Protein AF-F2NIK7-F1 (afdb_monomer)

Secondary structure (DSSP, 8-state):
-HHHHHHHHIIIIIHH-TT--TT---SS--HHHHHHHHHHHH-TTHHHHHHHSPP-TT--PPPPTHHHHHTGGG-TTTTTT-TTTTT-TTPPPPHHHHHHHHHHHTTSS-GGGHHHHHHHHGGGSEEEE-TTEEEEBSSS-EEEETTTTEEEE--HHHHHHHTTTBTT-TTGGGGS-HHHHHHHHHTT-EEEESS---------BPPSS---EEEEEEES--S---TT-TT-S----B--HHHHHHHHHHHHHTT--EEEEEES-GGGSTTHHHHHHHGGGSSSEEEEEE-STT--HHHHHH---SEEEEE--SSHHHHHHHH-TTHHHHHHHHHHHHHHTT-EEEEEEE--TTTTTTHHHHHHHHHHTT-S-EEEE---S-GGGGG-GGG---HHHHGGGGGG-BS-------SSB-SSTTEEEE-TTSEEESSGGGTTS--EEGGG-HHHHHTT--PPBGGGSTTTT-TTHHHHTT--TTTTTTSSS--HHHHHHTT--GGGG--GGG-

Organism: Desulfobacca acetoxidans (strain ATCC 700848 / DSM 11109 / ASRB2) (NCBI:txid880072)

Foldseek 3Di:
DVVLLVLLCCLFQVQQFPPDDPPDDDLFDWQLSLLLLLLCVVPVVLSVVSNPQHDDPPDLPPQPPLLCVLRLLQALCLPPNACVNVVPPPGGDGRSSVSVSSCCVVVVDPSVCSNVSCVVRVLQWQKAFRLQWAWFAAVATWIARLLVRDTGGDHPVVSVLNQSRQQADGRSCVVDDVVVSSVCRSVSGMGTGNHRSGDDHAYDYAPPNQQAEEEEAFALAAPWDFLQDQSADRDGQGADLVLVVVQLVLSVNNRYEEYEHHHRANVPHPCSLVSQVCVSVGSYAYEYEHCQQPLDLVNLVSGNHQAYEHEAAAAQFRRCVGTNHPSRVNNVVSQVSNVVSVHQYEYEHEQWPRHLVGLLVVLVVCVVVVHQWYAYDHRDCHHSCVVVVNGHDDLLSRLVRRVSIDNDPPPPDPAQWAPLSNYWYQHSNQFIGSYPNCPVPTLGGCVCPPSSSVVSDDIGGLCQALCSVPPCCVVCSQPDCVCLVVDSFHNVNVCSNVVHDRVVSDDPPPD

Solvent-accessible surface area (backbone atoms only — not comparable to full-atom values): 27869 Å² total; per-residue (Å²): 109,71,69,59,54,54,52,47,45,45,47,25,35,73,63,45,20,88,83,59,51,97,86,63,82,63,88,71,63,61,46,47,44,21,49,53,55,33,38,34,75,80,39,69,66,48,57,62,53,51,59,69,56,82,78,68,88,89,53,90,69,82,67,57,71,66,51,49,67,67,49,45,48,41,20,43,40,38,86,80,69,31,54,44,70,68,65,43,87,92,45,67,68,55,11,32,53,48,46,51,40,51,32,41,75,71,62,80,37,60,79,86,47,52,67,62,49,47,68,66,28,51,41,59,22,15,36,18,57,17,89,63,39,44,61,33,24,50,98,58,44,30,43,34,36,48,83,83,71,44,78,43,81,43,56,72,71,57,47,59,55,53,72,50,26,27,5,67,42,74,40,49,60,74,74,44,58,65,69,61,48,53,48,36,19,54,72,19,43,29,31,51,28,55,52,77,44,77,49,92,82,70,74,51,79,26,61,87,75,35,54,37,36,37,40,41,20,44,15,30,35,46,98,64,78,41,47,58,33,62,85,38,73,80,45,80,46,50,48,52,67,68,59,51,54,50,50,53,52,54,39,50,68,40,47,30,47,40,36,38,39,23,54,50,26,38,86,65,35,95,56,37,72,62,54,41,69,50,45,75,81,46,95,53,28,36,32,39,43,33,68,37,82,78,56,42,72,72,48,58,76,64,58,56,60,60,28,39,33,35,56,49,36,48,50,60,70,21,17,17,74,40,58,38,84,74,44,39,63,49,28,54,57,34,52,53,51,40,48,75,72,69,42,46,39,29,38,38,27,55,60,29,58,69,18,67,88,36,50,74,56,47,41,55,50,42,57,73,66,66,46,62,29,35,48,57,46,75,72,67,83,31,43,33,19,59,79,38,58,84,40,59,58,57,43,71,66,50,29,76,52,45,79,61,39,46,65,71,86,68,78,80,62,78,74,72,38,30,56,66,62,34,38,33,17,35,42,23,82,44,36,27,19,59,34,85,84,32,72,92,57,58,50,40,43,52,93,69,34,64,67,60,25,54,75,62,62,85,78,52,45,39,82,72,30,51,41,44,86,44,95,52,31,81,82,53,22,52,28,52,43,71,74,22,71,70,51,50,45,52,13,57,42,53,25,36,56,72,74,42,73,53,71,84,39,60,68,88,86,78,122

Mean predicted aligned error: 6.38 Å

Sequence (511 aa):
MVVYHTMLRQAVCQKFCEYYKPHKDEAEKCLAYAWLSAWQQLEPALLPALTAISVNPDLPQPVPQILPEVVCSRCAFRRHGCDFAKALAEAAPCGGLRALAALLESGWLAAADLAKIWEQVLPQLYLRLAEHVSLRYPETPHLYDRLSDELYEVNDAGFDWLTRGDGTTPGLAVLADREFLDFLLAESMLAGCAAPSPRTLRWRRSPIPSLRYLELMITERCNLRCRHCYLGEVGEAELPLDAVLQTLQEFQEMQGLRVLLSGGEPLMHRHWQELNNHLPEFELRFVLLSNGLLLTDKVIEALRVHEVQLSLDGLEPGHDLLRGPGTWKKTVDRMQALQSAGFEVSVATMIHRGNVAELAEMSRWLQQAEVREWNLDIPCLSGRLAENQDLWVEPTEAAKFLDLGFGGSDHGATGDFACGRHLAAVLPNATVAKCGLYRDQPLGKLSEGLETCWLRLLHLHLSVLDCAPCPYVHDCRGGCRFRAGGGLGPDPVMCARYGIDPTQYFSPLYS

Nearest PDB structures (foldseek):
  6efn-assembly1_A-2  TM=7.050E-01  e=1.501E-16  Bacillus subtilis subsp. subtilis str. 168
  7voc-assembly1_C  TM=7.815E-01  e=1.238E-11  Streptomyces griseochromogenes
  7n7h-assembly1_A  TM=8.340E-01  e=1.121E-09  Nematostella vectensis
  5v1s-assembly2_B  TM=6.785E-01  e=3.734E-10  Streptococcus suis
  6djt-assembly1_A  TM=6.587E-01  e=1.858E-07  Methanocaldococcus jannaschii

InterPro domains:
  IPR007197 Radical SAM [PF04055] (218-365)
  IPR007197 Radical SAM [PS51918] (206-411)
  IPR007197 Radical SAM [SFLDS00029] (210-481)
  IPR013785 Aldolase-type TIM barrel [G3DSA:3.20.20.70] (209-447)
  IPR050377 Radical SAM PqqA peptide cyclase/Mycofactocin maturase MftC-like [PTHR11228] (205-485)
  IPR058240 Radical SAM superfamily [SSF102114] (212-480)

Structure (mmCIF, N/CA/C/O backbone):
data_AF-F2NIK7-F1
#
_entry.id   AF-F2NIK7-F1
#
loop_
_atom_site.group_PDB
_atom_site.id
_atom_site.type_symbol
_atom_site.label_atom_id
_atom_site.label_alt_id
_atom_site.label_comp_id
_atom_site.label_asym_id
_atom_site.label_entity_id
_atom_site.label_seq_id
_atom_site.pdbx_PDB_ins_code
_atom_site.Cartn_x
_atom_site.Cartn_y
_atom_site.Cartn_z
_atom_site.occupancy
_atom_site.B_iso_or_equiv
_atom_site.auth_seq_id
_atom_site.auth_comp_id
_atom_site.auth_asym_id
_atom_site.auth_atom_id
_atom_site.pdbx_PDB_model_num
ATOM 1 N N . MET A 1 1 ? 25.956 9.854 -30.380 1.00 54.03 1 MET A N 1
ATOM 2 C CA . MET A 1 1 ? 24.967 9.129 -29.548 1.00 54.03 1 MET A CA 1
ATOM 3 C C . MET A 1 1 ? 23.521 9.460 -29.913 1.00 54.03 1 MET A C 1
ATOM 5 O O . MET A 1 1 ? 22.789 8.530 -30.208 1.00 54.03 1 MET A O 1
ATOM 9 N N . VAL A 1 2 ? 23.109 10.736 -29.978 1.00 56.03 2 VAL A N 1
ATOM 10 C CA . VAL A 1 2 ? 21.700 11.125 -30.246 1.00 56.03 2 VAL A CA 1
ATOM 11 C C . VAL A 1 2 ? 21.144 10.563 -31.566 1.00 56.03 2 VAL A C 1
ATOM 13 O O . VAL A 1 2 ? 20.054 10.006 -31.579 1.00 56.03 2 VAL A O 1
ATOM 16 N N . VAL A 1 3 ? 21.908 10.628 -32.663 1.00 59.53 3 VAL A N 1
ATOM 17 C CA . VAL A 1 3 ? 21.480 10.100 -33.978 1.00 59.53 3 VAL A CA 1
ATOM 18 C C . VAL A 1 3 ? 21.266 8.578 -33.949 1.00 59.53 3 VAL A C 1
ATOM 20 O O . VAL A 1 3 ? 20.239 8.097 -34.418 1.00 59.53 3 VAL A O 1
ATOM 23 N N . TYR A 1 4 ? 22.186 7.830 -33.333 1.00 61.25 4 TYR A N 1
ATOM 24 C CA . TYR A 1 4 ? 22.102 6.367 -33.214 1.00 61.25 4 TYR A CA 1
ATOM 25 C C . TYR A 1 4 ? 20.946 5.916 -32.316 1.00 61.25 4 TYR A C 1
ATOM 27 O O . TYR A 1 4 ? 20.229 4.983 -32.665 1.00 61.25 4 TYR A O 1
ATOM 35 N N . HIS A 1 5 ? 20.703 6.623 -31.208 1.00 67.44 5 HIS A N 1
ATOM 36 C CA . HIS A 1 5 ? 19.562 6.348 -30.335 1.00 67.44 5 HIS A CA 1
ATOM 37 C C . HIS A 1 5 ? 18.227 6.569 -31.068 1.00 67.44 5 HIS A C 1
ATOM 39 O O . HIS A 1 5 ? 17.301 5.769 -30.940 1.00 67.44 5 HIS A O 1
ATOM 45 N N . THR A 1 6 ? 18.125 7.618 -31.890 1.00 74.12 6 THR A N 1
ATOM 46 C CA . THR A 1 6 ? 16.935 7.867 -32.719 1.00 74.12 6 THR A CA 1
ATOM 47 C C . THR A 1 6 ? 16.723 6.763 -33.753 1.00 74.12 6 THR A C 1
ATOM 49 O O . THR A 1 6 ? 15.609 6.258 -33.875 1.00 74.12 6 THR A O 1
ATOM 52 N N . MET A 1 7 ? 17.780 6.338 -34.451 1.00 82.50 7 MET A N 1
ATOM 53 C CA . MET A 1 7 ? 17.698 5.268 -35.452 1.00 82.50 7 MET A CA 1
ATOM 54 C C . MET A 1 7 ? 17.320 3.917 -34.836 1.00 82.50 7 MET A C 1
ATOM 56 O O . MET A 1 7 ? 16.467 3.216 -35.375 1.00 82.50 7 MET A O 1
ATOM 60 N N . LEU A 1 8 ? 17.885 3.562 -33.680 1.00 84.25 8 LEU A N 1
ATOM 61 C CA . LEU A 1 8 ? 17.538 2.311 -33.009 1.00 84.25 8 LEU A CA 1
ATOM 62 C C . LEU A 1 8 ? 16.104 2.328 -32.468 1.00 84.25 8 LEU A C 1
ATOM 64 O O . LEU A 1 8 ? 15.383 1.341 -32.597 1.00 84.25 8 LEU A O 1
ATOM 68 N N . ARG A 1 9 ? 15.642 3.458 -31.919 1.00 84.44 9 ARG A N 1
ATOM 69 C CA . ARG A 1 9 ? 14.242 3.617 -31.493 1.00 84.44 9 ARG A CA 1
ATOM 70 C C . ARG A 1 9 ? 13.268 3.431 -32.659 1.00 84.44 9 ARG A C 1
ATOM 72 O O . ARG A 1 9 ? 12.204 2.851 -32.460 1.00 84.44 9 ARG A O 1
ATOM 79 N N . GLN A 1 10 ? 13.620 3.889 -33.859 1.00 85.56 10 GLN A N 1
ATOM 80 C CA . GLN A 1 10 ? 12.834 3.623 -35.068 1.00 85.56 10 GLN A CA 1
ATOM 81 C C . GLN A 1 10 ? 12.879 2.133 -35.437 1.00 85.56 10 GLN A C 1
ATOM 83 O O . GLN A 1 10 ? 11.834 1.512 -35.621 1.00 85.56 10 GLN A O 1
ATOM 88 N N . ALA A 1 11 ? 14.075 1.540 -35.466 1.00 86.38 11 ALA A N 1
ATOM 89 C CA . ALA A 1 11 ? 14.274 0.142 -35.837 1.00 86.38 11 ALA A CA 1
ATOM 90 C C . ALA A 1 11 ? 13.646 -0.861 -34.853 1.00 86.38 11 ALA A C 1
ATOM 92 O O . ALA A 1 11 ? 13.328 -1.967 -35.268 1.00 86.38 11 ALA A O 1
ATOM 93 N N . VAL A 1 12 ? 13.453 -0.493 -33.581 1.00 87.62 12 VAL A N 1
ATOM 94 C CA . VAL A 1 12 ? 12.865 -1.359 -32.545 1.00 87.62 12 VAL A CA 1
ATOM 95 C C . VAL A 1 12 ? 11.447 -0.920 -32.193 1.00 87.62 12 VAL A C 1
ATOM 97 O O . VAL A 1 12 ? 10.490 -1.650 -32.429 1.00 87.62 12 VAL A O 1
ATOM 100 N N . CYS A 1 13 ? 11.277 0.275 -31.626 1.00 86.06 13 CYS A N 1
ATOM 101 C CA . CYS A 1 13 ? 10.003 0.666 -31.029 1.00 86.06 13 CYS A CA 1
ATOM 102 C C . CYS A 1 13 ? 8.937 0.997 -32.077 1.00 86.06 13 CYS A C 1
ATOM 104 O O . CYS A 1 13 ? 7.833 0.486 -31.974 1.00 86.06 13 CYS A O 1
ATOM 106 N N . GLN A 1 14 ? 9.254 1.802 -33.097 1.00 85.88 14 GLN A N 1
ATOM 107 C CA . GLN A 1 14 ? 8.275 2.122 -34.153 1.00 85.88 14 GLN A CA 1
ATOM 108 C C . GLN A 1 14 ? 7.923 0.909 -35.012 1.00 85.88 14 GLN A C 1
ATOM 110 O O . GLN A 1 14 ? 6.806 0.799 -35.503 1.00 85.88 14 GLN A O 1
ATOM 115 N N . LYS A 1 15 ? 8.901 0.025 -35.207 1.00 85.00 15 LYS A N 1
ATOM 116 C CA . LYS A 1 15 ? 8.810 -1.097 -36.132 1.00 85.00 15 LYS A CA 1
ATOM 117 C C . LYS A 1 15 ? 8.185 -2.349 -35.507 1.00 85.00 15 LYS A C 1
ATOM 119 O O . LYS A 1 15 ? 7.424 -3.027 -36.182 1.00 85.00 15 LYS A O 1
ATOM 124 N N . PHE A 1 16 ? 8.489 -2.652 -34.242 1.00 85.50 16 PHE A N 1
ATOM 125 C CA . PHE A 1 16 ? 8.081 -3.904 -33.589 1.00 85.50 16 PHE A CA 1
ATOM 126 C C . PHE A 1 16 ? 7.147 -3.726 -32.380 1.00 85.50 16 PHE A C 1
ATOM 128 O O . PHE A 1 16 ? 6.607 -4.719 -31.902 1.00 85.50 16 PHE A O 1
ATOM 135 N N . CYS A 1 17 ? 6.971 -2.524 -31.819 1.00 85.81 17 CYS A N 1
ATOM 136 C CA . CYS A 1 17 ? 6.218 -2.352 -30.571 1.00 85.81 17 CYS A CA 1
ATOM 137 C C . CYS A 1 17 ? 4.791 -1.845 -30.817 1.00 85.81 17 CYS A C 1
ATOM 139 O O . CYS A 1 17 ? 4.601 -0.684 -31.171 1.00 85.81 17 CYS A O 1
ATOM 141 N N . GLU A 1 18 ? 3.786 -2.667 -30.513 1.00 84.19 18 GLU A N 1
ATOM 142 C CA . GLU A 1 18 ? 2.365 -2.266 -30.548 1.00 84.19 18 GLU A CA 1
ATOM 143 C C . GLU A 1 18 ? 2.020 -1.211 -29.490 1.00 84.19 18 GLU A C 1
ATOM 145 O O . GLU A 1 18 ? 1.114 -0.402 -29.664 1.00 84.19 18 GLU A O 1
ATOM 150 N N . TYR A 1 19 ? 2.808 -1.157 -28.417 1.00 82.50 19 TYR A N 1
ATOM 151 C CA . TYR A 1 19 ? 2.645 -0.194 -27.329 1.00 82.50 19 TYR A CA 1
ATOM 152 C C . TYR A 1 19 ? 3.366 1.136 -27.583 1.00 82.50 19 TYR A C 1
ATOM 154 O O . TYR A 1 19 ? 3.388 2.007 -26.709 1.00 82.50 19 TYR A O 1
ATOM 162 N N . TYR A 1 20 ? 4.007 1.310 -28.745 1.00 82.88 20 TYR A N 1
ATOM 163 C CA . TYR A 1 20 ? 4.795 2.505 -29.015 1.00 82.88 20 TYR A CA 1
ATOM 164 C C . TYR A 1 20 ? 3.931 3.764 -29.080 1.00 82.88 20 TYR A C 1
ATOM 166 O O . TYR A 1 20 ? 3.018 3.891 -29.892 1.00 82.88 20 TYR A O 1
ATOM 174 N N . LYS A 1 21 ? 4.298 4.751 -28.260 1.00 80.62 21 LYS A N 1
ATOM 175 C CA . LYS A 1 21 ? 3.698 6.086 -28.259 1.00 80.62 21 LYS A CA 1
ATOM 176 C C . LYS A 1 21 ? 4.785 7.113 -28.605 1.00 80.62 21 LYS A C 1
ATOM 178 O O . LYS A 1 21 ? 5.705 7.295 -27.805 1.00 80.62 21 LYS A O 1
ATOM 183 N N . PRO A 1 22 ? 4.718 7.805 -29.762 1.00 71.75 22 PRO A N 1
ATOM 184 C CA . PRO A 1 22 ? 5.814 8.653 -30.248 1.00 71.75 22 PRO A CA 1
ATOM 185 C C . PRO A 1 22 ? 6.199 9.789 -29.293 1.00 71.75 22 PRO A C 1
ATOM 187 O O . PRO A 1 22 ? 7.379 10.137 -29.202 1.00 71.75 22 PRO A O 1
ATOM 190 N N . HIS A 1 23 ? 5.230 10.296 -28.528 1.00 71.19 23 HIS A N 1
ATOM 191 C CA . HIS A 1 23 ? 5.389 11.425 -27.606 1.00 71.19 23 HIS A CA 1
ATOM 192 C C . HIS A 1 23 ? 5.550 11.025 -26.134 1.00 71.19 23 HIS A C 1
ATOM 194 O O . HIS A 1 23 ? 5.676 11.902 -25.287 1.00 71.19 23 HIS A O 1
ATOM 200 N N . LYS A 1 24 ? 5.543 9.724 -25.813 1.00 66.12 24 LYS A N 1
ATOM 201 C CA . LYS A 1 24 ? 5.750 9.257 -24.439 1.00 66.12 24 LYS A CA 1
ATOM 202 C C . LYS A 1 24 ? 7.249 9.036 -24.222 1.00 66.12 24 LYS A C 1
ATOM 204 O O . LYS A 1 24 ? 7.849 8.186 -24.886 1.00 66.12 24 LYS A O 1
ATOM 209 N N . ASP A 1 25 ? 7.853 9.834 -23.348 1.00 60.91 25 ASP A N 1
ATOM 210 C CA . ASP A 1 25 ? 9.207 9.604 -22.838 1.00 60.91 25 ASP A CA 1
ATOM 211 C C . ASP A 1 25 ? 9.071 9.033 -21.429 1.00 60.91 25 ASP A C 1
ATOM 213 O O . ASP A 1 25 ? 8.927 9.753 -20.446 1.00 60.91 25 ASP A O 1
ATOM 217 N N . GLU A 1 26 ? 8.960 7.709 -21.358 1.00 64.94 26 GLU A N 1
ATOM 218 C CA . GLU A 1 26 ? 8.866 7.004 -20.084 1.00 64.94 26 GLU A CA 1
ATOM 219 C C . GLU A 1 26 ? 10.230 7.052 -19.389 1.00 64.94 26 GLU A C 1
ATOM 221 O O . GLU A 1 26 ? 11.264 6.794 -20.017 1.00 64.94 26 GLU A O 1
ATOM 226 N N . ALA A 1 27 ? 10.224 7.379 -18.094 1.00 54.59 27 ALA A N 1
ATOM 227 C CA . ALA A 1 27 ? 11.429 7.414 -17.269 1.00 54.59 27 ALA A CA 1
ATOM 228 C C . ALA A 1 27 ? 12.108 6.028 -17.198 1.00 54.59 27 ALA A C 1
ATOM 230 O O . ALA A 1 27 ? 13.337 5.930 -17.147 1.00 54.59 27 ALA A O 1
ATOM 231 N N . GLU A 1 28 ? 11.298 4.966 -17.289 1.00 67.62 28 GLU A N 1
ATOM 232 C CA . GLU A 1 28 ? 11.705 3.566 -17.414 1.00 67.62 28 GLU A CA 1
ATOM 233 C C . GLU A 1 28 ? 11.322 3.055 -18.795 1.00 67.62 28 GLU A C 1
ATOM 235 O O . GLU A 1 28 ? 10.166 3.124 -19.202 1.00 67.62 28 GLU A O 1
ATOM 240 N N . LYS A 1 29 ? 12.305 2.547 -19.536 1.00 73.56 29 LYS A N 1
ATOM 241 C CA . LYS A 1 29 ? 12.098 1.981 -20.875 1.00 73.56 29 LYS A CA 1
ATOM 242 C C . LYS A 1 29 ? 12.099 0.464 -20.776 1.00 73.56 29 LYS A C 1
ATOM 244 O O . LYS A 1 29 ? 12.650 -0.100 -19.834 1.00 73.56 29 LYS A O 1
ATOM 249 N N . CYS A 1 30 ? 11.501 -0.218 -21.754 1.00 85.06 30 CYS A N 1
ATOM 250 C CA . CYS A 1 30 ? 11.490 -1.678 -21.728 1.00 85.06 30 CYS A CA 1
ATOM 251 C C . CYS A 1 30 ? 12.927 -2.233 -21.681 1.00 85.06 3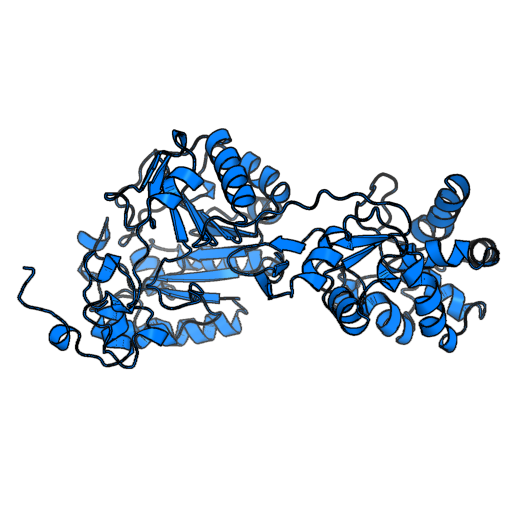0 CYS A C 1
ATOM 253 O O . CYS A 1 30 ? 13.808 -1.773 -22.416 1.00 85.06 30 CYS A O 1
ATOM 255 N N . LEU A 1 31 ? 13.164 -3.234 -20.824 1.00 89.81 31 LEU A N 1
ATOM 256 C CA . LEU A 1 31 ? 14.509 -3.775 -20.609 1.00 89.81 31 LEU A CA 1
ATOM 257 C C . LEU A 1 31 ? 15.109 -4.327 -21.905 1.00 89.81 31 LEU A C 1
ATOM 259 O O . LEU A 1 31 ? 16.280 -4.106 -22.183 1.00 89.81 31 LEU A O 1
ATOM 263 N N . ALA A 1 32 ? 14.300 -4.987 -22.735 1.00 90.38 32 ALA A N 1
ATOM 264 C CA . ALA A 1 32 ? 14.753 -5.517 -24.016 1.00 90.38 32 ALA A CA 1
ATOM 265 C C . ALA A 1 32 ? 15.276 -4.414 -24.960 1.00 90.38 32 ALA A C 1
ATOM 267 O O . ALA A 1 32 ? 16.271 -4.614 -25.653 1.00 90.38 32 ALA A O 1
ATOM 268 N N . TYR A 1 33 ? 14.654 -3.229 -24.964 1.00 90.75 33 TYR A N 1
ATOM 269 C CA . TYR A 1 33 ? 15.169 -2.076 -25.706 1.00 90.75 33 TYR A CA 1
ATOM 270 C C . TYR A 1 33 ? 16.463 -1.552 -25.088 1.00 90.75 33 TYR A C 1
ATOM 272 O O . TYR A 1 33 ? 17.412 -1.274 -25.819 1.00 90.75 33 TYR A O 1
ATOM 280 N N . ALA A 1 34 ? 16.520 -1.430 -23.757 1.00 90.06 34 ALA A N 1
ATOM 281 C CA . ALA A 1 34 ? 17.732 -0.979 -23.081 1.00 90.06 34 ALA A CA 1
ATOM 282 C C . ALA A 1 34 ? 18.914 -1.917 -23.377 1.00 90.06 34 ALA A C 1
ATOM 284 O O . ALA A 1 34 ? 20.012 -1.464 -23.700 1.00 90.06 34 ALA A O 1
ATOM 285 N N . TRP A 1 35 ? 18.642 -3.221 -23.378 1.00 92.19 35 TRP A N 1
ATOM 286 C CA . TRP A 1 35 ? 19.581 -4.270 -23.731 1.00 92.19 35 TRP A CA 1
ATOM 287 C C . TRP A 1 35 ? 20.080 -4.135 -25.174 1.00 92.19 35 TRP A C 1
ATOM 289 O O . TRP A 1 35 ? 21.284 -4.011 -25.386 1.00 92.19 35 TRP A O 1
ATOM 299 N N . LEU A 1 36 ? 19.177 -4.055 -26.160 1.00 92.44 36 LEU A N 1
ATOM 300 C CA . LEU A 1 36 ? 19.537 -3.839 -27.570 1.00 92.44 36 LEU A CA 1
ATOM 301 C C . LEU A 1 36 ? 20.325 -2.538 -27.777 1.00 92.44 36 LEU A C 1
ATOM 303 O O . LEU A 1 36 ? 21.254 -2.495 -28.579 1.00 92.44 36 LEU A O 1
ATOM 307 N N . SER A 1 37 ? 19.975 -1.475 -27.053 1.00 91.00 37 SER A N 1
ATOM 308 C CA . SER A 1 37 ? 20.634 -0.176 -27.180 1.00 91.00 37 SER A CA 1
ATOM 309 C C . SER A 1 37 ? 22.035 -0.146 -26.603 1.00 91.00 37 SER A C 1
ATOM 311 O O . SER A 1 37 ? 22.889 0.534 -27.166 1.00 91.00 37 SER A O 1
ATOM 313 N N . ALA A 1 38 ? 22.282 -0.847 -25.505 1.00 90.69 38 ALA A N 1
ATOM 314 C CA . ALA A 1 38 ? 23.625 -0.974 -24.967 1.00 90.69 38 ALA A CA 1
ATOM 315 C C . ALA A 1 38 ? 24.447 -1.996 -25.772 1.00 90.69 38 ALA A C 1
ATOM 317 O O . ALA A 1 38 ? 25.614 -1.745 -26.065 1.00 90.69 38 ALA A O 1
ATOM 318 N N . TRP A 1 39 ? 23.829 -3.078 -26.258 1.00 92.88 39 TRP A N 1
ATOM 319 C CA . TRP A 1 39 ? 24.497 -4.033 -27.144 1.00 92.88 39 TRP A CA 1
ATOM 320 C C . TRP A 1 39 ? 24.915 -3.407 -28.478 1.00 92.88 39 TRP A C 1
ATOM 322 O O . TRP A 1 39 ? 26.028 -3.647 -28.931 1.00 92.88 39 TRP A O 1
ATOM 332 N N . GLN A 1 40 ? 24.097 -2.529 -29.066 1.00 92.25 40 GLN A N 1
ATOM 333 C CA . GLN A 1 40 ? 24.436 -1.802 -30.297 1.00 92.25 40 GLN A CA 1
ATOM 334 C C . GLN A 1 40 ? 25.749 -1.012 -30.182 1.00 92.25 40 GLN A C 1
ATOM 336 O O . GLN A 1 40 ? 26.438 -0.823 -31.184 1.00 92.25 40 GLN A O 1
ATOM 341 N N . GLN A 1 41 ? 26.100 -0.539 -28.981 1.00 89.00 41 GLN A N 1
ATOM 342 C CA . GLN A 1 41 ? 27.358 0.176 -28.748 1.00 89.00 41 GLN A CA 1
ATOM 343 C C . GLN A 1 41 ? 28.570 -0.761 -28.795 1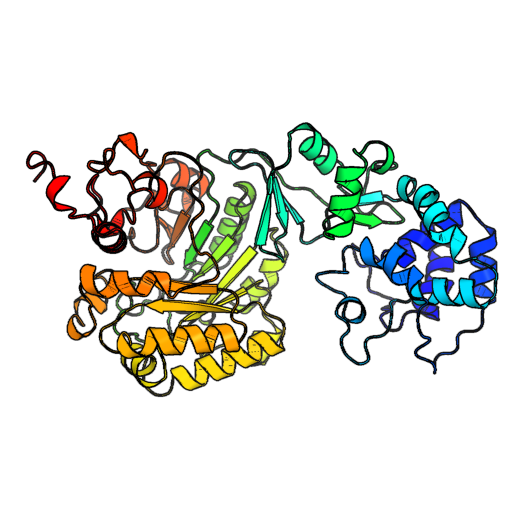.00 89.00 41 GLN A C 1
ATOM 345 O O . GLN A 1 41 ? 29.651 -0.334 -29.193 1.00 89.00 41 GLN A O 1
ATOM 350 N N . LEU A 1 42 ? 28.379 -2.027 -28.416 1.00 90.44 42 LEU A N 1
ATOM 351 C CA . LEU A 1 42 ? 29.396 -3.077 -28.467 1.00 90.44 42 LEU A CA 1
ATOM 352 C C . LEU A 1 42 ? 29.468 -3.736 -29.855 1.00 90.44 42 LEU A C 1
ATOM 354 O O . LEU A 1 42 ? 30.551 -4.107 -30.293 1.00 90.44 42 LEU A O 1
ATOM 358 N N . GLU A 1 43 ? 28.331 -3.841 -30.552 1.00 94.06 43 GLU A N 1
ATOM 359 C CA . GLU A 1 43 ? 28.179 -4.487 -31.861 1.00 94.06 43 GLU A CA 1
ATOM 360 C C . GLU A 1 43 ? 27.463 -3.553 -32.866 1.00 94.06 43 GLU A C 1
ATOM 362 O O . GLU A 1 43 ? 26.236 -3.600 -33.019 1.00 94.06 43 GLU A O 1
ATOM 367 N N . PRO A 1 44 ? 28.201 -2.677 -33.579 1.00 92.12 44 PRO A N 1
ATOM 368 C CA . PRO A 1 44 ? 27.612 -1.709 -34.507 1.00 92.12 44 PRO A CA 1
ATOM 369 C C . PRO A 1 44 ? 26.825 -2.329 -35.673 1.00 92.12 44 PRO A C 1
ATOM 371 O O . PRO A 1 44 ? 25.956 -1.657 -36.237 1.00 92.12 44 PRO A O 1
ATOM 374 N N . ALA A 1 45 ? 27.088 -3.593 -36.033 1.00 94.06 45 ALA A N 1
ATOM 375 C CA . ALA A 1 45 ? 26.370 -4.296 -37.100 1.00 94.06 45 ALA A CA 1
ATOM 376 C C . ALA A 1 45 ? 24.909 -4.634 -36.739 1.00 94.06 45 ALA A C 1
ATOM 378 O O . ALA A 1 45 ? 24.108 -4.923 -37.633 1.00 94.06 45 ALA A O 1
ATOM 379 N N . LEU A 1 46 ? 24.536 -4.532 -35.457 1.00 93.19 46 LEU A N 1
ATOM 380 C CA . LEU A 1 46 ? 23.187 -4.809 -34.962 1.00 93.19 46 LEU A CA 1
ATOM 381 C C . LEU A 1 46 ? 22.116 -3.911 -35.603 1.00 93.19 46 LEU A C 1
ATOM 383 O O . LEU A 1 46 ? 21.043 -4.381 -35.982 1.00 93.19 46 LEU A O 1
ATOM 387 N N . LEU A 1 47 ? 22.390 -2.611 -35.748 1.00 91.44 47 LEU A N 1
ATOM 388 C CA . LEU A 1 47 ? 21.409 -1.653 -36.270 1.00 91.44 47 LEU A CA 1
ATOM 389 C C . LEU A 1 47 ? 21.075 -1.897 -37.759 1.00 91.44 47 LEU A C 1
ATOM 391 O O . LEU A 1 47 ? 19.884 -1.945 -38.092 1.00 91.44 47 LEU A O 1
ATOM 395 N N . PRO A 1 48 ? 22.060 -2.095 -38.662 1.00 92.62 48 PRO A N 1
ATOM 396 C CA . PRO A 1 48 ? 21.789 -2.543 -40.026 1.00 92.62 48 PRO A CA 1
ATOM 397 C C . PRO A 1 48 ? 20.978 -3.843 -40.090 1.00 92.62 48 PRO A C 1
ATOM 399 O O . PRO A 1 48 ? 20.012 -3.909 -40.851 1.00 92.62 48 PRO A O 1
ATOM 402 N N . ALA A 1 49 ? 21.313 -4.840 -39.262 1.00 92.31 49 ALA A N 1
ATOM 403 C CA . ALA A 1 49 ? 20.605 -6.120 -39.227 1.00 92.31 49 ALA A CA 1
ATOM 404 C C . ALA A 1 49 ? 19.124 -5.947 -38.847 1.00 92.31 49 ALA A C 1
ATOM 406 O O . ALA A 1 49 ? 18.237 -6.368 -39.589 1.00 92.31 49 ALA A O 1
ATOM 407 N N . LEU A 1 50 ? 18.840 -5.226 -37.757 1.00 90.06 50 LEU A N 1
ATOM 408 C CA . LEU A 1 50 ? 17.473 -4.907 -37.324 1.00 90.06 50 LEU A CA 1
ATOM 409 C C . LEU A 1 50 ? 16.680 -4.126 -38.379 1.00 90.06 50 LEU A C 1
ATOM 411 O O . LEU A 1 50 ? 15.474 -4.328 -38.552 1.00 90.06 50 LEU A O 1
ATOM 415 N N . THR A 1 51 ? 17.346 -3.224 -39.099 1.00 90.31 51 THR A N 1
ATOM 416 C CA . THR A 1 51 ? 16.708 -2.418 -40.145 1.00 90.31 51 THR A CA 1
ATOM 417 C C . THR A 1 51 ? 16.307 -3.280 -41.344 1.00 90.31 51 THR A C 1
ATOM 419 O O . THR A 1 51 ? 15.210 -3.090 -41.870 1.00 90.31 51 THR A O 1
ATOM 422 N N . ALA A 1 52 ? 17.134 -4.261 -41.721 1.00 89.75 52 ALA A N 1
ATOM 423 C CA . ALA A 1 52 ? 16.921 -5.134 -42.877 1.00 89.75 52 ALA A CA 1
ATOM 424 C C . ALA A 1 52 ? 15.805 -6.182 -42.690 1.00 89.75 52 ALA A C 1
ATOM 426 O O . ALA A 1 52 ? 15.197 -6.609 -43.669 1.00 89.75 52 ALA A O 1
ATOM 427 N N . ILE A 1 53 ? 15.504 -6.582 -41.451 1.00 87.00 53 ILE A N 1
ATOM 428 C CA . ILE A 1 53 ? 14.462 -7.577 -41.143 1.00 87.00 53 ILE A CA 1
ATOM 429 C C . ILE A 1 53 ? 13.071 -7.057 -41.543 1.00 87.00 53 ILE A C 1
ATOM 431 O O . ILE A 1 53 ? 12.654 -5.995 -41.091 1.00 87.00 53 ILE A O 1
ATOM 435 N N . SER A 1 54 ? 12.303 -7.790 -42.349 1.00 77.62 54 SER A N 1
ATOM 436 C CA . SER A 1 54 ? 10.894 -7.445 -42.604 1.00 77.62 54 SER A CA 1
ATOM 437 C C . SER A 1 54 ? 10.018 -7.839 -41.411 1.00 77.62 54 SER A C 1
ATOM 439 O O . SER A 1 54 ? 10.124 -8.955 -40.913 1.00 77.62 54 SER A O 1
ATOM 441 N N . VAL A 1 55 ? 9.153 -6.934 -40.942 1.00 69.56 55 VAL A N 1
ATOM 442 C CA . VAL A 1 55 ? 8.184 -7.258 -39.880 1.00 69.56 55 VAL A CA 1
ATOM 443 C C . VAL A 1 55 ? 6.989 -7.949 -40.506 1.00 69.56 55 VAL A C 1
ATOM 445 O O . VAL A 1 55 ? 6.443 -7.436 -41.479 1.00 69.56 55 VAL A O 1
ATOM 448 N N . ASN A 1 56 ? 6.567 -9.074 -39.933 1.00 66.06 56 ASN A N 1
ATOM 449 C CA . ASN A 1 56 ? 5.227 -9.589 -40.166 1.00 66.06 56 ASN A CA 1
ATOM 450 C C . ASN A 1 56 ? 4.286 -8.990 -39.099 1.00 66.06 56 ASN A C 1
ATOM 452 O O . ASN A 1 56 ? 4.378 -9.393 -37.936 1.00 66.06 56 ASN A O 1
ATOM 456 N N . PRO A 1 57 ? 3.453 -7.992 -39.446 1.00 57.16 57 PRO A N 1
ATOM 457 C CA . PRO A 1 57 ? 2.551 -7.346 -38.496 1.00 57.16 57 PRO A CA 1
ATOM 458 C C . PRO A 1 57 ? 1.357 -8.232 -38.112 1.00 57.16 57 PRO A C 1
ATOM 460 O O . PRO A 1 57 ? 0.766 -7.998 -37.066 1.00 57.16 57 PRO A O 1
ATOM 463 N N . ASP A 1 58 ? 1.043 -9.256 -38.912 1.00 52.78 58 ASP A N 1
ATOM 464 C CA . ASP A 1 58 ? -0.169 -10.076 -38.776 1.00 52.78 58 ASP A CA 1
ATOM 465 C C . ASP A 1 58 ? 0.046 -11.362 -37.958 1.00 52.78 58 ASP A C 1
ATOM 467 O O . ASP A 1 58 ? -0.890 -12.136 -37.757 1.00 52.78 58 ASP A O 1
ATOM 471 N N . LEU A 1 59 ? 1.270 -11.620 -37.482 1.00 49.16 59 LEU A N 1
ATOM 472 C CA . LEU A 1 59 ? 1.569 -12.786 -36.652 1.00 49.16 59 LEU A CA 1
ATOM 473 C C . LEU A 1 59 ? 1.884 -12.366 -35.212 1.00 49.16 59 LEU A C 1
ATOM 475 O O . LEU A 1 59 ? 2.912 -11.712 -34.986 1.00 49.16 59 LEU A O 1
ATOM 479 N N . PRO A 1 60 ? 1.105 -12.828 -34.216 1.00 53.41 60 PRO A N 1
ATOM 480 C CA . PRO A 1 60 ? 1.631 -13.015 -32.874 1.00 53.41 60 PRO A CA 1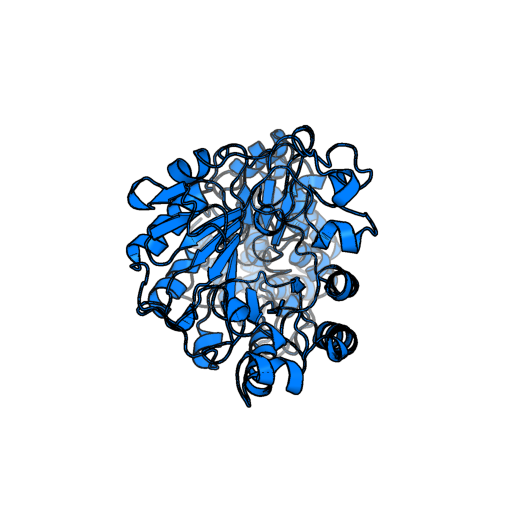
ATOM 481 C C . PRO A 1 60 ? 2.700 -14.113 -32.964 1.00 53.41 60 PRO A C 1
ATOM 483 O O . PRO A 1 60 ? 2.422 -15.298 -32.806 1.00 53.41 60 PRO A O 1
ATOM 486 N N . GLN A 1 61 ? 3.923 -13.730 -33.336 1.00 60.00 61 GLN A N 1
ATOM 487 C CA . GLN A 1 61 ? 5.045 -14.660 -33.410 1.00 60.00 61 GLN A CA 1
ATOM 488 C C . GLN A 1 61 ? 5.269 -15.235 -32.005 1.00 60.00 61 GLN A C 1
ATOM 490 O O . GLN A 1 61 ? 5.407 -14.453 -31.054 1.00 60.00 61 GLN A O 1
ATOM 495 N N . PRO A 1 62 ? 5.306 -16.567 -31.831 1.00 66.69 62 PRO A N 1
ATOM 496 C CA . PRO A 1 62 ? 5.681 -17.139 -30.552 1.00 66.69 62 PRO A CA 1
ATOM 497 C C . PRO A 1 62 ? 7.116 -16.710 -30.244 1.00 66.69 62 PRO A C 1
ATOM 499 O O . PRO A 1 62 ? 8.049 -17.042 -30.972 1.00 66.69 62 PRO A O 1
ATOM 502 N N . VAL A 1 63 ? 7.303 -15.955 -29.162 1.00 76.56 63 VAL A N 1
ATOM 503 C CA . VAL A 1 63 ? 8.647 -15.594 -28.705 1.00 76.56 63 VAL A CA 1
ATOM 504 C C . VAL A 1 63 ? 9.329 -16.875 -28.212 1.00 76.56 63 VAL A C 1
ATOM 506 O O . VAL A 1 63 ? 8.757 -17.554 -27.353 1.00 76.56 63 VAL A O 1
ATOM 509 N N . PRO A 1 64 ? 10.533 -17.225 -28.708 1.00 82.50 64 PRO A N 1
ATOM 510 C CA . PRO A 1 64 ? 11.286 -18.367 -28.198 1.00 82.50 64 PRO A CA 1
ATOM 511 C C . PRO A 1 64 ? 11.382 -18.340 -26.668 1.00 82.50 64 PRO A C 1
ATOM 513 O O . PRO A 1 64 ? 11.759 -17.313 -26.108 1.00 82.50 64 PRO A O 1
ATOM 516 N N . GLN A 1 65 ? 11.074 -19.458 -25.997 1.00 85.62 65 GLN A N 1
ATOM 517 C CA . GLN A 1 65 ? 10.959 -19.538 -24.524 1.00 85.62 65 GLN A CA 1
ATOM 518 C C . GLN A 1 65 ? 12.199 -19.019 -23.776 1.00 85.62 65 GLN A C 1
ATOM 520 O O . GLN A 1 65 ? 12.078 -18.383 -22.732 1.00 85.62 65 GLN A O 1
ATOM 525 N N . ILE A 1 66 ? 13.381 -19.187 -24.369 1.00 85.44 66 ILE A N 1
ATOM 526 C CA . ILE A 1 66 ? 14.647 -18.690 -23.822 1.00 85.44 66 ILE A CA 1
ATOM 527 C C . ILE A 1 66 ? 14.699 -17.157 -23.672 1.00 85.44 66 ILE A C 1
ATOM 529 O O . ILE A 1 66 ? 15.391 -16.640 -22.798 1.00 85.44 66 ILE A O 1
ATOM 533 N N . LEU A 1 67 ? 13.977 -16.392 -24.499 1.00 86.62 67 LEU A N 1
ATOM 534 C CA . LEU A 1 67 ? 14.007 -14.928 -24.430 1.00 86.62 67 LEU A CA 1
ATOM 535 C C . LEU A 1 67 ? 13.319 -14.399 -23.164 1.00 86.62 67 LEU A C 1
ATOM 537 O O . LEU A 1 67 ? 13.950 -13.612 -22.458 1.00 86.62 67 LEU A O 1
ATOM 541 N N . PRO A 1 68 ? 12.084 -14.810 -22.815 1.00 85.75 68 PRO A N 1
ATOM 542 C CA . PRO A 1 68 ? 11.509 -14.480 -21.516 1.00 85.75 68 PRO A CA 1
ATOM 543 C C . PRO A 1 68 ? 12.369 -14.931 -20.328 1.00 85.75 68 PRO A C 1
ATOM 545 O O . PRO A 1 68 ? 12.531 -14.165 -19.378 1.00 85.75 68 PRO A O 1
ATOM 548 N N . GLU A 1 69 ? 12.973 -16.119 -20.394 1.00 87.31 69 GLU A N 1
ATOM 549 C CA . GLU A 1 69 ? 13.847 -16.643 -19.332 1.00 87.31 69 GLU A CA 1
ATOM 550 C C . GLU A 1 69 ? 15.080 -15.761 -19.087 1.00 87.31 69 GLU A C 1
ATOM 552 O O . GLU A 1 69 ? 15.496 -15.573 -17.942 1.00 87.31 69 GLU A O 1
ATOM 557 N N . VAL A 1 70 ? 15.653 -15.172 -20.141 1.00 87.12 70 VAL A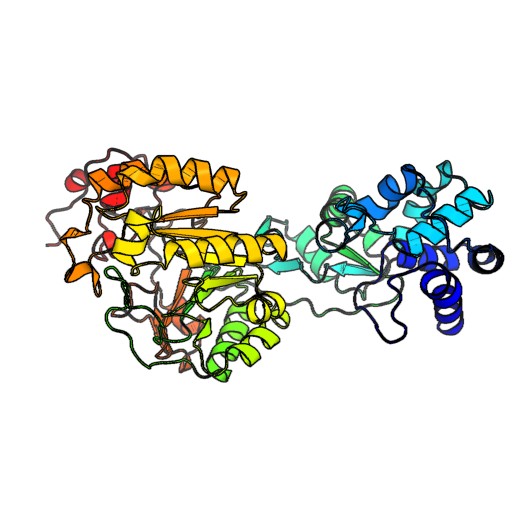 N 1
ATOM 558 C CA . VAL A 1 70 ? 16.843 -14.314 -20.034 1.00 87.12 70 VAL A CA 1
ATOM 559 C C . VAL A 1 70 ? 16.483 -12.839 -19.821 1.00 87.12 70 VAL A C 1
ATOM 561 O O . VAL A 1 70 ? 17.139 -12.142 -19.053 1.00 87.12 70 VAL A O 1
ATOM 564 N N . VAL A 1 71 ? 15.445 -12.328 -20.473 1.00 89.25 71 VAL A N 1
ATOM 565 C CA . VAL A 1 71 ? 15.158 -10.886 -20.488 1.00 89.25 71 VAL A CA 1
ATOM 566 C C . VAL A 1 71 ? 14.033 -10.528 -19.533 1.00 89.25 71 VAL A C 1
ATOM 568 O O . VAL A 1 71 ? 14.201 -9.663 -18.677 1.00 89.25 71 VAL A O 1
ATOM 571 N N . CYS A 1 72 ? 12.873 -11.175 -19.661 1.00 89.00 72 CYS A N 1
ATOM 572 C CA . CYS A 1 72 ? 11.709 -10.826 -18.845 1.00 89.00 72 CYS A CA 1
ATOM 573 C C . CYS A 1 72 ? 11.965 -11.083 -17.366 1.00 89.00 72 CYS A C 1
ATOM 575 O O . CYS A 1 72 ? 11.493 -10.304 -16.546 1.00 89.00 72 CYS A O 1
ATOM 577 N N . SER A 1 73 ? 12.743 -12.117 -17.036 1.00 88.88 73 SER A N 1
ATOM 578 C CA . SER A 1 73 ? 13.099 -12.468 -15.659 1.00 88.88 73 SER A CA 1
ATOM 579 C C . SER A 1 73 ? 13.784 -11.347 -14.874 1.00 88.88 73 SER A C 1
ATOM 581 O O . SER A 1 73 ? 13.726 -11.385 -13.654 1.00 88.88 73 SER A O 1
ATOM 583 N N . ARG A 1 74 ? 14.369 -10.353 -15.557 1.00 91.31 74 ARG A N 1
ATOM 584 C CA . ARG A 1 74 ? 15.139 -9.236 -14.979 1.00 91.31 74 ARG A CA 1
ATOM 585 C C . ARG A 1 74 ? 14.472 -7.871 -15.177 1.00 91.31 74 ARG A C 1
ATOM 587 O O . ARG A 1 74 ? 15.079 -6.831 -14.937 1.00 91.31 74 ARG A O 1
ATOM 594 N N . CYS A 1 75 ? 13.263 -7.851 -15.738 1.00 90.62 75 CYS A N 1
ATOM 595 C CA . CYS A 1 75 ? 12.603 -6.624 -16.162 1.00 90.62 75 CYS A CA 1
ATOM 596 C C . CYS A 1 75 ? 11.783 -6.005 -15.026 1.00 90.62 75 CYS A C 1
ATOM 598 O O . CYS A 1 75 ? 10.888 -6.660 -14.507 1.00 90.62 75 CYS A O 1
ATOM 600 N N . ALA A 1 76 ? 11.986 -4.712 -14.752 1.00 90.50 76 ALA A N 1
ATOM 601 C CA . ALA A 1 76 ? 11.238 -3.954 -13.739 1.00 90.50 76 ALA A CA 1
ATOM 602 C C . ALA A 1 76 ? 9.702 -3.961 -13.928 1.00 90.50 76 ALA A C 1
ATOM 604 O O . ALA A 1 76 ? 8.949 -3.749 -12.984 1.00 90.50 76 ALA A O 1
ATOM 605 N N . PHE A 1 77 ? 9.210 -4.240 -15.140 1.00 88.50 77 PHE A N 1
ATOM 606 C CA . PHE A 1 77 ? 7.773 -4.333 -15.421 1.00 88.50 77 PHE A CA 1
ATOM 607 C C . PHE A 1 77 ? 7.198 -5.741 -15.238 1.00 88.50 77 PHE A C 1
ATOM 609 O O . PHE A 1 77 ? 5.981 -5.906 -15.308 1.00 88.50 77 PHE A O 1
ATOM 616 N N . ARG A 1 78 ? 8.039 -6.768 -15.044 1.00 88.56 78 ARG A N 1
ATOM 617 C CA . ARG A 1 78 ? 7.630 -8.181 -15.064 1.00 88.56 78 ARG A CA 1
ATOM 618 C C . ARG A 1 78 ? 6.513 -8.459 -14.063 1.00 88.56 78 ARG A C 1
ATOM 620 O O . ARG A 1 78 ? 5.513 -9.058 -14.443 1.00 88.56 78 ARG A O 1
ATOM 627 N N . ARG A 1 79 ? 6.686 -8.024 -12.811 1.00 85.81 79 ARG A N 1
ATOM 628 C CA . ARG A 1 79 ? 5.712 -8.256 -11.735 1.00 85.81 79 ARG A CA 1
ATOM 629 C C . ARG A 1 79 ? 4.516 -7.311 -11.826 1.00 85.81 79 ARG A C 1
ATOM 631 O O . ARG A 1 79 ? 3.372 -7.753 -11.741 1.00 85.81 79 ARG A O 1
ATOM 638 N N . HIS A 1 80 ? 4.770 -6.021 -12.055 1.00 81.75 80 HIS A N 1
ATOM 639 C CA . HIS A 1 80 ? 3.774 -4.980 -11.785 1.00 81.75 80 HIS A CA 1
ATOM 640 C C . HIS A 1 80 ? 3.303 -4.151 -12.992 1.00 81.75 80 HIS A C 1
ATOM 642 O O . HIS A 1 80 ? 2.566 -3.188 -12.808 1.00 81.75 80 HIS A O 1
ATOM 648 N N . GLY A 1 81 ? 3.653 -4.511 -14.231 1.00 81.31 81 GLY A N 1
ATOM 649 C CA . GLY A 1 81 ? 3.271 -3.684 -15.388 1.00 81.31 81 GLY A CA 1
ATOM 650 C C . GLY A 1 81 ? 3.343 -4.350 -16.758 1.00 81.31 81 GLY A C 1
ATOM 651 O O . GLY A 1 81 ? 3.395 -3.648 -17.765 1.00 81.31 81 GLY A O 1
ATOM 652 N N . CYS A 1 82 ? 3.393 -5.682 -16.820 1.00 85.81 82 CYS A N 1
ATOM 653 C CA . CYS A 1 82 ? 3.543 -6.415 -18.072 1.00 85.81 82 CYS A CA 1
ATOM 654 C C . CYS A 1 82 ? 2.467 -7.493 -18.215 1.00 85.81 82 CYS A C 1
ATOM 656 O O . CYS A 1 82 ? 2.600 -8.593 -17.678 1.00 85.81 82 CYS A O 1
ATOM 658 N N . ASP A 1 83 ? 1.434 -7.195 -19.001 1.00 85.56 83 ASP A N 1
ATOM 659 C CA . ASP A 1 83 ? 0.331 -8.119 -19.299 1.00 85.56 83 ASP A CA 1
ATOM 660 C C . ASP A 1 83 ? 0.823 -9.410 -19.970 1.00 85.56 83 ASP A C 1
ATOM 662 O O . ASP A 1 83 ? 0.333 -10.499 -19.673 1.00 85.56 83 ASP A O 1
ATOM 666 N N . PHE A 1 84 ? 1.870 -9.305 -20.799 1.00 86.12 84 PHE A N 1
ATOM 667 C CA . PHE A 1 84 ? 2.534 -10.458 -21.409 1.00 86.12 84 PHE A CA 1
ATOM 668 C C . PHE A 1 84 ? 3.177 -11.375 -20.358 1.00 86.12 84 PHE A C 1
ATOM 670 O O . PHE A 1 84 ? 3.029 -12.592 -20.423 1.00 86.12 84 PHE A O 1
ATOM 677 N N . ALA A 1 85 ? 3.864 -10.810 -19.359 1.00 85.06 85 ALA A N 1
ATOM 678 C CA . ALA A 1 85 ? 4.482 -11.600 -18.291 1.00 85.06 85 ALA A CA 1
ATOM 679 C C . ALA A 1 85 ? 3.440 -12.226 -17.351 1.00 85.06 85 ALA A C 1
ATOM 681 O O . ALA A 1 85 ? 3.687 -13.296 -16.800 1.00 85.06 85 ALA A O 1
ATOM 682 N N . LYS A 1 86 ? 2.274 -11.585 -17.207 1.00 82.50 86 LYS A N 1
ATOM 683 C CA . LYS A 1 86 ? 1.109 -12.108 -16.479 1.00 82.50 86 LYS A CA 1
ATOM 684 C C . LYS A 1 86 ? 0.321 -13.166 -17.264 1.00 82.50 86 LYS A C 1
ATOM 686 O O . LYS A 1 86 ? -0.662 -13.680 -16.743 1.00 82.50 86 LYS A O 1
ATOM 691 N N . ALA A 1 87 ? 0.737 -13.488 -18.494 1.00 80.88 87 ALA A N 1
ATOM 692 C CA . ALA A 1 87 ? 0.050 -14.420 -19.387 1.00 80.88 87 ALA A CA 1
ATOM 693 C C . ALA A 1 87 ? -1.439 -14.078 -19.594 1.00 80.88 87 ALA A C 1
ATOM 695 O O . ALA A 1 87 ? -2.278 -14.971 -19.727 1.00 80.88 87 ALA A O 1
ATOM 696 N N . LEU A 1 88 ? -1.769 -12.780 -19.636 1.00 73.56 88 LEU A N 1
ATOM 697 C CA . LEU A 1 88 ? -3.114 -12.339 -19.992 1.00 73.56 88 LEU A CA 1
ATOM 698 C C . LEU A 1 88 ? -3.391 -12.684 -21.459 1.00 73.56 88 LEU A C 1
ATOM 700 O O . LEU A 1 88 ? -2.520 -12.539 -22.322 1.00 73.56 88 LEU A O 1
ATOM 704 N N . ALA A 1 89 ? -4.604 -13.167 -21.737 1.00 71.62 89 ALA A N 1
ATOM 705 C CA . ALA A 1 89 ? -5.006 -13.547 -23.086 1.00 71.62 89 ALA A CA 1
ATOM 706 C C . ALA A 1 89 ? -4.808 -12.368 -24.054 1.00 71.62 89 ALA A C 1
ATOM 708 O O . ALA A 1 89 ? -5.142 -11.235 -23.723 1.00 71.62 89 ALA A O 1
ATOM 709 N N . GLU A 1 90 ? -4.256 -12.649 -25.239 1.00 77.00 90 GLU A N 1
ATOM 710 C CA . GLU A 1 90 ? -4.041 -11.669 -26.321 1.00 77.00 90 GLU A CA 1
ATOM 711 C C . GLU A 1 90 ? -2.964 -10.596 -26.055 1.00 77.00 90 GLU A C 1
ATOM 713 O O . GLU A 1 90 ? -2.712 -9.758 -26.920 1.00 77.00 90 GLU A O 1
ATOM 718 N N . ALA A 1 91 ? -2.264 -10.630 -24.913 1.00 81.19 91 ALA A N 1
ATOM 719 C CA . ALA A 1 91 ? -1.185 -9.685 -24.642 1.00 81.19 91 ALA A CA 1
ATOM 720 C C . ALA A 1 91 ? 0.023 -9.921 -25.568 1.00 81.19 91 ALA A C 1
ATOM 722 O O . ALA A 1 91 ? 0.641 -10.990 -25.564 1.00 81.19 91 ALA A O 1
ATOM 723 N N . ALA A 1 92 ? 0.399 -8.902 -26.341 1.00 85.19 92 ALA A N 1
ATOM 724 C CA . ALA A 1 92 ? 1.558 -8.954 -27.219 1.00 85.19 92 ALA A CA 1
ATOM 725 C C . ALA A 1 92 ? 2.881 -8.768 -26.442 1.00 85.19 92 ALA A C 1
ATOM 727 O O . ALA A 1 92 ? 2.960 -8.004 -25.475 1.00 85.19 92 ALA A O 1
ATOM 728 N N . PRO A 1 93 ? 3.980 -9.415 -26.867 1.00 87.69 93 PRO A N 1
ATOM 729 C CA . PRO A 1 93 ? 5.302 -9.135 -26.319 1.00 87.69 93 PRO A CA 1
ATOM 730 C C . PRO A 1 93 ? 5.748 -7.704 -26.650 1.00 87.69 93 PRO A C 1
ATOM 732 O O . PRO A 1 93 ? 5.403 -7.135 -27.689 1.00 87.69 93 PRO A O 1
ATOM 735 N N . CYS A 1 94 ? 6.590 -7.119 -25.793 1.00 88.19 94 CYS A N 1
ATOM 736 C CA . CYS A 1 94 ? 7.125 -5.783 -26.047 1.00 88.19 94 CYS A CA 1
ATOM 737 C C . CYS A 1 94 ? 7.994 -5.753 -27.322 1.00 88.19 94 CYS A C 1
ATOM 739 O O . CYS A 1 94 ? 8.612 -6.750 -27.704 1.00 88.19 94 CYS A O 1
ATOM 741 N N . GLY A 1 95 ? 8.107 -4.586 -27.969 1.00 87.19 95 GLY A N 1
ATOM 742 C CA . GLY A 1 95 ? 8.836 -4.486 -29.241 1.00 87.19 95 GLY A CA 1
ATOM 743 C C . GLY A 1 95 ? 10.310 -4.891 -29.167 1.00 87.19 95 GLY A C 1
ATOM 744 O O . GLY A 1 95 ? 10.840 -5.424 -30.135 1.00 87.19 95 GLY A O 1
ATOM 745 N N . GLY A 1 96 ? 10.966 -4.713 -28.015 1.00 90.50 96 GLY A N 1
ATOM 746 C CA . GLY A 1 96 ? 12.337 -5.191 -27.822 1.00 90.50 96 GLY A CA 1
ATOM 747 C C . GLY A 1 96 ? 12.441 -6.722 -27.835 1.00 90.50 96 GLY A C 1
ATOM 748 O O . GLY A 1 96 ? 13.357 -7.256 -28.451 1.00 90.50 96 GLY A O 1
ATOM 749 N N . LEU A 1 97 ? 11.484 -7.436 -27.227 1.00 90.44 97 LEU A N 1
ATOM 750 C CA . LEU A 1 97 ? 11.428 -8.904 -27.297 1.00 90.44 97 LEU A CA 1
ATOM 751 C C . LEU A 1 97 ? 11.151 -9.385 -28.720 1.00 90.44 97 LEU A C 1
ATOM 753 O O . LEU A 1 97 ? 11.790 -10.328 -29.173 1.00 90.44 97 LEU A O 1
ATOM 757 N N . ARG A 1 98 ? 10.249 -8.711 -29.444 1.00 90.00 98 ARG A N 1
ATOM 758 C CA . ARG A 1 98 ? 9.966 -9.020 -30.856 1.00 90.00 98 ARG A CA 1
ATOM 759 C C . ARG A 1 98 ? 11.182 -8.795 -31.752 1.00 90.00 98 ARG A C 1
ATOM 761 O O . ARG A 1 98 ? 11.455 -9.617 -32.617 1.00 90.00 98 ARG A O 1
ATOM 768 N N . ALA A 1 99 ? 11.939 -7.725 -31.519 1.00 90.56 99 ALA A N 1
ATOM 769 C CA . ALA A 1 99 ? 13.181 -7.466 -32.241 1.00 90.56 99 ALA A CA 1
ATOM 770 C C . ALA A 1 99 ? 14.232 -8.562 -31.983 1.00 90.56 99 ALA A C 1
ATOM 772 O O . ALA A 1 99 ? 14.856 -9.043 -32.926 1.00 90.56 99 ALA A O 1
ATOM 773 N N . LEU A 1 100 ? 14.390 -9.007 -30.732 1.00 91.81 100 LEU A N 1
ATOM 774 C CA . LEU A 1 100 ? 15.278 -10.125 -30.388 1.00 91.81 100 LEU A CA 1
ATOM 775 C C . LEU A 1 100 ? 14.820 -11.445 -31.019 1.00 91.81 100 LEU A C 1
ATOM 777 O O . LEU A 1 100 ? 15.648 -12.178 -31.552 1.00 91.81 100 LEU A O 1
ATOM 781 N N . ALA A 1 101 ? 13.514 -11.727 -31.005 1.00 90.88 101 ALA A N 1
ATOM 782 C CA . ALA A 1 101 ? 12.948 -12.905 -31.659 1.00 90.88 101 ALA A CA 1
ATOM 783 C C . ALA A 1 101 ? 13.247 -12.900 -33.165 1.00 90.88 101 ALA A C 1
ATOM 785 O O . ALA A 1 101 ? 13.717 -13.897 -33.703 1.00 90.88 101 ALA A O 1
ATOM 786 N N . ALA A 1 102 ? 13.099 -11.752 -33.828 1.00 89.88 102 ALA A N 1
ATOM 787 C CA . ALA A 1 102 ? 13.393 -11.640 -35.251 1.00 89.88 102 ALA A CA 1
ATOM 788 C C . ALA A 1 102 ? 14.894 -11.811 -35.577 1.00 89.88 102 ALA A C 1
ATOM 790 O O . ALA A 1 102 ? 15.254 -12.368 -36.618 1.00 89.88 102 ALA A O 1
ATOM 791 N N . LEU A 1 103 ? 15.797 -11.382 -34.685 1.00 91.50 103 LEU A N 1
ATOM 792 C CA . LEU A 1 103 ? 17.235 -11.648 -34.829 1.00 91.50 103 LEU A CA 1
ATOM 793 C C . LEU A 1 103 ? 17.561 -13.144 -34.698 1.00 91.50 103 LEU A C 1
ATOM 795 O O . LEU A 1 103 ? 18.409 -13.632 -35.444 1.00 91.50 103 LEU A O 1
ATOM 799 N N . LEU A 1 104 ? 16.873 -13.869 -33.808 1.00 91.00 104 LEU A N 1
ATOM 800 C CA . LEU A 1 104 ? 16.983 -15.329 -33.702 1.00 91.00 104 LEU A CA 1
ATOM 801 C C . LEU A 1 104 ? 16.468 -16.025 -34.970 1.00 91.00 104 LEU A C 1
ATOM 803 O O . LEU A 1 104 ? 17.158 -16.871 -35.531 1.00 91.00 104 LEU A O 1
ATOM 807 N N . GLU A 1 105 ? 15.282 -15.645 -35.453 1.00 88.62 105 GLU A N 1
ATOM 808 C CA . GLU A 1 105 ? 14.658 -16.230 -36.651 1.00 88.62 105 GLU A CA 1
ATOM 809 C C . GLU A 1 105 ? 15.492 -16.008 -37.920 1.00 88.62 105 GLU A C 1
ATOM 811 O O . GLU A 1 105 ? 15.596 -16.898 -38.762 1.00 88.62 105 GLU A O 1
ATOM 816 N N . SER A 1 106 ? 16.126 -14.839 -38.050 1.00 89.56 106 SER A N 1
ATOM 817 C CA . SER A 1 106 ? 17.026 -14.535 -39.172 1.00 89.56 106 SER A CA 1
ATOM 818 C C . SER A 1 106 ? 18.378 -15.261 -39.105 1.00 89.56 106 SER A C 1
ATOM 820 O O . SER A 1 106 ? 19.148 -15.198 -40.063 1.00 89.56 106 SER A O 1
ATOM 822 N N . GLY A 1 107 ? 18.689 -15.925 -37.98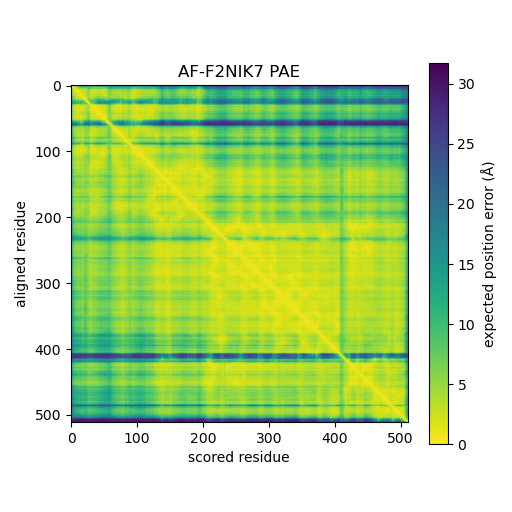5 1.00 89.81 107 GLY A N 1
ATOM 823 C CA . GLY A 1 107 ? 19.982 -16.562 -37.730 1.00 89.81 107 GLY A CA 1
ATOM 824 C C . GLY A 1 107 ? 21.126 -15.582 -37.452 1.00 89.81 107 GLY A C 1
ATOM 825 O O . GLY A 1 107 ? 22.275 -16.009 -37.356 1.00 89.81 107 GLY A O 1
ATOM 826 N N . TRP A 1 108 ? 20.839 -14.282 -37.318 1.00 92.75 108 TRP A N 1
ATOM 827 C CA . TRP A 1 108 ? 21.846 -13.271 -36.980 1.00 92.75 108 TRP A CA 1
ATOM 828 C C . TRP A 1 108 ? 22.307 -13.389 -35.520 1.00 92.75 108 TRP A C 1
ATOM 830 O O . TRP A 1 108 ? 23.464 -13.123 -35.208 1.00 92.75 108 TRP A O 1
ATOM 840 N N . LEU A 1 109 ? 21.407 -13.820 -34.634 1.00 91.62 109 LEU A N 1
ATOM 841 C CA . LEU A 1 109 ? 21.675 -14.115 -33.229 1.00 91.62 109 LEU A CA 1
ATOM 842 C C . LEU A 1 109 ? 21.415 -15.600 -32.969 1.00 91.62 109 LEU A C 1
ATOM 844 O O . LEU A 1 109 ? 20.376 -16.123 -33.362 1.00 91.62 109 LEU A O 1
ATOM 848 N N . ALA A 1 110 ? 22.325 -16.282 -32.273 1.00 92.38 110 ALA A N 1
ATOM 849 C CA . ALA A 1 110 ? 22.071 -17.626 -31.771 1.00 92.38 110 ALA A CA 1
ATOM 850 C C . ALA A 1 110 ? 21.515 -17.577 -30.341 1.00 92.38 110 ALA A C 1
ATOM 852 O O . ALA A 1 110 ? 21.970 -16.806 -29.497 1.00 92.38 110 ALA A O 1
ATOM 853 N N . ALA A 1 111 ? 20.562 -18.460 -30.036 1.00 88.81 111 ALA A N 1
ATOM 854 C CA . ALA A 1 111 ? 19.947 -18.549 -28.710 1.00 88.81 111 ALA A CA 1
ATOM 855 C C . ALA A 1 111 ? 20.975 -18.804 -27.588 1.00 88.81 111 ALA A C 1
ATOM 857 O O . ALA A 1 111 ? 20.853 -18.252 -26.496 1.00 88.81 111 ALA A O 1
ATOM 858 N N . ALA A 1 112 ? 22.018 -19.590 -27.875 1.00 90.06 112 ALA A N 1
ATOM 859 C CA . ALA A 1 112 ? 23.083 -19.909 -26.924 1.00 90.06 112 ALA A CA 1
ATOM 860 C C . ALA A 1 112 ? 23.913 -18.683 -26.491 1.00 90.06 112 ALA A C 1
ATOM 862 O O . ALA A 1 112 ? 24.531 -18.711 -25.428 1.00 90.06 112 ALA A O 1
ATOM 863 N N . ASP A 1 113 ? 23.907 -17.600 -27.275 1.00 91.81 113 ASP A N 1
ATOM 864 C CA . ASP A 1 113 ? 24.701 -16.404 -26.988 1.00 91.81 113 ASP A CA 1
ATOM 865 C C . ASP A 1 113 ? 23.980 -15.404 -26.075 1.00 91.81 113 ASP A C 1
ATOM 867 O O . ASP A 1 113 ? 24.629 -14.529 -25.504 1.00 91.81 113 ASP A O 1
ATOM 871 N N . LEU A 1 114 ? 22.660 -15.533 -25.882 1.00 90.75 114 LEU A N 1
ATOM 872 C CA . LEU A 1 114 ? 21.839 -14.557 -25.148 1.00 90.75 114 LEU A CA 1
ATOM 873 C C . LEU A 1 114 ? 22.372 -14.278 -23.735 1.00 90.75 114 LEU A C 1
ATOM 875 O O . LEU A 1 114 ? 22.550 -13.121 -23.359 1.00 90.75 114 LEU A O 1
ATOM 879 N N . ALA A 1 115 ? 22.679 -15.328 -22.969 1.00 89.69 115 ALA A N 1
ATOM 880 C CA . ALA A 1 115 ? 23.210 -15.188 -21.613 1.00 89.69 115 ALA A CA 1
ATOM 881 C C . ALA A 1 115 ? 24.591 -14.511 -21.607 1.00 89.69 115 ALA A C 1
ATOM 883 O O . ALA A 1 115 ? 24.856 -13.627 -20.797 1.00 89.69 115 ALA A O 1
ATOM 884 N N . LYS A 1 116 ? 25.461 -14.866 -22.558 1.00 92.19 116 LYS A N 1
ATOM 885 C CA . LYS A 1 116 ? 26.795 -14.266 -22.686 1.00 92.19 116 LYS A CA 1
ATOM 886 C C . LYS A 1 116 ? 26.722 -12.789 -23.082 1.00 92.19 116 LYS A C 1
ATOM 888 O O . LYS A 1 116 ? 27.526 -11.991 -22.608 1.00 92.19 116 LYS A O 1
ATOM 893 N N . ILE A 1 117 ? 25.781 -12.423 -23.950 1.00 93.25 117 ILE A N 1
ATOM 894 C CA . ILE A 1 117 ? 25.541 -11.032 -24.351 1.00 93.25 117 ILE A CA 1
ATOM 895 C C . ILE A 1 117 ? 24.991 -10.232 -23.169 1.00 93.25 117 ILE A C 1
ATOM 897 O O . ILE A 1 117 ? 25.419 -9.100 -22.958 1.00 93.25 117 ILE A O 1
ATOM 901 N N . TRP A 1 118 ? 24.089 -10.805 -22.366 1.00 91.44 118 TRP A N 1
ATOM 902 C CA . TRP A 1 118 ? 23.608 -10.161 -21.141 1.00 91.44 118 TRP A CA 1
ATOM 903 C C . TRP A 1 118 ? 24.765 -9.762 -20.214 1.00 91.44 118 TRP A C 1
ATOM 905 O O . TRP A 1 118 ? 24.846 -8.600 -19.822 1.00 91.44 118 TRP A O 1
ATOM 915 N N . GLU A 1 119 ? 25.713 -10.668 -19.958 1.00 91.62 119 GLU A N 1
ATOM 916 C CA . GLU A 1 119 ? 26.887 -10.376 -19.118 1.00 91.62 119 GLU A CA 1
ATOM 917 C C . GLU A 1 119 ? 27.772 -9.247 -19.666 1.00 91.62 119 GLU A C 1
ATOM 919 O O . GLU A 1 119 ? 28.375 -8.497 -18.901 1.00 91.62 119 GLU A O 1
ATOM 924 N N . GLN A 1 120 ? 27.840 -9.086 -20.989 1.00 92.12 120 GLN A N 1
ATOM 925 C CA . GLN A 1 120 ? 28.591 -7.991 -21.612 1.00 92.12 120 GLN A CA 1
ATOM 926 C C . GLN A 1 120 ? 27.848 -6.658 -21.536 1.00 92.12 120 GLN A C 1
ATOM 928 O O . GLN A 1 120 ? 28.471 -5.602 -21.412 1.00 92.12 120 GLN A O 1
ATOM 933 N N . VAL A 1 121 ? 26.519 -6.698 -21.629 1.00 91.81 121 VAL A N 1
ATOM 934 C CA . VAL A 1 121 ? 25.689 -5.496 -21.680 1.00 91.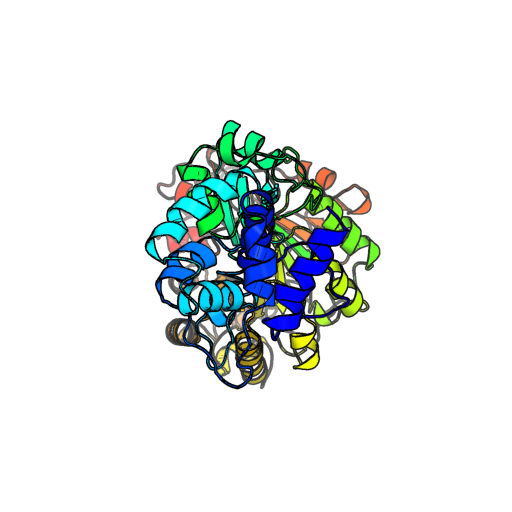81 121 VAL A CA 1
ATOM 935 C C . VAL A 1 121 ? 25.374 -4.950 -20.295 1.00 91.81 121 VAL A C 1
ATOM 937 O O . VAL A 1 121 ? 25.330 -3.735 -20.135 1.00 91.81 121 VAL A O 1
ATOM 940 N N . LEU A 1 122 ? 25.174 -5.802 -19.291 1.00 91.81 122 LEU A N 1
ATOM 941 C CA . LEU A 1 122 ? 24.799 -5.379 -17.943 1.00 91.81 122 LEU A CA 1
ATOM 942 C C . LEU A 1 122 ? 25.730 -4.278 -17.367 1.00 91.81 122 LEU A C 1
ATOM 944 O O . LEU A 1 122 ? 25.205 -3.276 -16.880 1.00 91.81 122 LEU A O 1
ATOM 948 N N . PRO A 1 123 ? 27.072 -4.346 -17.507 1.00 92.56 123 PRO A N 1
ATOM 949 C CA . PRO A 1 123 ? 27.978 -3.255 -17.122 1.00 92.56 123 PRO A CA 1
ATOM 950 C C . PRO A 1 123 ? 27.786 -1.924 -17.869 1.00 92.56 123 PRO A C 1
ATOM 952 O O . PRO A 1 123 ? 28.214 -0.884 -17.375 1.00 92.56 123 PRO A O 1
ATOM 955 N N . GLN A 1 124 ? 27.186 -1.946 -19.061 1.00 91.75 124 GLN A N 1
ATOM 956 C CA . GLN A 1 124 ? 26.933 -0.763 -19.893 1.00 91.75 124 GLN A CA 1
ATOM 957 C C . GLN A 1 124 ? 25.605 -0.074 -19.554 1.00 91.75 124 GLN A C 1
ATOM 959 O O . GLN A 1 124 ? 25.351 1.039 -20.015 1.00 91.75 124 GLN A O 1
ATOM 964 N N . LEU A 1 125 ? 24.736 -0.729 -18.779 1.00 91.62 125 LEU A N 1
ATOM 965 C CA . LEU A 1 125 ? 23.460 -0.159 -18.370 1.00 91.62 125 LEU A CA 1
ATOM 966 C C . LEU A 1 125 ? 23.652 0.829 -17.215 1.00 91.62 125 LEU A C 1
ATOM 968 O O . LEU A 1 125 ? 24.421 0.604 -16.280 1.00 91.62 125 LEU A O 1
ATOM 972 N N . TYR A 1 126 ? 22.879 1.908 -17.259 1.00 92.94 126 TYR A N 1
ATOM 973 C CA . TYR A 1 126 ? 22.646 2.772 -16.112 1.00 92.94 126 TYR A CA 1
ATOM 974 C C . TYR A 1 126 ? 21.619 2.087 -15.218 1.00 92.94 126 TYR A C 1
ATOM 976 O O . TYR A 1 126 ? 20.478 1.876 -15.630 1.00 92.94 126 TYR A O 1
ATOM 984 N N . LEU A 1 127 ? 22.031 1.712 -14.011 1.00 94.25 127 LEU A N 1
ATOM 985 C CA . LEU A 1 127 ? 21.150 1.075 -13.041 1.00 94.25 127 LEU A CA 1
ATOM 986 C C . LEU A 1 127 ? 20.418 2.135 -12.224 1.00 94.25 127 LEU A C 1
ATOM 988 O O . LEU A 1 127 ? 21.026 3.081 -11.718 1.00 94.25 127 LEU A O 1
ATOM 992 N N . ARG A 1 128 ? 19.106 1.964 -12.100 1.00 93.62 128 ARG A N 1
ATOM 993 C CA . ARG A 1 128 ? 18.213 2.887 -11.406 1.00 93.62 128 ARG A CA 1
ATOM 994 C C . ARG A 1 128 ? 17.227 2.108 -10.547 1.00 93.62 128 ARG A C 1
ATOM 996 O O . ARG A 1 128 ? 16.687 1.123 -11.032 1.00 93.62 128 ARG A O 1
ATOM 1003 N N . LEU A 1 129 ? 16.942 2.535 -9.319 1.00 95.31 129 LEU A N 1
ATOM 1004 C CA . LEU A 1 129 ? 15.835 1.965 -8.545 1.00 95.31 129 LEU A CA 1
ATOM 1005 C C . LEU A 1 129 ? 14.526 2.126 -9.318 1.00 95.31 129 LEU A C 1
ATOM 1007 O O . LEU A 1 129 ? 14.238 3.216 -9.829 1.00 95.31 129 LEU A O 1
ATOM 1011 N N . ALA A 1 130 ? 13.757 1.040 -9.395 1.00 94.19 130 ALA A N 1
ATOM 1012 C CA . ALA A 1 130 ? 12.479 1.030 -10.091 1.00 94.19 130 ALA A CA 1
ATOM 1013 C C . ALA A 1 130 ? 11.507 2.023 -9.441 1.00 94.19 130 ALA A C 1
ATOM 1015 O O . ALA A 1 130 ? 11.555 2.223 -8.227 1.00 94.19 130 ALA A O 1
ATOM 1016 N N . GLU A 1 131 ? 10.635 2.654 -10.227 1.00 91.19 131 GLU A N 1
ATOM 1017 C CA . GLU A 1 131 ? 9.823 3.800 -9.802 1.00 91.19 131 GLU A CA 1
ATOM 1018 C C . GLU A 1 131 ? 9.044 3.502 -8.519 1.00 91.19 131 GLU A C 1
ATOM 1020 O O . GLU A 1 131 ? 9.026 4.331 -7.621 1.00 91.19 131 GLU A O 1
ATOM 1025 N N . HIS A 1 132 ? 8.501 2.289 -8.387 1.00 92.94 132 HIS A N 1
ATOM 1026 C CA . HIS A 1 132 ? 7.729 1.795 -7.242 1.00 92.94 132 HIS A CA 1
ATOM 1027 C C . HIS A 1 132 ? 8.546 1.441 -5.990 1.00 92.94 132 HIS A C 1
ATOM 1029 O O . HIS A 1 132 ? 7.974 1.176 -4.934 1.00 92.94 132 HIS A O 1
ATOM 1035 N N . VAL A 1 133 ? 9.872 1.468 -6.086 1.00 95.88 133 VAL A N 1
ATOM 1036 C CA . VAL A 1 133 ? 10.791 1.135 -4.999 1.00 95.88 133 VAL A CA 1
ATOM 1037 C C . VAL A 1 133 ? 11.361 2.400 -4.382 1.00 95.88 133 VAL A C 1
ATOM 1039 O O . VAL A 1 133 ? 11.597 3.386 -5.076 1.00 95.88 133 VAL A O 1
ATOM 1042 N N . SER A 1 134 ? 11.570 2.416 -3.071 1.00 96.25 134 SER A N 1
ATOM 1043 C CA . SER A 1 134 ? 12.194 3.543 -2.370 1.00 96.25 134 SER A CA 1
ATOM 1044 C C . SER A 1 134 ? 13.144 3.087 -1.277 1.00 96.25 134 SER A C 1
ATOM 1046 O O . SER A 1 134 ? 12.927 2.057 -0.644 1.00 96.25 134 SER A O 1
ATOM 1048 N N . LEU A 1 135 ? 14.164 3.898 -1.016 1.00 97.38 135 LEU A N 1
ATOM 1049 C CA . LEU A 1 135 ? 15.041 3.718 0.134 1.00 97.38 135 LEU A CA 1
ATOM 1050 C C . LEU A 1 135 ? 14.325 4.138 1.416 1.00 97.38 135 LEU A C 1
ATOM 1052 O O . LEU A 1 135 ? 13.588 5.129 1.436 1.00 97.38 135 LEU A O 1
ATOM 1056 N N . ARG A 1 136 ? 14.543 3.380 2.489 1.00 96.75 136 ARG A N 1
ATOM 1057 C CA . ARG A 1 136 ? 14.001 3.664 3.816 1.00 96.75 136 ARG A CA 1
ATOM 1058 C C . ARG A 1 136 ? 15.057 3.420 4.872 1.00 96.75 136 ARG A C 1
ATOM 1060 O O . ARG A 1 136 ? 15.697 2.380 4.873 1.00 96.75 136 ARG A O 1
ATOM 1067 N N . TYR A 1 137 ? 15.215 4.362 5.793 1.00 95.69 137 TYR A N 1
ATOM 1068 C CA . TYR A 1 137 ? 16.104 4.182 6.941 1.00 95.69 137 TYR A CA 1
ATOM 1069 C C . TYR A 1 137 ? 15.333 4.435 8.250 1.00 95.69 137 TYR A C 1
ATOM 1071 O O . TYR A 1 137 ? 15.508 5.485 8.880 1.00 95.69 137 TYR A O 1
ATOM 1079 N N . PRO A 1 138 ? 14.420 3.521 8.644 1.00 93.38 138 PRO A N 1
ATOM 1080 C CA . PRO A 1 138 ? 13.817 3.492 9.976 1.00 93.38 138 PRO A CA 1
ATOM 1081 C C . PRO A 1 138 ? 14.877 3.090 11.020 1.00 93.38 138 PRO A C 1
ATOM 1083 O O . PRO A 1 138 ? 15.943 3.698 11.089 1.00 93.38 138 PRO A O 1
ATOM 1086 N N . GLU A 1 139 ? 14.617 2.094 11.864 1.00 91.06 139 GLU A N 1
ATOM 1087 C CA . GLU A 1 139 ? 15.599 1.602 12.837 1.00 91.06 139 GLU A CA 1
ATOM 1088 C C . GLU A 1 139 ? 16.841 0.985 12.159 1.00 91.06 139 GLU A C 1
ATOM 1090 O O . GLU A 1 139 ? 17.961 1.207 12.619 1.00 91.06 139 GLU A O 1
ATOM 1095 N N . THR A 1 140 ? 16.651 0.260 11.054 1.00 93.44 140 THR A N 1
ATOM 1096 C CA . THR A 1 140 ? 17.700 -0.342 10.206 1.00 93.44 140 THR A CA 1
ATOM 1097 C C . THR A 1 140 ? 17.507 0.086 8.739 1.00 93.44 140 THR A C 1
ATOM 1099 O O . THR A 1 140 ? 16.443 0.621 8.406 1.00 93.44 140 THR A O 1
ATOM 1102 N N . PRO A 1 141 ? 18.510 -0.055 7.850 1.00 96.50 141 PRO A N 1
ATOM 1103 C CA . PRO A 1 141 ? 18.369 0.319 6.445 1.00 96.50 141 PRO A CA 1
ATOM 1104 C C . PRO A 1 141 ? 17.508 -0.692 5.681 1.00 96.50 141 PRO A C 1
ATOM 1106 O O . PRO A 1 141 ? 17.629 -1.900 5.864 1.00 96.50 141 PRO A O 1
ATOM 1109 N N . HIS A 1 142 ? 16.646 -0.192 4.800 1.00 96.56 142 HIS A N 1
ATOM 1110 C CA . HIS A 1 142 ? 15.706 -1.000 4.038 1.00 96.56 142 HIS A CA 1
ATOM 1111 C C . HIS A 1 142 ? 15.500 -0.492 2.610 1.00 96.56 142 HIS A C 1
ATOM 1113 O O . HIS A 1 142 ? 15.645 0.696 2.298 1.00 96.56 142 HIS A O 1
ATOM 1119 N N . LEU A 1 143 ? 15.059 -1.414 1.764 1.00 96.62 143 LEU A N 1
ATOM 1120 C CA . LEU A 1 143 ? 14.435 -1.154 0.478 1.00 96.62 143 LEU A CA 1
ATOM 1121 C C . LEU A 1 143 ? 12.934 -1.449 0.603 1.00 96.62 143 LEU A C 1
ATOM 1123 O O . LEU A 1 143 ? 12.554 -2.478 1.150 1.00 96.62 143 LEU A O 1
ATOM 1127 N N . TYR A 1 144 ? 12.080 -0.545 0.134 1.00 96.81 144 TYR A N 1
ATOM 1128 C CA . TYR A 1 144 ? 10.627 -0.685 0.237 1.00 96.81 144 TYR A CA 1
ATOM 1129 C C . TYR A 1 144 ? 9.995 -0.777 -1.149 1.00 96.81 144 TYR A C 1
ATOM 1131 O O . TYR A 1 144 ? 10.081 0.189 -1.914 1.00 96.81 144 TYR A O 1
ATOM 1139 N N . ASP A 1 145 ? 9.365 -1.913 -1.450 1.00 95.31 145 ASP A N 1
ATOM 1140 C CA . ASP A 1 145 ? 8.507 -2.110 -2.619 1.00 95.31 145 ASP A CA 1
ATOM 1141 C C . ASP A 1 145 ? 7.068 -1.721 -2.260 1.00 95.31 145 ASP A C 1
ATOM 1143 O O . ASP A 1 145 ? 6.377 -2.392 -1.491 1.00 95.31 145 ASP A O 1
ATOM 1147 N N . ARG A 1 146 ? 6.603 -0.604 -2.829 1.00 94.75 146 ARG A N 1
ATOM 1148 C CA . ARG A 1 146 ? 5.274 -0.056 -2.530 1.00 94.75 146 ARG A CA 1
ATOM 1149 C C . ARG A 1 146 ? 4.139 -0.811 -3.203 1.00 94.75 146 ARG A C 1
ATOM 1151 O O . ARG A 1 146 ? 2.996 -0.648 -2.777 1.00 94.75 146 ARG A O 1
ATOM 1158 N N . LEU A 1 147 ? 4.416 -1.577 -4.257 1.00 91.44 147 LEU A N 1
ATOM 1159 C CA . LEU A 1 147 ? 3.389 -2.318 -4.985 1.00 91.44 147 LEU A CA 1
ATOM 1160 C C . LEU A 1 147 ? 3.109 -3.659 -4.315 1.00 91.44 147 LEU A C 1
ATOM 1162 O O . LEU A 1 147 ? 1.937 -3.992 -4.178 1.00 91.44 147 LEU A O 1
ATOM 1166 N N . SER A 1 148 ? 4.135 -4.376 -3.845 1.00 89.50 148 SER A N 1
ATOM 1167 C CA . SER A 1 148 ? 3.943 -5.606 -3.059 1.00 89.50 148 SER A CA 1
ATOM 1168 C C . SER A 1 148 ? 3.675 -5.362 -1.564 1.00 89.50 148 SER A C 1
ATOM 1170 O O . SER A 1 148 ? 3.149 -6.256 -0.894 1.00 89.50 148 SER A O 1
ATOM 1172 N N . ASP A 1 149 ? 3.953 -4.147 -1.070 1.00 92.44 149 ASP A N 1
ATOM 1173 C CA . ASP A 1 149 ? 3.947 -3.778 0.358 1.00 92.44 149 ASP A CA 1
ATOM 1174 C C . ASP A 1 149 ? 5.016 -4.534 1.168 1.00 92.44 149 ASP A C 1
ATOM 1176 O O . ASP A 1 149 ? 4.785 -4.968 2.295 1.00 92.44 149 ASP A O 1
ATOM 1180 N N . GLU A 1 150 ? 6.203 -4.717 0.583 1.00 92.06 150 GLU A N 1
ATOM 1181 C CA . GLU A 1 150 ? 7.298 -5.478 1.190 1.00 92.06 150 GLU A CA 1
ATOM 1182 C C . GLU A 1 150 ? 8.476 -4.577 1.562 1.00 92.06 150 GLU A C 1
ATOM 1184 O O . GLU A 1 150 ? 8.975 -3.776 0.765 1.00 92.06 150 GLU A O 1
ATOM 1189 N N . LEU A 1 151 ? 8.950 -4.738 2.798 1.00 93.50 151 LEU A N 1
ATOM 1190 C CA . LEU A 1 151 ? 10.088 -4.013 3.347 1.00 93.50 151 LEU A CA 1
ATOM 1191 C C . LEU A 1 151 ? 11.275 -4.970 3.525 1.00 93.50 151 LEU A C 1
ATOM 1193 O O . LEU A 1 151 ? 11.275 -5.824 4.408 1.00 93.50 151 LEU A O 1
ATOM 1197 N N . TYR A 1 152 ? 12.296 -4.801 2.693 1.00 94.50 152 TYR A N 1
ATOM 1198 C CA . TYR A 1 152 ? 13.490 -5.638 2.650 1.00 94.50 152 TYR A CA 1
ATOM 1199 C C . TYR A 1 152 ? 14.603 -5.004 3.477 1.00 94.50 152 TYR A C 1
ATOM 1201 O O . TYR A 1 152 ? 15.088 -3.927 3.128 1.00 94.50 152 TYR A O 1
ATOM 1209 N N . GLU A 1 153 ? 15.023 -5.650 4.565 1.00 95.00 153 GLU A N 1
ATOM 1210 C CA . GLU A 1 153 ? 16.197 -5.204 5.322 1.00 95.00 153 GLU A CA 1
ATOM 1211 C C . GLU A 1 153 ? 17.465 -5.416 4.487 1.00 95.00 153 GLU A C 1
ATOM 1213 O O . GLU A 1 153 ? 17.674 -6.478 3.897 1.00 95.00 153 GLU A O 1
ATOM 1218 N N . VAL A 1 154 ? 18.316 -4.394 4.433 1.00 95.38 154 VAL A N 1
ATOM 1219 C CA . VAL A 1 154 ? 19.608 -4.442 3.745 1.00 95.38 154 VAL A CA 1
ATOM 1220 C C . VAL A 1 154 ? 20.706 -4.000 4.704 1.00 95.38 154 VAL A C 1
ATOM 1222 O O . VAL A 1 154 ? 20.494 -3.159 5.574 1.00 95.38 154 VAL A O 1
ATOM 1225 N N . ASN A 1 155 ? 21.908 -4.552 4.547 1.00 95.19 155 ASN A N 1
ATOM 1226 C CA . ASN A 1 155 ? 23.056 -4.078 5.317 1.00 95.19 155 ASN A CA 1
ATOM 1227 C C . ASN A 1 155 ? 23.514 -2.687 4.831 1.00 95.19 155 ASN A C 1
ATOM 1229 O O . ASN A 1 155 ? 23.170 -2.257 3.727 1.00 95.19 155 ASN A O 1
ATOM 1233 N N . ASP A 1 156 ? 24.320 -1.990 5.638 1.00 95.19 156 ASP A N 1
ATOM 1234 C CA . ASP A 1 156 ? 24.768 -0.627 5.317 1.00 95.19 156 ASP A CA 1
ATOM 1235 C C . ASP A 1 156 ? 25.531 -0.549 3.981 1.00 95.19 156 ASP A C 1
ATOM 1237 O O . ASP A 1 156 ? 25.313 0.375 3.205 1.00 95.19 156 ASP A O 1
ATOM 1241 N N . ALA A 1 157 ? 26.367 -1.542 3.654 1.00 95.62 157 ALA A N 1
ATOM 1242 C CA . ALA A 1 157 ? 27.119 -1.559 2.395 1.00 95.62 157 ALA A CA 1
ATOM 1243 C C . ALA A 1 157 ? 26.208 -1.693 1.158 1.00 95.62 157 ALA A C 1
ATOM 1245 O O . ALA A 1 157 ? 26.430 -1.039 0.137 1.00 95.62 157 ALA A O 1
ATOM 1246 N N . GLY A 1 158 ? 25.172 -2.531 1.250 1.00 96.31 158 GLY A N 1
ATOM 1247 C CA . GLY A 1 158 ? 24.146 -2.687 0.226 1.00 96.31 158 GLY A CA 1
ATOM 1248 C C . GLY A 1 158 ? 23.302 -1.424 0.090 1.00 96.31 158 GLY A C 1
ATOM 1249 O O . GLY A 1 158 ? 23.075 -0.964 -1.028 1.00 96.31 158 GLY A O 1
ATOM 1250 N N . PHE A 1 159 ? 22.912 -0.812 1.211 1.00 97.12 159 PHE A N 1
ATOM 1251 C CA . PHE A 1 159 ? 22.200 0.465 1.220 1.00 97.12 159 PHE A CA 1
ATOM 1252 C C . PHE A 1 159 ? 23.020 1.573 0.549 1.00 97.12 159 PHE A C 1
ATOM 1254 O O . PHE A 1 159 ? 22.524 2.226 -0.368 1.00 97.12 159 PHE A O 1
ATOM 1261 N N . ASP A 1 160 ? 24.295 1.724 0.918 1.00 95.94 160 ASP A N 1
ATOM 1262 C CA . ASP A 1 160 ? 25.222 2.683 0.309 1.00 95.94 160 ASP A CA 1
ATOM 1263 C C . ASP A 1 160 ? 25.357 2.456 -1.201 1.00 95.94 160 ASP A C 1
ATOM 1265 O O . ASP A 1 160 ? 25.344 3.410 -1.983 1.00 95.94 160 ASP A O 1
ATOM 1269 N N . TRP A 1 161 ? 25.428 1.197 -1.649 1.00 97.19 161 TRP A N 1
ATOM 1270 C CA . TRP A 1 161 ? 25.425 0.884 -3.076 1.00 97.19 161 TRP A CA 1
ATOM 1271 C C . TRP A 1 161 ? 24.118 1.325 -3.752 1.00 97.19 161 TRP A C 1
ATOM 1273 O O . TRP A 1 161 ? 24.182 1.973 -4.801 1.00 97.19 161 TRP A O 1
ATOM 1283 N N . LEU A 1 162 ? 22.960 1.054 -3.136 1.00 97.06 162 LEU A N 1
ATOM 1284 C CA . LEU A 1 162 ? 21.642 1.431 -3.657 1.00 97.06 162 LEU A CA 1
ATOM 1285 C C . LEU A 1 162 ? 21.459 2.953 -3.754 1.00 97.06 162 LEU A C 1
ATOM 1287 O O . LEU A 1 162 ? 20.778 3.413 -4.669 1.00 97.06 162 LEU A O 1
ATOM 1291 N N . THR A 1 163 ? 22.102 3.751 -2.889 1.00 96.25 163 THR A N 1
ATOM 1292 C CA . THR A 1 163 ? 22.063 5.227 -2.996 1.00 96.25 163 THR A CA 1
ATOM 1293 C C . THR A 1 163 ? 22.652 5.761 -4.306 1.00 96.25 163 THR A C 1
ATOM 1295 O O . THR A 1 163 ? 22.353 6.886 -4.699 1.00 96.25 163 THR A O 1
ATOM 1298 N N . ARG A 1 164 ? 23.458 4.952 -5.009 1.00 95.75 164 ARG A N 1
ATOM 1299 C CA . ARG A 1 164 ? 24.022 5.266 -6.333 1.00 95.75 164 ARG A CA 1
ATOM 1300 C C . ARG A 1 164 ? 23.177 4.726 -7.488 1.00 95.75 164 ARG A C 1
ATOM 1302 O O . ARG A 1 164 ? 23.487 4.996 -8.646 1.00 95.75 164 ARG A O 1
ATOM 1309 N N . GLY A 1 165 ? 22.116 3.974 -7.187 1.00 95.12 165 GLY A N 1
ATOM 1310 C CA . GLY A 1 165 ? 21.116 3.488 -8.136 1.00 95.12 165 GLY A CA 1
ATOM 1311 C C . GLY A 1 165 ? 20.137 4.584 -8.557 1.00 95.12 165 GLY A C 1
ATOM 1312 O O . GLY A 1 165 ? 18.933 4.356 -8.615 1.00 95.12 165 GLY A O 1
ATOM 1313 N N . ASP A 1 166 ? 20.626 5.792 -8.816 1.00 94.94 166 ASP A N 1
ATOM 1314 C CA . ASP A 1 166 ? 19.834 6.956 -9.220 1.00 94.94 166 ASP A CA 1
ATOM 1315 C C . ASP A 1 166 ? 19.708 7.079 -10.749 1.00 94.94 166 ASP A C 1
ATOM 1317 O O . ASP A 1 166 ? 19.113 8.029 -11.256 1.00 94.94 166 ASP A O 1
ATOM 1321 N N . GLY A 1 167 ? 20.266 6.119 -11.497 1.00 93.94 167 GLY A N 1
ATOM 1322 C CA . GLY A 1 167 ? 20.271 6.108 -12.957 1.00 93.94 167 GLY A CA 1
ATOM 1323 C C . GLY A 1 167 ? 21.323 7.015 -13.595 1.00 93.94 167 GLY A C 1
ATOM 1324 O O . GLY A 1 167 ? 21.268 7.220 -14.810 1.00 93.94 167 GLY A O 1
ATOM 1325 N N . THR A 1 168 ? 22.273 7.557 -12.823 1.00 93.69 168 THR A N 1
ATOM 1326 C CA . THR A 1 168 ? 23.333 8.446 -13.335 1.00 93.69 168 THR A CA 1
ATOM 1327 C C . THR A 1 168 ? 24.733 7.837 -13.280 1.00 93.69 168 THR A C 1
ATOM 1329 O O . THR A 1 168 ? 25.583 8.199 -14.097 1.00 93.69 168 THR A O 1
ATOM 1332 N N . THR A 1 169 ? 24.968 6.872 -12.385 1.00 90.94 16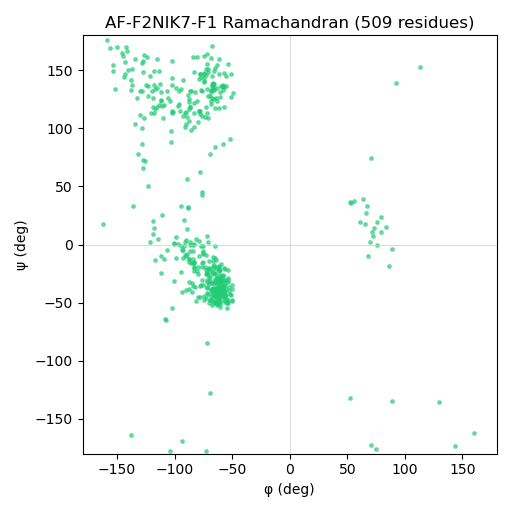9 THR A N 1
ATOM 1333 C CA . THR A 1 169 ? 26.280 6.236 -12.196 1.00 90.94 169 THR A CA 1
ATOM 1334 C C . THR A 1 169 ? 26.515 5.111 -13.221 1.00 90.94 169 THR A C 1
ATOM 1336 O O . THR A 1 169 ? 25.840 4.080 -13.154 1.00 90.94 169 THR A O 1
ATOM 1339 N N . PRO A 1 170 ? 27.472 5.244 -14.163 1.00 86.81 170 PRO A N 1
ATOM 1340 C CA . PRO A 1 170 ? 27.791 4.178 -15.113 1.00 86.81 170 PRO A CA 1
ATOM 1341 C C . PRO A 1 170 ? 28.548 3.025 -14.434 1.00 86.81 170 PRO A C 1
ATOM 1343 O O . PRO A 1 170 ? 29.299 3.238 -13.483 1.00 86.81 170 PRO A O 1
ATOM 1346 N N . GLY A 1 171 ? 28.392 1.799 -14.944 1.00 88.94 171 GLY A N 1
ATOM 1347 C CA . GLY A 1 171 ? 29.168 0.640 -14.483 1.00 88.94 171 GLY A CA 1
ATOM 1348 C C . GLY A 1 171 ? 28.810 0.127 -13.085 1.00 88.94 171 GLY A C 1
ATOM 1349 O O . GLY A 1 171 ? 29.522 -0.725 -12.556 1.00 88.94 171 GLY A O 1
ATOM 1350 N N . LEU A 1 172 ? 27.710 0.604 -12.487 1.00 93.75 172 LEU A N 1
ATOM 1351 C CA . LEU A 1 172 ? 27.308 0.249 -11.122 1.00 93.75 172 LEU A CA 1
ATOM 1352 C C . LEU A 1 172 ? 27.144 -1.271 -10.925 1.00 93.75 172 LEU A C 1
ATOM 1354 O O . LEU A 1 172 ? 27.448 -1.782 -9.849 1.00 93.75 172 LEU A O 1
ATOM 1358 N N . ALA A 1 173 ? 26.750 -1.992 -11.981 1.00 93.00 173 ALA A N 1
ATOM 1359 C CA . ALA A 1 173 ? 26.625 -3.449 -11.977 1.00 93.00 173 ALA A CA 1
ATOM 1360 C C . ALA A 1 173 ? 27.931 -4.176 -11.607 1.00 93.00 173 ALA A C 1
ATOM 1362 O O . ALA A 1 173 ? 27.893 -5.196 -10.933 1.00 93.00 173 ALA A O 1
ATOM 1363 N N . VAL A 1 174 ? 29.087 -3.646 -12.025 1.00 94.12 174 VAL A N 1
ATOM 1364 C CA . VAL A 1 174 ? 30.412 -4.240 -11.753 1.00 94.12 174 VAL A CA 1
ATOM 1365 C C . VAL A 1 174 ? 30.796 -4.073 -10.279 1.00 94.12 174 VAL A C 1
ATOM 1367 O O . VAL A 1 174 ? 31.587 -4.840 -9.743 1.00 94.12 174 VAL A O 1
ATOM 1370 N N . LEU A 1 175 ? 30.245 -3.052 -9.619 1.00 92.81 175 LEU A N 1
ATOM 1371 C CA . LEU A 1 175 ? 30.525 -2.735 -8.220 1.00 92.81 175 LEU A CA 1
ATOM 1372 C C . LEU A 1 175 ? 29.589 -3.457 -7.243 1.00 92.81 175 LEU A C 1
ATOM 1374 O O . LEU A 1 175 ? 29.764 -3.311 -6.035 1.00 92.81 175 LEU A O 1
ATOM 1378 N N . ALA A 1 176 ? 28.558 -4.133 -7.747 1.00 93.44 176 ALA A N 1
ATOM 1379 C CA . ALA A 1 176 ? 27.571 -4.822 -6.932 1.00 93.44 176 ALA A CA 1
ATOM 1380 C C . ALA A 1 176 ? 28.071 -6.211 -6.529 1.00 93.44 176 ALA A C 1
ATOM 1382 O O . ALA A 1 176 ? 28.752 -6.881 -7.307 1.00 93.44 176 ALA A O 1
ATOM 1383 N N . ASP A 1 177 ? 27.657 -6.672 -5.351 1.00 94.44 177 ASP A N 1
ATOM 1384 C CA . ASP A 1 177 ? 27.623 -8.110 -5.107 1.00 94.44 177 ASP A CA 1
ATOM 1385 C C . ASP A 1 177 ? 26.684 -8.776 -6.128 1.00 94.44 177 ASP A C 1
ATOM 1387 O O . ASP A 1 177 ? 25.613 -8.243 -6.444 1.00 94.44 177 ASP A O 1
ATOM 1391 N N . ARG A 1 178 ? 27.109 -9.912 -6.691 1.00 93.00 178 ARG A N 1
ATOM 1392 C CA . ARG A 1 178 ? 26.404 -10.504 -7.829 1.00 93.00 178 ARG A CA 1
ATOM 1393 C C . ARG A 1 178 ? 25.062 -11.104 -7.429 1.00 93.00 178 ARG A C 1
ATOM 1395 O O . ARG A 1 178 ? 24.088 -10.900 -8.148 1.00 93.00 178 ARG A O 1
ATOM 1402 N N . GLU A 1 179 ? 25.014 -11.804 -6.300 1.00 95.00 179 GLU A N 1
ATOM 1403 C CA . GLU A 1 179 ? 23.780 -12.416 -5.801 1.00 95.00 179 GLU A CA 1
ATOM 1404 C C . GLU A 1 179 ? 22.762 -11.332 -5.444 1.00 95.00 179 GLU A C 1
ATOM 1406 O O . GLU A 1 179 ? 21.593 -11.426 -5.820 1.00 95.00 179 GLU A O 1
ATOM 1411 N N . PHE A 1 180 ? 23.224 -10.248 -4.813 1.00 95.50 180 PHE A N 1
ATOM 1412 C CA . PHE A 1 180 ? 22.382 -9.097 -4.502 1.00 95.50 180 PHE A CA 1
ATOM 1413 C C . PHE A 1 180 ? 21.810 -8.428 -5.760 1.00 95.50 180 PHE A C 1
ATOM 1415 O O . PHE A 1 180 ? 20.613 -8.154 -5.825 1.00 95.50 180 PHE A O 1
ATOM 1422 N N . LEU A 1 181 ? 22.633 -8.190 -6.787 1.00 95.56 181 LEU A N 1
ATOM 1423 C CA . LEU A 1 181 ? 22.169 -7.590 -8.040 1.00 95.56 181 LEU A CA 1
ATOM 1424 C C . LEU A 1 181 ? 21.157 -8.480 -8.774 1.00 95.56 181 LEU A C 1
ATOM 1426 O O . LEU A 1 181 ? 20.140 -7.978 -9.257 1.00 95.56 181 LEU A O 1
ATOM 1430 N N . ASP A 1 182 ? 21.430 -9.783 -8.861 1.00 93.38 182 ASP A N 1
ATOM 1431 C CA . ASP A 1 182 ? 20.531 -10.735 -9.515 1.00 93.38 182 ASP A CA 1
ATOM 1432 C C . ASP A 1 182 ? 19.183 -10.813 -8.778 1.00 93.38 182 ASP A C 1
ATOM 1434 O O . ASP A 1 182 ? 18.139 -10.826 -9.434 1.00 93.38 182 ASP A O 1
ATOM 1438 N N . PHE A 1 183 ? 19.185 -10.756 -7.440 1.00 95.25 183 PHE A N 1
ATOM 1439 C CA . PHE A 1 183 ? 17.965 -10.650 -6.635 1.00 95.25 183 PHE A CA 1
ATOM 1440 C C . PHE A 1 183 ? 17.173 -9.373 -6.950 1.00 95.25 183 PHE A C 1
ATOM 1442 O O . PHE A 1 183 ? 15.994 -9.448 -7.288 1.00 95.25 183 PHE A O 1
ATOM 1449 N N . LEU A 1 184 ? 17.817 -8.199 -6.925 1.00 95.94 184 LEU A N 1
ATOM 1450 C CA . LEU A 1 184 ? 17.148 -6.921 -7.209 1.00 95.94 184 LEU A CA 1
ATOM 1451 C C . LEU A 1 184 ? 16.493 -6.888 -8.597 1.00 95.94 184 LEU A C 1
ATOM 1453 O O . LEU A 1 184 ? 15.400 -6.343 -8.759 1.00 95.94 184 LEU A O 1
ATOM 1457 N N . LEU A 1 185 ? 17.151 -7.462 -9.605 1.00 93.44 185 LEU A N 1
ATOM 1458 C CA . LEU A 1 185 ? 16.612 -7.558 -10.961 1.00 93.44 185 LEU A CA 1
ATOM 1459 C C . LEU A 1 185 ? 15.461 -8.571 -11.050 1.00 9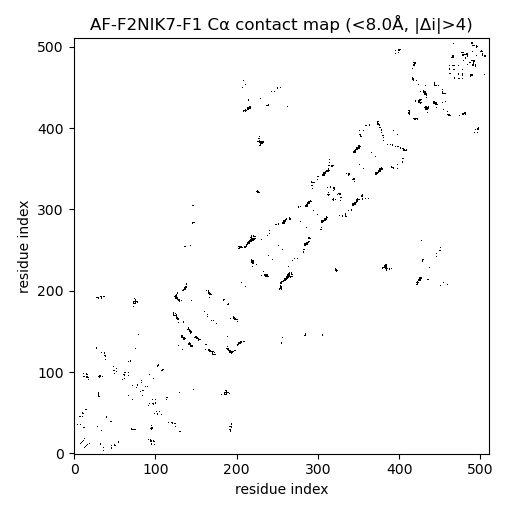3.44 185 LEU A C 1
ATOM 1461 O O . LEU A 1 185 ? 14.460 -8.292 -11.714 1.00 93.44 185 LEU A O 1
ATOM 1465 N N . ALA A 1 186 ? 15.587 -9.727 -10.390 1.00 91.44 186 ALA A N 1
ATOM 1466 C CA . ALA A 1 186 ? 14.562 -10.770 -10.376 1.00 91.44 186 ALA A CA 1
ATOM 1467 C C . ALA A 1 186 ? 13.257 -10.293 -9.725 1.00 91.44 186 ALA A C 1
ATOM 1469 O O . ALA A 1 186 ? 12.168 -10.528 -10.259 1.00 91.44 186 ALA A O 1
ATOM 1470 N N . GLU A 1 187 ? 13.385 -9.541 -8.632 1.00 92.56 187 GLU A N 1
ATOM 1471 C CA . GLU A 1 187 ? 12.268 -8.969 -7.884 1.00 92.56 187 GLU A CA 1
ATOM 1472 C C . GLU A 1 187 ? 11.720 -7.679 -8.510 1.00 92.56 187 GLU A C 1
ATOM 1474 O O . GLU A 1 187 ? 10.795 -7.089 -7.968 1.00 92.56 187 GLU A O 1
ATOM 1479 N N . SER A 1 188 ? 12.218 -7.267 -9.687 1.00 94.06 188 SER A N 1
ATOM 1480 C CA . SER A 1 188 ? 11.793 -6.048 -10.402 1.00 94.06 188 SER A CA 1
ATOM 1481 C C . SER A 1 188 ? 12.112 -4.729 -9.683 1.00 94.06 188 SER A C 1
ATOM 1483 O O . SER A 1 188 ? 11.585 -3.685 -10.058 1.00 94.06 188 SER A O 1
ATOM 1485 N N . MET A 1 189 ? 13.030 -4.743 -8.713 1.00 94.88 189 MET A N 1
ATOM 1486 C CA . MET A 1 189 ? 13.357 -3.579 -7.882 1.00 94.88 189 MET A CA 1
ATOM 1487 C C . MET A 1 189 ? 14.369 -2.614 -8.517 1.00 94.88 189 MET A C 1
ATOM 1489 O O . MET A 1 189 ? 14.551 -1.484 -8.053 1.00 94.88 189 MET A O 1
ATOM 1493 N N . LEU A 1 190 ? 15.024 -3.042 -9.597 1.00 93.88 190 LEU A N 1
ATOM 1494 C CA . LEU A 1 190 ? 16.012 -2.260 -10.329 1.00 93.88 190 LEU A CA 1
ATOM 1495 C C . LEU A 1 190 ? 15.674 -2.225 -11.824 1.00 93.88 190 LEU A C 1
ATOM 1497 O O . LEU A 1 190 ? 15.422 -3.249 -12.456 1.00 93.88 190 LEU A O 1
ATOM 1501 N N . ALA A 1 191 ? 15.705 -1.032 -12.404 1.00 92.06 191 ALA A N 1
ATOM 1502 C CA . ALA A 1 191 ? 15.563 -0.787 -13.827 1.00 92.06 191 ALA A CA 1
ATOM 1503 C C . ALA A 1 191 ? 16.940 -0.596 -14.485 1.00 92.06 191 ALA A C 1
ATOM 1505 O O . ALA A 1 191 ? 17.794 0.146 -13.995 1.00 92.06 191 ALA A O 1
ATOM 1506 N N . GLY A 1 192 ? 17.140 -1.251 -15.631 1.00 90.62 192 GLY A N 1
ATOM 1507 C CA . GLY A 1 192 ? 18.298 -1.043 -16.499 1.00 90.62 192 GLY A CA 1
ATOM 1508 C C . GLY A 1 192 ? 17.981 -0.056 -17.622 1.00 90.62 192 GLY A C 1
ATOM 1509 O O . GLY A 1 192 ? 17.099 -0.307 -18.444 1.00 90.62 192 GLY A O 1
ATOM 1510 N N . CYS A 1 193 ? 18.723 1.047 -17.688 1.00 88.94 193 CYS A N 1
ATOM 1511 C CA . CYS A 1 193 ? 18.535 2.121 -18.660 1.00 88.94 193 CYS A CA 1
ATOM 1512 C C . CYS A 1 193 ? 19.718 2.194 -19.638 1.00 88.94 193 CYS A C 1
ATOM 1514 O O . CYS A 1 193 ? 20.877 2.118 -19.243 1.00 88.94 193 CYS A O 1
ATOM 1516 N N . ALA A 1 194 ? 19.445 2.390 -20.930 1.00 84.00 194 ALA A N 1
ATOM 1517 C CA . ALA A 1 194 ? 20.499 2.506 -21.953 1.00 84.00 194 ALA A CA 1
ATOM 1518 C C . ALA A 1 194 ? 21.196 3.876 -22.007 1.00 84.00 194 ALA A C 1
ATOM 1520 O O . ALA A 1 194 ? 22.176 4.055 -22.726 1.00 84.00 194 ALA A O 1
ATOM 1521 N N . ALA A 1 195 ? 20.657 4.858 -21.294 1.00 86.62 195 ALA A N 1
ATOM 1522 C CA . ALA A 1 195 ? 21.182 6.208 -21.182 1.00 86.62 195 ALA A CA 1
ATOM 1523 C C . ALA A 1 195 ? 20.905 6.717 -19.759 1.00 86.62 195 ALA A C 1
ATOM 1525 O O . ALA A 1 195 ? 20.023 6.151 -19.100 1.00 86.62 195 ALA A O 1
ATOM 1526 N N . PRO A 1 196 ? 21.599 7.777 -19.298 1.00 90.00 196 PRO A N 1
ATOM 1527 C CA . PRO A 1 196 ? 21.316 8.375 -18.000 1.00 90.00 196 PRO A CA 1
ATOM 1528 C C . PRO A 1 196 ? 19.823 8.693 -17.850 1.00 90.00 196 PRO A C 1
ATOM 1530 O O . PRO A 1 196 ? 19.242 9.361 -18.707 1.00 90.00 196 PRO A O 1
ATOM 1533 N N . SER A 1 197 ? 19.214 8.208 -16.770 1.00 89.50 197 SER A N 1
ATOM 1534 C CA . SER A 1 197 ? 17.806 8.443 -16.421 1.00 89.50 197 SER A CA 1
ATOM 1535 C C . SER A 1 197 ? 17.753 8.860 -14.951 1.00 89.50 197 SER A C 1
ATOM 1537 O O . SER A 1 197 ? 17.505 8.016 -14.092 1.00 89.50 197 SER A O 1
ATOM 1539 N N . PRO A 1 198 ? 18.087 10.124 -14.632 1.00 92.06 198 PRO A N 1
ATOM 1540 C CA . PRO A 1 198 ? 18.231 10.567 -13.252 1.00 92.06 198 PRO A CA 1
ATOM 1541 C C . PRO A 1 198 ? 16.907 10.465 -12.492 1.00 92.06 198 PRO A C 1
ATOM 1543 O O . PRO A 1 198 ? 15.867 10.916 -12.973 1.00 92.06 198 PRO A O 1
ATOM 1546 N N . ARG A 1 199 ? 16.969 9.929 -11.274 1.00 91.25 199 ARG A N 1
ATOM 1547 C CA . ARG A 1 199 ? 15.877 9.929 -10.299 1.00 91.25 199 ARG A CA 1
ATOM 1548 C C . ARG A 1 199 ? 16.390 10.425 -8.955 1.00 91.25 199 ARG A C 1
ATOM 1550 O O . ARG A 1 199 ? 17.406 9.955 -8.458 1.00 91.25 199 ARG A O 1
ATOM 1557 N N . THR A 1 200 ? 15.667 11.352 -8.337 1.00 92.38 200 THR A N 1
ATOM 1558 C CA . THR A 1 200 ? 15.989 11.796 -6.978 1.00 92.38 200 THR A CA 1
ATOM 1559 C C . THR A 1 200 ? 15.632 10.702 -5.981 1.00 92.38 200 THR A C 1
ATOM 1561 O O . THR A 1 200 ? 14.456 10.419 -5.777 1.00 92.38 200 THR A O 1
ATOM 1564 N N . LEU A 1 201 ? 16.641 10.116 -5.338 1.00 94.19 201 LEU A N 1
ATOM 1565 C CA . LEU A 1 201 ? 16.445 9.171 -4.243 1.00 94.19 201 LEU A CA 1
ATOM 1566 C C . LEU A 1 201 ? 16.329 9.939 -2.925 1.00 94.19 201 LEU A C 1
ATOM 1568 O O . LEU A 1 201 ? 17.258 10.642 -2.525 1.00 94.19 201 LEU A O 1
ATOM 1572 N N . ARG A 1 202 ? 15.179 9.828 -2.257 1.00 91.62 202 ARG A N 1
ATOM 1573 C CA . ARG A 1 202 ? 14.887 10.552 -1.015 1.00 91.62 202 ARG A CA 1
ATOM 1574 C C . ARG A 1 202 ? 15.050 9.620 0.174 1.00 91.62 202 ARG A C 1
ATOM 1576 O O . ARG A 1 202 ? 14.278 8.681 0.330 1.00 91.62 202 ARG A O 1
ATOM 1583 N N . TRP A 1 203 ? 16.023 9.894 1.035 1.00 94.56 203 TRP A N 1
ATOM 1584 C CA . TRP A 1 203 ? 16.162 9.169 2.292 1.00 94.56 203 TRP A CA 1
ATOM 1585 C C . TRP A 1 203 ? 16.867 10.001 3.362 1.00 94.56 203 TRP A C 1
ATOM 1587 O O . TRP A 1 203 ? 17.642 10.912 3.067 1.00 94.56 203 TRP A O 1
ATOM 1597 N N . ARG A 1 204 ? 16.584 9.665 4.618 1.00 95.00 204 ARG A N 1
ATOM 1598 C CA . ARG A 1 204 ? 17.305 10.110 5.817 1.00 95.00 204 ARG A CA 1
ATOM 1599 C C . ARG A 1 204 ? 17.073 9.088 6.927 1.00 95.00 204 ARG A C 1
ATOM 1601 O O . ARG A 1 204 ? 16.189 8.247 6.801 1.00 95.00 204 ARG A O 1
ATOM 1608 N N . ARG A 1 205 ? 17.811 9.177 8.033 1.00 95.62 205 ARG A N 1
ATOM 1609 C CA . ARG A 1 205 ? 17.457 8.416 9.242 1.00 95.62 205 ARG A CA 1
ATOM 1610 C C . ARG A 1 205 ? 16.143 8.947 9.817 1.00 95.62 205 ARG A C 1
ATOM 1612 O O . ARG A 1 205 ? 15.969 10.159 9.940 1.00 95.62 205 ARG A O 1
ATOM 1619 N N . SER A 1 206 ? 15.235 8.040 10.150 1.00 95.62 206 SER A N 1
ATOM 1620 C CA . SER A 1 206 ? 13.943 8.378 10.754 1.00 95.62 206 SER A CA 1
ATOM 1621 C C . SER A 1 206 ? 14.120 8.844 12.201 1.00 95.62 206 SER A C 1
ATOM 1623 O O . SER A 1 206 ? 15.083 8.425 12.855 1.00 95.62 206 SER A O 1
ATOM 1625 N N . PRO A 1 207 ? 13.186 9.643 12.753 1.00 92.94 207 PRO A N 1
ATOM 1626 C CA . PRO A 1 207 ? 13.059 9.731 14.204 1.00 92.94 207 PRO A CA 1
ATOM 1627 C C . PRO A 1 207 ? 12.855 8.323 14.777 1.00 92.94 207 PRO A C 1
ATOM 1629 O O . PRO A 1 207 ? 12.235 7.478 14.132 1.00 92.94 207 PRO A O 1
ATOM 1632 N N . ILE A 1 208 ? 13.397 8.060 15.968 1.00 90.50 208 ILE A N 1
ATOM 1633 C CA . ILE A 1 208 ? 13.287 6.756 16.629 1.00 90.50 208 ILE A CA 1
ATOM 1634 C C . ILE A 1 208 ? 12.412 6.900 17.881 1.00 90.50 208 ILE A C 1
ATOM 1636 O O . ILE A 1 208 ? 12.764 7.691 18.758 1.00 90.50 208 ILE A O 1
ATOM 1640 N N . PRO A 1 209 ? 11.333 6.107 18.018 1.00 90.31 209 PRO A N 1
ATOM 1641 C CA . PRO A 1 209 ? 10.835 5.104 17.065 1.00 90.31 209 PRO A CA 1
ATOM 1642 C C . PRO A 1 209 ? 10.330 5.693 15.742 1.00 90.31 209 PRO A C 1
ATOM 1644 O O . PRO A 1 209 ? 9.808 6.806 15.718 1.00 90.31 209 PRO A O 1
ATOM 1647 N N . SER A 1 210 ? 10.459 4.931 14.654 1.00 93.69 210 SER A N 1
ATOM 1648 C CA . SER A 1 210 ? 9.989 5.353 13.329 1.00 93.69 210 SER A CA 1
ATOM 1649 C C . SER A 1 210 ? 8.461 5.440 13.268 1.00 93.69 210 SER A C 1
ATOM 1651 O O . SER A 1 210 ? 7.760 4.560 13.771 1.00 93.69 210 SER A O 1
ATOM 1653 N N . LEU A 1 211 ? 7.922 6.480 12.627 1.00 95.31 211 LEU A N 1
ATOM 1654 C CA . LEU A 1 211 ? 6.501 6.550 12.282 1.00 95.31 211 LEU A CA 1
ATOM 1655 C C . LEU A 1 211 ? 6.308 5.871 10.921 1.00 95.31 211 LEU A C 1
ATOM 1657 O O . LEU A 1 211 ? 6.711 6.417 9.899 1.00 95.31 211 LEU A O 1
ATOM 1661 N N . ARG A 1 212 ? 5.729 4.666 10.901 1.00 94.62 212 ARG A N 1
ATOM 1662 C CA . ARG A 1 212 ? 5.608 3.846 9.678 1.00 94.62 212 ARG A CA 1
ATOM 1663 C C . ARG A 1 212 ? 4.220 3.918 9.052 1.00 94.62 212 ARG A C 1
ATOM 1665 O O . ARG A 1 212 ? 4.101 3.828 7.831 1.00 94.62 212 ARG A O 1
ATOM 1672 N N . TYR A 1 213 ? 3.198 4.095 9.882 1.00 95.62 213 TYR A N 1
ATOM 1673 C CA . TYR A 1 213 ? 1.794 4.093 9.493 1.00 95.62 213 TYR A CA 1
ATOM 1674 C C . TYR A 1 213 ? 1.140 5.405 9.921 1.00 95.62 213 TYR A C 1
ATOM 1676 O O . TYR A 1 213 ? 1.226 5.792 11.088 1.00 95.62 213 TYR A O 1
ATOM 1684 N N . LEU A 1 214 ? 0.478 6.078 8.984 1.00 98.06 214 LEU A N 1
ATOM 1685 C CA . LEU A 1 214 ? -0.256 7.310 9.248 1.00 98.06 214 LEU A CA 1
ATOM 1686 C C . LEU A 1 214 ? -1.726 7.126 8.883 1.00 98.06 214 LEU A C 1
ATOM 1688 O O . LEU A 1 214 ? -2.061 6.992 7.708 1.00 98.06 214 LEU A O 1
ATOM 1692 N N . GLU A 1 215 ? -2.605 7.158 9.878 1.00 97.94 215 GLU A N 1
ATOM 1693 C CA . GLU A 1 215 ? -4.039 7.310 9.643 1.00 97.94 215 GLU A CA 1
ATOM 1694 C C . GLU A 1 215 ? -4.338 8.792 9.384 1.00 97.94 215 GLU A C 1
ATOM 1696 O O . GLU A 1 215 ? -4.302 9.618 10.295 1.00 97.94 215 GLU A O 1
ATOM 1701 N N . LEU A 1 216 ? -4.604 9.149 8.130 1.00 98.56 216 LEU A N 1
ATOM 1702 C CA . LEU A 1 216 ? -4.892 10.522 7.733 1.00 98.56 216 LEU A CA 1
ATOM 1703 C C . LEU A 1 216 ? -6.395 10.678 7.518 1.00 98.56 216 LEU A C 1
ATOM 1705 O O . LEU A 1 216 ? -6.935 10.330 6.467 1.00 98.56 216 LEU A O 1
ATOM 1709 N N . MET A 1 217 ? -7.074 11.192 8.540 1.00 98.12 217 MET A N 1
ATOM 1710 C CA . MET A 1 217 ? -8.509 11.425 8.515 1.00 98.12 217 MET A CA 1
ATOM 1711 C C . MET A 1 217 ? -8.800 12.783 7.887 1.00 98.12 217 MET A C 1
ATOM 1713 O O . MET A 1 217 ? -8.694 13.823 8.538 1.00 98.12 217 MET A O 1
ATOM 1717 N N . ILE A 1 218 ? -9.155 12.779 6.605 1.00 98.25 218 ILE A N 1
ATOM 1718 C CA . ILE A 1 218 ? -9.220 14.017 5.819 1.00 98.25 218 ILE A CA 1
ATOM 1719 C C . ILE A 1 218 ? -10.535 14.782 5.990 1.00 98.25 218 ILE A C 1
ATOM 1721 O O . ILE A 1 218 ? -10.562 15.988 5.772 1.00 98.25 218 ILE A O 1
ATOM 1725 N N . THR A 1 219 ? -11.619 14.121 6.400 1.00 98.06 219 THR A N 1
ATOM 1726 C CA . THR A 1 219 ? -12.949 14.736 6.554 1.00 98.06 219 THR A CA 1
ATOM 1727 C C . THR A 1 219 ? -13.782 13.997 7.604 1.00 98.06 219 THR A C 1
ATOM 1729 O O . THR A 1 219 ? -13.622 12.791 7.773 1.00 98.06 219 THR A O 1
ATOM 1732 N N . GLU A 1 220 ? -14.674 14.689 8.314 1.00 96.81 220 GLU A N 1
ATOM 1733 C CA . GLU A 1 220 ? -15.713 14.082 9.169 1.00 96.81 220 GLU A CA 1
ATOM 1734 C C . GLU A 1 220 ? -16.999 13.765 8.390 1.00 96.81 220 GLU A C 1
ATOM 1736 O O . GLU A 1 220 ? -17.869 13.048 8.891 1.00 96.81 220 GLU A O 1
ATOM 1741 N N . ARG A 1 221 ? -17.125 14.279 7.160 1.00 97.81 221 ARG A N 1
ATOM 1742 C CA . ARG A 1 221 ? -18.305 14.070 6.318 1.00 97.81 221 ARG A CA 1
ATOM 1743 C C . ARG A 1 221 ? -18.413 12.597 5.947 1.00 97.81 221 ARG A C 1
ATOM 1745 O O . ARG A 1 221 ? -17.439 11.976 5.529 1.00 97.81 221 ARG A O 1
ATOM 1752 N N . CYS A 1 222 ? -19.614 12.045 6.073 1.00 98.06 222 CYS A N 1
ATOM 1753 C CA . CYS A 1 222 ? -19.913 10.672 5.690 1.00 98.06 222 CYS A CA 1
ATOM 1754 C C . CYS A 1 222 ? -21.325 10.582 5.107 1.00 98.06 222 CYS A C 1
ATOM 1756 O O . CYS A 1 222 ? -22.255 11.243 5.570 1.00 98.06 222 CYS A O 1
ATOM 1758 N N . ASN A 1 223 ? -21.495 9.723 4.107 1.00 97.56 223 ASN A N 1
ATOM 1759 C CA . ASN A 1 223 ? -22.781 9.414 3.483 1.00 97.56 223 ASN A CA 1
ATOM 1760 C C . ASN A 1 223 ? -23.568 8.336 4.250 1.00 97.56 223 ASN A C 1
ATOM 1762 O O . ASN A 1 223 ? -24.672 7.982 3.837 1.00 97.56 223 ASN A O 1
ATOM 1766 N N . LEU A 1 224 ? -23.016 7.820 5.353 1.00 97.44 224 LEU A N 1
ATOM 1767 C CA . LEU A 1 224 ? -23.643 6.843 6.234 1.00 97.44 224 LEU A CA 1
ATOM 1768 C C . LEU A 1 224 ? -23.712 7.344 7.677 1.00 97.44 224 LEU A C 1
ATOM 1770 O O . LEU A 1 224 ? -22.989 8.242 8.100 1.00 97.44 224 LEU A O 1
ATOM 1774 N N . ARG A 1 225 ? -24.591 6.705 8.450 1.00 96.25 225 ARG A N 1
ATOM 1775 C CA . ARG A 1 225 ? -24.696 6.850 9.904 1.00 96.25 225 ARG A CA 1
ATOM 1776 C C . ARG A 1 225 ? -24.651 5.452 10.517 1.00 96.25 225 ARG A C 1
ATOM 1778 O O . ARG A 1 225 ? -25.674 4.933 10.964 1.00 96.25 225 ARG A O 1
ATOM 1785 N N . CYS A 1 226 ? -23.475 4.822 10.513 1.00 96.94 226 CYS A N 1
ATOM 1786 C CA . CYS A 1 226 ? -23.275 3.467 11.044 1.00 96.94 226 CYS A CA 1
ATOM 1787 C C . CYS A 1 226 ? -23.459 3.435 12.569 1.00 96.94 226 CYS A C 1
ATOM 1789 O O . CYS A 1 226 ? -22.958 4.321 13.268 1.00 96.94 226 CYS A O 1
ATOM 1791 N N . ARG A 1 227 ? -24.160 2.426 13.101 1.00 95.88 227 ARG A N 1
ATOM 1792 C CA . ARG A 1 227 ? -24.535 2.366 14.533 1.00 95.88 227 ARG A CA 1
ATOM 1793 C C . ARG A 1 227 ? -23.345 2.206 15.491 1.00 95.88 227 ARG A C 1
ATOM 1795 O O . ARG A 1 227 ? -23.470 2.564 16.653 1.00 95.88 227 ARG A O 1
ATOM 1802 N N . HIS A 1 228 ? -22.195 1.729 15.009 1.00 94.44 228 HIS A N 1
ATOM 1803 C CA . HIS A 1 228 ? -20.974 1.552 15.808 1.00 94.44 228 HIS A CA 1
ATOM 1804 C C . HIS A 1 228 ? -19.930 2.666 15.635 1.00 94.44 228 HIS A C 1
ATOM 1806 O O . HIS A 1 228 ? -18.834 2.542 16.171 1.00 94.44 228 HIS A O 1
ATOM 1812 N N . CYS A 1 229 ? -20.203 3.701 14.830 1.00 94.19 229 CYS A N 1
ATOM 1813 C CA . CYS A 1 229 ? -19.161 4.636 14.402 1.00 94.19 229 CYS A CA 1
ATOM 1814 C C . CYS A 1 229 ? -18.459 5.293 15.604 1.00 94.19 229 CYS A C 1
ATOM 1816 O O . CYS A 1 229 ? -19.092 6.023 16.373 1.00 94.19 229 CYS A O 1
ATOM 1818 N N . TYR A 1 230 ? -17.148 5.060 15.735 1.00 90.06 230 TYR A N 1
ATOM 1819 C CA . TYR A 1 230 ? -16.341 5.576 16.846 1.00 90.06 230 TYR A CA 1
ATOM 1820 C C . TYR A 1 230 ? -16.144 7.100 16.784 1.00 90.06 230 TYR A C 1
ATOM 1822 O O . TYR A 1 230 ? -15.882 7.727 17.810 1.00 90.06 230 TYR A O 1
ATOM 1830 N N . LEU A 1 231 ? -16.320 7.713 15.605 1.00 89.50 231 LEU A N 1
ATOM 1831 C CA . LEU A 1 231 ? -16.296 9.172 15.440 1.00 89.50 231 LEU A CA 1
ATOM 1832 C C . LEU A 1 231 ? -17.521 9.861 16.046 1.00 89.50 231 LEU A C 1
ATOM 1834 O O . LEU A 1 231 ? -17.440 11.042 16.387 1.00 89.50 231 LEU A O 1
ATOM 1838 N N . GLY A 1 232 ? -18.611 9.113 16.246 1.00 89.44 232 GLY A N 1
ATOM 1839 C CA . GLY A 1 232 ? -19.868 9.634 16.761 1.00 89.44 232 GLY A CA 1
ATOM 1840 C C . GLY A 1 232 ? -20.779 10.143 15.646 1.00 89.44 232 GLY A C 1
ATOM 1841 O O . GLY A 1 232 ? -20.994 9.461 14.642 1.00 89.44 232 GLY A O 1
ATOM 1842 N N . GLU A 1 233 ? -21.357 11.321 15.862 1.00 88.88 233 GLU A N 1
ATOM 1843 C CA . GLU A 1 233 ? -22.200 11.991 14.875 1.00 88.88 233 GLU A CA 1
ATOM 1844 C C . GLU A 1 233 ? -21.384 12.529 13.697 1.00 88.88 233 GLU A C 1
ATOM 1846 O O . GLU A 1 233 ? -20.228 12.923 13.845 1.00 88.88 233 GLU A O 1
ATOM 1851 N N . VAL A 1 234 ? -22.011 12.557 12.518 1.00 90.19 234 VAL A N 1
ATOM 1852 C CA . VAL A 1 234 ? -21.388 13.094 11.301 1.00 90.19 234 VAL A CA 1
ATOM 1853 C C . VAL A 1 234 ? -21.106 14.581 11.496 1.00 90.19 234 VAL A C 1
ATOM 1855 O O . VAL A 1 234 ? -22.023 15.354 11.784 1.00 90.19 234 VAL A O 1
ATOM 1858 N N . GLY A 1 235 ? -19.841 14.958 11.326 1.00 92.38 235 GLY A N 1
ATOM 1859 C CA . GLY A 1 235 ? -19.372 16.335 11.405 1.00 92.38 235 GLY A CA 1
ATOM 1860 C C . GLY A 1 235 ? -19.091 16.946 10.033 1.00 92.38 235 GLY A C 1
ATOM 1861 O O . GLY A 1 235 ? -19.288 16.325 8.989 1.00 92.38 235 GLY A O 1
ATOM 1862 N N . GLU A 1 236 ? -18.606 18.185 10.052 1.00 94.56 236 GLU A N 1
ATOM 1863 C CA . GLU A 1 236 ? -18.241 18.955 8.853 1.00 94.56 236 GLU A CA 1
ATOM 1864 C C . GLU A 1 236 ? -16.766 19.391 8.869 1.00 94.56 236 GLU A C 1
ATOM 1866 O O . GLU A 1 236 ? -16.333 20.106 7.965 1.00 94.56 236 GLU A O 1
ATOM 1871 N N . ALA A 1 237 ? -15.982 19.005 9.888 1.00 96.19 237 ALA A N 1
ATOM 1872 C CA . ALA A 1 237 ? -14.561 19.332 9.899 1.00 96.19 237 ALA A CA 1
ATOM 1873 C C . ALA A 1 237 ? -13.847 18.601 8.757 1.00 96.19 237 ALA A C 1
ATOM 1875 O O . ALA A 1 237 ? -14.103 17.430 8.481 1.00 96.19 237 ALA A O 1
ATOM 1876 N N . GLU A 1 238 ? -12.942 19.304 8.089 1.00 97.50 238 GLU A N 1
ATOM 1877 C CA . GLU A 1 238 ? -12.240 18.806 6.916 1.00 97.50 238 GLU A CA 1
ATOM 1878 C C . GLU A 1 238 ? -10.876 19.483 6.816 1.00 97.50 238 GLU A C 1
ATOM 1880 O O . GLU A 1 238 ? -10.779 20.710 6.943 1.00 97.50 238 GLU A O 1
ATOM 1885 N N . LEU A 1 239 ? -9.832 18.692 6.560 1.00 98.00 239 LEU A N 1
ATOM 1886 C CA . LEU A 1 239 ? -8.503 19.226 6.299 1.00 98.00 239 LEU A CA 1
ATOM 1887 C C . LEU A 1 239 ? -8.510 19.966 4.955 1.00 98.00 239 LEU A C 1
ATOM 1889 O O . LEU A 1 239 ? -8.977 19.433 3.955 1.00 98.00 239 LEU A O 1
ATOM 1893 N N . PRO A 1 240 ? -7.992 21.196 4.882 1.00 98.00 240 PRO A N 1
ATOM 1894 C CA . PRO A 1 240 ? -7.694 21.827 3.602 1.00 98.00 240 PRO A CA 1
ATOM 1895 C C . PRO A 1 240 ? -6.726 20.974 2.762 1.00 98.00 240 PRO A C 1
ATOM 1897 O O . PRO A 1 240 ? -5.860 20.295 3.315 1.00 98.00 240 PRO A O 1
ATOM 1900 N N . LEU A 1 241 ? -6.849 21.015 1.429 1.00 98.38 241 LEU A N 1
ATOM 1901 C CA . LEU A 1 241 ? -6.007 20.216 0.527 1.00 98.38 241 LEU A CA 1
ATOM 1902 C C . LEU A 1 241 ? -4.508 20.469 0.755 1.00 98.38 241 LEU A C 1
ATOM 1904 O O . LEU A 1 241 ? -3.729 19.524 0.807 1.00 98.38 241 LEU A O 1
ATOM 1908 N N . ASP A 1 242 ? -4.111 21.727 0.925 1.00 98.19 242 ASP A N 1
ATOM 1909 C CA . ASP A 1 242 ? -2.735 22.133 1.218 1.00 98.19 242 ASP A CA 1
ATOM 1910 C C . ASP A 1 242 ? -2.216 21.514 2.520 1.00 98.19 242 ASP A C 1
ATOM 1912 O O . ASP A 1 242 ? -1.095 21.009 2.547 1.00 98.19 242 ASP A O 1
ATOM 1916 N N . ALA A 1 243 ? -3.047 21.450 3.565 1.00 98.31 243 ALA A N 1
ATOM 1917 C CA . ALA A 1 243 ? -2.691 20.782 4.814 1.00 98.31 243 ALA A CA 1
ATOM 1918 C C . ALA A 1 243 ? -2.512 19.265 4.626 1.00 98.31 243 ALA A C 1
ATOM 1920 O O . ALA A 1 243 ? -1.593 18.680 5.203 1.00 98.31 243 ALA A O 1
ATOM 1921 N N . VAL A 1 244 ? -3.348 18.623 3.799 1.00 98.62 244 VAL A N 1
ATOM 1922 C CA . VAL A 1 244 ? -3.197 17.199 3.453 1.00 98.62 244 VAL A CA 1
ATOM 1923 C C . VAL A 1 244 ? -1.875 16.971 2.717 1.00 98.62 244 VAL A C 1
ATOM 1925 O O . VAL A 1 244 ? -1.080 16.142 3.153 1.00 98.62 244 VAL A O 1
ATOM 1928 N N . LEU A 1 245 ? -1.596 17.733 1.654 1.00 98.75 245 LEU A N 1
ATOM 1929 C CA . LEU A 1 245 ? -0.367 17.596 0.862 1.00 98.75 245 LEU A CA 1
ATOM 1930 C C . LEU A 1 245 ? 0.894 17.881 1.689 1.00 98.75 245 LEU A C 1
ATOM 1932 O O . LEU A 1 245 ? 1.870 17.137 1.590 1.00 98.75 245 LEU A O 1
ATOM 1936 N N . GLN A 1 246 ? 0.865 18.901 2.552 1.00 98.38 246 GLN A N 1
ATOM 1937 C CA . GLN A 1 246 ? 1.959 19.183 3.481 1.00 98.38 246 GLN A CA 1
ATOM 1938 C C . GLN A 1 246 ? 2.182 18.016 4.451 1.00 98.38 246 GLN A C 1
ATOM 1940 O O . GLN A 1 246 ? 3.319 17.599 4.656 1.00 98.38 246 GLN A O 1
ATOM 1945 N N . THR A 1 247 ? 1.110 17.443 5.004 1.00 98.69 247 THR A N 1
ATOM 1946 C CA . THR A 1 247 ? 1.209 16.293 5.916 1.00 98.69 247 THR A CA 1
ATOM 1947 C C . THR A 1 247 ? 1.834 15.079 5.221 1.00 98.69 247 THR A C 1
ATOM 1949 O O . THR A 1 247 ? 2.680 14.405 5.807 1.00 98.69 247 THR A O 1
ATOM 1952 N N . LEU A 1 248 ? 1.461 14.807 3.964 1.00 98.75 248 LEU A N 1
ATOM 1953 C CA . LEU A 1 248 ? 2.061 13.733 3.162 1.00 98.75 248 LEU A CA 1
ATOM 1954 C C . LEU A 1 248 ? 3.554 13.972 2.907 1.00 98.75 248 LEU A C 1
ATOM 1956 O O . LEU A 1 248 ? 4.351 13.039 3.010 1.00 98.75 248 LEU A O 1
ATOM 1960 N N . GLN A 1 249 ? 3.940 15.219 2.627 1.00 98.25 249 GLN A N 1
ATOM 1961 C CA . GLN A 1 249 ? 5.339 15.597 2.441 1.00 98.25 249 GLN A CA 1
ATOM 1962 C C . GLN A 1 249 ? 6.153 15.401 3.727 1.00 98.25 249 GLN A C 1
ATOM 1964 O O . GLN A 1 249 ? 7.191 14.740 3.689 1.00 98.25 249 GLN A O 1
ATOM 1969 N N . GLU A 1 250 ? 5.670 15.904 4.866 1.00 98.19 250 GLU A N 1
ATOM 1970 C CA . GLU A 1 250 ? 6.327 15.732 6.169 1.00 98.19 250 GLU A CA 1
ATOM 1971 C C . GLU A 1 250 ? 6.458 14.246 6.533 1.00 98.19 250 GLU A C 1
ATOM 1973 O O . GLU A 1 250 ? 7.525 13.784 6.938 1.00 98.19 250 GLU A O 1
ATOM 1978 N N . PHE A 1 251 ? 5.403 13.456 6.318 1.00 98.50 251 PHE A N 1
ATOM 1979 C CA . PHE A 1 251 ? 5.428 12.020 6.586 1.00 98.50 251 PHE A CA 1
ATOM 1980 C C . PHE A 1 251 ? 6.422 11.262 5.690 1.00 98.50 251 PHE A C 1
ATOM 1982 O O . PHE A 1 251 ? 7.144 10.380 6.163 1.00 98.50 251 PHE A O 1
ATOM 1989 N N . GLN A 1 252 ? 6.522 11.622 4.408 1.00 97.12 252 GLN A N 1
ATOM 1990 C CA . GLN A 1 252 ? 7.536 11.078 3.501 1.00 97.12 252 GLN A CA 1
ATOM 1991 C C . GLN A 1 252 ? 8.960 11.435 3.954 1.00 97.12 252 GLN A C 1
ATOM 1993 O O . GLN A 1 252 ? 9.851 10.582 3.932 1.00 97.12 252 GLN A O 1
ATOM 1998 N N . GLU A 1 253 ? 9.193 12.673 4.390 1.00 96.31 253 GLU A N 1
ATOM 1999 C CA . GLU A 1 253 ? 10.489 13.105 4.928 1.00 96.31 253 GLU A CA 1
ATOM 2000 C C . GLU A 1 253 ? 10.863 12.322 6.190 1.00 96.31 253 GLU A C 1
ATOM 2002 O O . GLU A 1 253 ? 12.017 11.921 6.353 1.00 96.31 253 GLU A O 1
ATOM 2007 N N . MET A 1 254 ? 9.876 11.991 7.024 1.00 97.06 254 MET A N 1
ATOM 2008 C CA . MET A 1 254 ? 10.018 11.086 8.168 1.00 97.06 254 MET A CA 1
ATOM 2009 C C . MET A 1 254 ? 10.219 9.608 7.787 1.00 97.06 254 MET A C 1
ATOM 2011 O O . MET A 1 254 ? 10.358 8.785 8.687 1.00 97.06 254 MET A O 1
ATOM 2015 N N . GLN A 1 255 ? 10.286 9.277 6.490 1.00 96.94 255 GLN A N 1
ATOM 2016 C CA . GLN A 1 255 ? 10.445 7.919 5.949 1.00 96.94 255 GLN A CA 1
ATOM 2017 C C . GLN A 1 255 ? 9.238 7.001 6.201 1.00 96.94 255 GLN A C 1
ATOM 2019 O O . GLN A 1 255 ? 9.392 5.785 6.343 1.00 96.94 255 GLN A O 1
ATOM 2024 N N . GLY A 1 256 ? 8.034 7.574 6.216 1.00 96.94 256 GLY A N 1
ATOM 2025 C CA . GLY A 1 256 ? 6.779 6.835 6.303 1.00 96.94 256 GLY A CA 1
ATOM 2026 C C . GLY A 1 256 ? 6.616 5.741 5.238 1.00 96.94 256 GLY A C 1
ATOM 2027 O O . GLY A 1 256 ? 7.215 5.797 4.154 1.00 96.94 256 GLY A O 1
ATOM 2028 N N . LEU A 1 257 ? 5.794 4.730 5.549 1.00 96.69 257 LEU A N 1
ATOM 2029 C CA . LEU A 1 257 ? 5.528 3.592 4.660 1.00 96.69 257 LEU A CA 1
ATOM 2030 C C . LEU A 1 257 ? 4.114 3.642 4.076 1.00 96.69 257 LEU A C 1
ATOM 2032 O O . LEU A 1 257 ? 3.968 3.786 2.858 1.00 96.69 257 LEU A O 1
ATOM 2036 N N . ARG A 1 258 ? 3.081 3.544 4.929 1.00 97.25 258 ARG A N 1
ATOM 2037 C CA . ARG A 1 258 ? 1.670 3.516 4.503 1.00 97.25 258 ARG A CA 1
ATOM 2038 C C . ARG A 1 258 ? 0.885 4.699 5.058 1.00 97.25 258 ARG A C 1
ATOM 2040 O O . ARG A 1 258 ? 0.984 5.025 6.242 1.00 97.25 258 ARG A O 1
ATOM 2047 N N . VAL A 1 259 ? 0.056 5.286 4.202 1.00 98.69 259 VAL A N 1
ATOM 2048 C CA . VAL A 1 259 ? -0.972 6.261 4.572 1.00 98.69 259 VAL A CA 1
ATOM 2049 C C . VAL A 1 259 ? -2.335 5.605 4.417 1.00 98.69 259 VAL A C 1
ATOM 2051 O O . VAL A 1 259 ? -2.708 5.198 3.316 1.00 98.69 259 VAL A O 1
ATOM 2054 N N . LEU A 1 260 ? -3.081 5.530 5.515 1.00 98.44 260 LEU A N 1
ATOM 2055 C CA . LEU A 1 260 ? -4.477 5.114 5.518 1.00 98.44 260 LEU A CA 1
ATOM 2056 C C . LEU A 1 260 ? -5.331 6.374 5.350 1.00 98.44 260 LEU A C 1
ATOM 2058 O O . LEU A 1 260 ? -5.503 7.143 6.297 1.00 98.44 260 LEU A O 1
ATOM 2062 N N . LEU A 1 261 ? -5.821 6.615 4.134 1.00 98.69 261 LEU A N 1
ATOM 2063 C CA . LEU A 1 261 ? -6.745 7.712 3.847 1.00 98.69 261 LEU A CA 1
ATOM 2064 C C . LEU A 1 261 ? -8.113 7.335 4.421 1.00 98.69 261 LEU A C 1
ATOM 2066 O O . LEU A 1 261 ? -8.760 6.415 3.925 1.00 98.69 261 LEU A O 1
ATOM 2070 N N . SER A 1 262 ? -8.510 8.027 5.488 1.00 97.44 262 SER A N 1
ATOM 2071 C CA . SER A 1 262 ? -9.644 7.679 6.355 1.00 97.44 262 SER A CA 1
ATOM 2072 C C . SER A 1 262 ? -10.467 8.931 6.720 1.00 97.44 262 SER A C 1
ATOM 2074 O O . SER A 1 262 ? -10.345 9.989 6.093 1.00 97.44 262 SER A O 1
ATOM 2076 N N . GLY A 1 263 ? -11.315 8.829 7.744 1.00 95.25 263 GLY A N 1
ATOM 2077 C CA . GLY A 1 263 ? -12.188 9.883 8.255 1.00 95.25 263 GLY A CA 1
ATOM 2078 C C . GLY A 1 263 ? -13.622 9.383 8.397 1.00 95.25 263 GLY A C 1
ATOM 2079 O O . GLY A 1 263 ? -13.852 8.285 8.894 1.00 95.25 263 GLY A O 1
ATOM 2080 N N . GLY A 1 264 ? -14.587 10.187 7.956 1.00 96.38 264 GLY A N 1
ATOM 2081 C CA . GLY A 1 264 ? -15.953 9.739 7.703 1.00 96.38 264 GLY A CA 1
ATOM 2082 C C . GLY A 1 264 ? -16.003 8.860 6.450 1.00 96.38 264 GLY A C 1
ATOM 2083 O O . GLY A 1 264 ? -15.959 7.639 6.530 1.00 96.38 264 GLY A O 1
ATOM 2084 N N . GLU A 1 265 ? -16.098 9.480 5.277 1.00 98.25 265 GLU A N 1
ATOM 2085 C CA . GLU A 1 265 ? -15.882 8.835 3.978 1.00 98.25 265 GLU A CA 1
ATOM 2086 C C . GLU A 1 265 ? -14.905 9.700 3.162 1.00 98.25 265 GLU A C 1
ATOM 2088 O O . GLU A 1 265 ? -15.284 10.803 2.758 1.00 98.25 265 GLU A O 1
ATOM 2093 N N . PRO A 1 266 ? -13.664 9.245 2.895 1.00 98.25 266 PRO A N 1
ATOM 2094 C CA . PRO A 1 266 ? -12.650 10.060 2.218 1.00 98.25 266 PRO A CA 1
ATOM 2095 C C . PRO A 1 266 ? -13.103 10.594 0.854 1.00 98.25 266 PRO A C 1
ATOM 2097 O O . PRO A 1 266 ? -12.776 11.724 0.489 1.00 98.25 266 PRO A O 1
ATOM 2100 N N . LEU A 1 267 ? -13.922 9.827 0.123 1.00 98.44 267 LEU A N 1
ATOM 2101 C CA . LEU A 1 267 ? -14.470 10.229 -1.178 1.00 98.44 267 LEU A CA 1
ATOM 2102 C C . LEU A 1 267 ? -15.451 11.416 -1.095 1.00 98.44 267 LEU A C 1
ATOM 2104 O O . LEU A 1 267 ? -15.810 11.983 -2.126 1.00 98.44 267 LEU A O 1
ATOM 2108 N N . MET A 1 268 ? -15.884 11.814 0.108 1.00 98.25 268 MET A N 1
ATOM 2109 C CA . MET A 1 268 ? -16.688 13.021 0.337 1.00 98.25 268 MET A CA 1
ATOM 2110 C C . MET A 1 268 ? -15.864 14.298 0.523 1.00 98.25 268 MET A C 1
ATOM 2112 O O . MET A 1 268 ? -16.459 15.379 0.606 1.00 98.25 268 MET A O 1
ATOM 2116 N N . HIS A 1 269 ? -14.534 14.192 0.582 1.00 98.38 269 HIS A N 1
ATOM 2117 C CA . HIS A 1 269 ? -13.647 15.341 0.702 1.00 98.38 269 HIS A CA 1
ATOM 2118 C C . HIS A 1 269 ? -13.814 16.286 -0.495 1.00 98.38 269 HIS A C 1
ATOM 2120 O O . HIS A 1 269 ? -13.754 15.852 -1.650 1.00 98.38 269 HIS A O 1
ATOM 2126 N N . ARG A 1 270 ? -13.981 17.594 -0.251 1.00 97.62 270 ARG A N 1
ATOM 2127 C CA . ARG A 1 270 ? -14.370 18.552 -1.308 1.00 97.62 270 ARG A CA 1
ATOM 2128 C C . ARG A 1 270 ? -13.364 18.639 -2.471 1.00 97.62 270 ARG A C 1
ATOM 2130 O O . ARG A 1 270 ? -13.749 18.954 -3.593 1.00 97.62 270 ARG A O 1
ATOM 2137 N N . HIS A 1 271 ? -12.094 18.327 -2.202 1.00 98.00 271 HIS A N 1
ATOM 2138 C CA . HIS A 1 271 ? -10.993 18.294 -3.176 1.00 98.00 271 HIS A CA 1
ATOM 2139 C C . HIS A 1 271 ? -10.478 16.871 -3.463 1.00 98.00 271 HIS A C 1
ATOM 2141 O O . HIS A 1 271 ? -9.318 16.707 -3.828 1.00 98.00 271 HIS A O 1
ATOM 2147 N N . TRP A 1 272 ? -11.295 15.823 -3.275 1.00 98.25 272 TRP A N 1
ATOM 2148 C CA . TRP A 1 272 ? -10.860 14.426 -3.455 1.00 98.25 272 TRP A CA 1
ATOM 2149 C C . TRP A 1 272 ? -10.143 14.178 -4.791 1.00 98.25 272 TRP A C 1
ATOM 2151 O O . TRP A 1 272 ? -9.070 13.586 -4.809 1.00 98.25 272 TRP A O 1
ATOM 2161 N N . GLN A 1 273 ? -10.707 14.644 -5.910 1.00 98.12 273 GLN A N 1
ATOM 2162 C CA . GLN A 1 273 ? -10.124 14.393 -7.232 1.00 98.12 273 GLN A CA 1
ATOM 2163 C C . GLN A 1 273 ? -8.729 15.020 -7.381 1.00 98.12 273 GLN A C 1
ATOM 2165 O O . GLN A 1 273 ? -7.847 14.419 -7.989 1.00 98.12 273 GLN A O 1
ATOM 2170 N N . GLU A 1 274 ? -8.536 16.216 -6.828 1.00 98.50 274 GLU A N 1
ATOM 2171 C CA . GLU A 1 274 ? -7.256 16.924 -6.850 1.00 98.50 274 GLU A CA 1
ATOM 2172 C C . GLU A 1 274 ? -6.231 16.211 -5.963 1.00 98.50 274 GLU A C 1
ATOM 2174 O O . GLU A 1 274 ? -5.150 15.874 -6.438 1.00 98.50 274 GLU A O 1
ATOM 2179 N N . LEU A 1 275 ? -6.617 15.851 -4.732 1.00 98.62 275 LEU A N 1
ATOM 2180 C CA . LEU A 1 275 ? -5.799 15.034 -3.832 1.00 98.62 275 LEU A CA 1
ATOM 2181 C C . LEU A 1 275 ? -5.368 13.718 -4.491 1.00 98.62 275 LEU A C 1
ATOM 2183 O O . LEU A 1 275 ? -4.186 13.390 -4.501 1.00 98.62 275 LEU A O 1
ATOM 2187 N N . ASN A 1 276 ? -6.316 12.984 -5.078 1.00 98.50 276 ASN A N 1
ATOM 2188 C CA . ASN A 1 276 ? -6.069 11.713 -5.751 1.00 98.50 276 ASN A CA 1
ATOM 2189 C C . ASN A 1 276 ? -5.041 11.851 -6.890 1.00 98.50 276 ASN A C 1
ATOM 2191 O O . ASN A 1 276 ? -4.209 10.968 -7.074 1.00 98.50 276 ASN A O 1
ATOM 2195 N N . ASN A 1 277 ? -5.053 12.964 -7.630 1.00 98.25 277 ASN A N 1
ATOM 2196 C CA . ASN A 1 277 ? -4.080 13.206 -8.698 1.00 98.25 277 ASN A CA 1
ATOM 2197 C C . ASN A 1 277 ? -2.666 13.508 -8.179 1.00 98.25 277 ASN A C 1
ATOM 2199 O O . ASN A 1 277 ? -1.713 13.241 -8.906 1.00 98.25 277 ASN A O 1
ATOM 2203 N N . HIS A 1 278 ? -2.532 14.013 -6.949 1.00 98.50 278 HIS A N 1
ATOM 2204 C CA . HIS A 1 278 ? -1.239 14.269 -6.311 1.00 98.50 278 HIS A CA 1
ATOM 2205 C C . HIS A 1 278 ? -0.627 13.032 -5.640 1.00 98.50 278 HIS A C 1
ATOM 2207 O O . HIS A 1 278 ? 0.581 13.006 -5.428 1.00 98.50 278 HIS A O 1
ATOM 2213 N N . LEU A 1 279 ? -1.407 11.992 -5.312 1.00 98.25 279 LEU A N 1
ATOM 2214 C CA . LEU A 1 279 ? -0.882 10.806 -4.610 1.00 98.25 279 LEU A CA 1
ATOM 2215 C C . LEU A 1 279 ? 0.358 10.179 -5.285 1.00 98.25 279 LEU A C 1
ATOM 2217 O O . LEU A 1 279 ? 1.307 9.875 -4.564 1.00 98.25 279 LEU A O 1
ATOM 2221 N N . PRO A 1 280 ? 0.428 10.034 -6.628 1.00 95.62 280 PRO A N 1
ATOM 2222 C CA . PRO A 1 280 ? 1.607 9.476 -7.299 1.00 95.62 280 PRO A CA 1
ATOM 2223 C C . PRO A 1 280 ? 2.897 10.298 -7.159 1.00 95.62 280 PRO A C 1
ATOM 2225 O O . PRO A 1 280 ? 3.964 9.795 -7.497 1.00 95.62 280 PRO A O 1
ATOM 2228 N N . GLU A 1 281 ? 2.824 11.551 -6.701 1.00 95.31 281 GLU A N 1
ATOM 2229 C CA . GLU A 1 281 ? 4.001 12.405 -6.476 1.00 95.31 281 GLU A CA 1
ATOM 2230 C C . GLU A 1 281 ? 4.778 12.011 -5.210 1.00 95.31 281 GLU A C 1
ATOM 2232 O O . GLU A 1 281 ? 5.931 12.414 -5.036 1.00 95.31 281 GLU A O 1
ATOM 2237 N N . PHE A 1 282 ? 4.160 11.211 -4.337 1.00 97.00 282 PHE A N 1
ATOM 2238 C CA . PHE A 1 282 ? 4.757 10.731 -3.101 1.00 97.00 282 PHE A CA 1
ATOM 2239 C C . PHE A 1 282 ? 5.228 9.284 -3.251 1.00 97.00 282 PHE A C 1
ATOM 2241 O O . PHE A 1 282 ? 4.511 8.406 -3.729 1.00 97.00 282 PHE A O 1
ATOM 2248 N N . GLU A 1 283 ? 6.416 8.992 -2.734 1.00 96.19 283 GLU A N 1
ATOM 2249 C CA . GLU A 1 283 ? 6.947 7.643 -2.574 1.00 96.19 283 GLU A CA 1
ATOM 2250 C C . GLU A 1 283 ? 6.295 6.940 -1.373 1.00 96.19 283 GLU A C 1
ATOM 2252 O O . GLU A 1 283 ? 6.986 6.333 -0.568 1.00 96.19 283 GLU A O 1
ATOM 2257 N N . LEU A 1 284 ? 4.975 7.026 -1.212 1.00 97.69 284 LEU A N 1
ATOM 2258 C CA . LEU A 1 284 ? 4.211 6.432 -0.112 1.00 97.69 284 LEU A CA 1
ATOM 2259 C C . LEU A 1 284 ? 3.213 5.412 -0.658 1.00 97.69 284 LEU A C 1
ATOM 2261 O O . LEU A 1 284 ? 2.698 5.566 -1.765 1.00 97.69 284 LEU A O 1
ATOM 2265 N N . ARG A 1 285 ? 2.911 4.378 0.128 1.00 97.69 285 ARG A N 1
ATOM 2266 C CA . ARG A 1 285 ? 1.822 3.457 -0.200 1.00 97.69 285 ARG A CA 1
ATOM 2267 C C . ARG A 1 285 ? 0.515 4.003 0.365 1.00 97.69 285 ARG A C 1
ATOM 2269 O O . ARG A 1 285 ? 0.410 4.266 1.561 1.00 97.69 285 ARG A O 1
ATOM 2276 N N . PHE A 1 286 ? -0.485 4.163 -0.492 1.00 98.62 286 PHE A N 1
ATOM 2277 C CA . PHE A 1 286 ? -1.790 4.707 -0.116 1.00 98.62 286 PHE A CA 1
ATOM 2278 C C . PHE A 1 286 ? -2.841 3.608 -0.053 1.00 98.62 286 PHE A C 1
ATOM 2280 O O . PHE A 1 286 ? -3.047 2.903 -1.043 1.00 98.62 286 PHE A O 1
ATOM 2287 N N . VAL A 1 287 ? -3.524 3.525 1.087 1.00 98.56 287 VAL A N 1
ATOM 2288 C CA . VAL A 1 287 ? -4.666 2.641 1.321 1.00 98.56 287 VAL A CA 1
ATOM 2289 C C . VAL A 1 287 ? -5.903 3.511 1.520 1.00 98.56 287 VAL A C 1
ATOM 2291 O O . VAL A 1 287 ? -5.933 4.342 2.429 1.00 98.56 287 VAL A O 1
ATOM 2294 N N . LEU A 1 288 ? -6.917 3.351 0.671 1.00 98.81 288 LEU A N 1
ATOM 2295 C CA . LEU A 1 288 ? -8.201 4.035 0.828 1.00 98.81 288 LEU A CA 1
ATOM 2296 C C . LEU A 1 288 ? -9.120 3.210 1.730 1.00 98.81 288 LEU A C 1
ATOM 2298 O O . LEU A 1 288 ? -9.513 2.110 1.349 1.00 98.81 288 LEU A O 1
ATOM 2302 N N . LEU A 1 289 ? -9.502 3.748 2.888 1.00 98.56 289 LEU A N 1
ATOM 2303 C CA . LEU A 1 289 ? -10.519 3.149 3.755 1.00 98.56 289 LEU A CA 1
ATOM 2304 C C . LEU A 1 289 ? -11.881 3.722 3.360 1.00 98.56 289 LEU A C 1
ATOM 2306 O O . LEU A 1 289 ? -12.125 4.913 3.535 1.00 98.56 289 LEU A O 1
ATOM 2310 N N . SER A 1 290 ? -12.769 2.893 2.808 1.00 98.69 290 SER A N 1
ATOM 2311 C CA . SER A 1 290 ? -14.061 3.361 2.285 1.00 98.69 290 SER A CA 1
ATOM 2312 C C . SER A 1 290 ? -15.216 2.441 2.671 1.00 98.69 290 SER A C 1
ATOM 2314 O O . SER A 1 290 ? -15.065 1.224 2.808 1.00 98.69 290 SER A O 1
ATOM 2316 N N . ASN A 1 291 ? -16.413 3.020 2.799 1.00 98.38 291 ASN A N 1
ATOM 2317 C CA . ASN A 1 291 ? -17.654 2.250 2.897 1.00 98.38 291 ASN A CA 1
ATOM 2318 C C . ASN A 1 291 ? -18.108 1.666 1.546 1.00 98.38 291 ASN A C 1
ATOM 2320 O O . ASN A 1 291 ? -19.047 0.875 1.505 1.00 98.38 291 ASN A O 1
ATOM 2324 N N . GLY A 1 292 ? -17.447 2.053 0.452 1.00 98.25 292 GLY A N 1
ATOM 2325 C CA . GLY A 1 292 ? -17.637 1.509 -0.888 1.00 98.25 292 GLY A CA 1
ATOM 2326 C C . GLY A 1 292 ? -18.749 2.169 -1.704 1.00 98.25 292 GLY A C 1
ATOM 2327 O O . GLY A 1 292 ? -18.730 2.090 -2.928 1.00 98.25 292 GLY A O 1
ATOM 2328 N N . LEU A 1 293 ? -19.693 2.886 -1.090 1.00 98.38 293 LEU A N 1
ATOM 2329 C CA . LEU A 1 293 ? -20.906 3.337 -1.787 1.00 98.38 293 LEU A CA 1
ATOM 2330 C C . LEU A 1 293 ? -20.670 4.425 -2.845 1.00 98.38 293 LEU A C 1
ATOM 2332 O O . LEU A 1 293 ? -21.513 4.607 -3.724 1.00 98.38 293 LEU A O 1
ATOM 2336 N N . LEU A 1 294 ? -19.552 5.151 -2.764 1.00 98.44 294 LEU A N 1
ATOM 2337 C CA . LEU A 1 294 ? -19.184 6.206 -3.717 1.00 98.44 294 LEU A CA 1
ATOM 2338 C C . LEU A 1 294 ? -18.209 5.728 -4.810 1.00 98.44 294 LEU A C 1
ATOM 2340 O O . LEU A 1 294 ? -17.860 6.503 -5.701 1.00 98.44 294 LEU A O 1
ATOM 2344 N N . LEU A 1 295 ? -17.812 4.450 -4.797 1.00 98.56 295 LEU A N 1
ATOM 2345 C CA . LEU A 1 295 ? -16.897 3.849 -5.775 1.00 98.56 295 LEU A CA 1
ATOM 2346 C C . LEU A 1 295 ? -17.594 3.521 -7.105 1.00 98.56 295 LEU A C 1
ATOM 2348 O O . LEU A 1 295 ? -17.698 2.373 -7.529 1.00 98.56 295 LEU A O 1
ATOM 2352 N N . THR A 1 296 ? -18.100 4.538 -7.794 1.00 98.19 296 THR A N 1
ATOM 2353 C CA . THR A 1 296 ? -18.593 4.370 -9.173 1.00 98.19 296 THR A CA 1
ATOM 2354 C C . THR A 1 296 ? -17.467 3.912 -10.106 1.00 98.19 296 THR A C 1
ATOM 2356 O O . THR A 1 296 ? -16.299 4.162 -9.817 1.00 98.19 296 THR A O 1
ATOM 2359 N N . ASP A 1 297 ? -17.795 3.319 -11.256 1.00 98.00 297 ASP A N 1
ATOM 2360 C CA . ASP A 1 297 ? -16.783 2.853 -12.224 1.00 98.00 297 ASP A CA 1
ATOM 2361 C C . ASP A 1 297 ? -15.829 3.986 -12.643 1.00 98.00 297 ASP A C 1
ATOM 2363 O O . ASP A 1 297 ? -14.618 3.801 -12.697 1.00 98.00 297 ASP A O 1
ATOM 2367 N N . LYS A 1 298 ? -16.362 5.206 -12.805 1.00 97.81 298 LYS A N 1
ATOM 2368 C CA . LYS A 1 298 ? -15.573 6.418 -13.073 1.00 97.81 298 LYS A CA 1
ATOM 2369 C C . LYS A 1 298 ? -14.602 6.760 -11.938 1.00 97.81 298 LYS A C 1
ATOM 2371 O O . LYS A 1 298 ? -13.512 7.261 -12.196 1.00 97.81 298 LYS A O 1
ATOM 2376 N N . VAL A 1 299 ? -15.014 6.564 -10.683 1.00 98.25 299 VAL A N 1
ATOM 2377 C CA . VAL A 1 299 ? -14.135 6.792 -9.527 1.00 98.25 299 VAL A CA 1
ATOM 2378 C C . VAL A 1 299 ? -13.045 5.731 -9.509 1.00 98.25 299 VAL A C 1
ATOM 2380 O O . VAL A 1 299 ? -11.885 6.109 -9.421 1.00 98.25 299 VAL A O 1
ATOM 2383 N N . ILE A 1 300 ? -13.403 4.452 -9.667 1.00 98.62 300 ILE A N 1
ATOM 2384 C CA . ILE A 1 300 ? -12.463 3.321 -9.704 1.00 98.62 300 ILE A CA 1
ATOM 2385 C C . ILE A 1 300 ? -11.402 3.523 -10.795 1.00 98.62 300 ILE A C 1
ATOM 2387 O O . ILE A 1 300 ? -10.216 3.424 -10.507 1.00 98.62 300 ILE A O 1
ATOM 2391 N N . GLU A 1 301 ? -11.802 3.896 -12.013 1.00 97.12 301 GLU A N 1
ATOM 2392 C CA . GLU A 1 301 ? -10.875 4.172 -13.123 1.00 97.12 301 GLU A CA 1
ATOM 2393 C C . GLU A 1 301 ? -9.913 5.338 -12.822 1.00 97.12 301 GLU A C 1
ATOM 2395 O O . GLU A 1 301 ? -8.767 5.358 -13.276 1.00 97.12 301 GLU A O 1
ATOM 2400 N N . ALA A 1 302 ? -10.368 6.324 -12.043 1.00 97.69 302 ALA A N 1
ATOM 2401 C CA . ALA A 1 302 ? -9.571 7.487 -11.679 1.00 97.69 302 ALA A CA 1
ATOM 2402 C C . ALA A 1 302 ? -8.679 7.264 -10.446 1.00 97.69 302 ALA A C 1
ATOM 2404 O O . ALA A 1 302 ? -7.782 8.081 -10.226 1.00 97.69 302 ALA A O 1
ATOM 2405 N N . LEU A 1 303 ? -8.907 6.218 -9.640 1.00 98.06 303 LEU A N 1
ATOM 2406 C CA . LEU A 1 303 ? -8.181 5.984 -8.389 1.00 98.06 303 LEU A CA 1
ATOM 2407 C C . LEU A 1 303 ? -6.670 5.850 -8.628 1.00 98.06 303 LEU A C 1
ATOM 2409 O O . LEU A 1 303 ? -6.210 5.172 -9.545 1.00 98.06 303 LEU A O 1
ATOM 2413 N N . ARG A 1 304 ? -5.890 6.504 -7.764 1.00 97.44 304 ARG A N 1
ATOM 2414 C CA . ARG A 1 304 ? -4.416 6.463 -7.754 1.00 97.44 304 ARG A CA 1
ATOM 2415 C C . ARG A 1 304 ? -3.843 5.876 -6.461 1.00 97.44 304 ARG A C 1
ATOM 2417 O O . ARG A 1 304 ? -2.659 6.034 -6.181 1.00 97.44 304 ARG A O 1
ATOM 2424 N N . VAL A 1 305 ? -4.686 5.228 -5.661 1.00 98.12 305 VAL A N 1
ATOM 2425 C CA . VAL A 1 305 ? -4.268 4.486 -4.465 1.00 98.12 305 VAL A CA 1
ATOM 2426 C C . VAL A 1 305 ? -3.743 3.105 -4.846 1.00 98.12 305 VAL A C 1
ATOM 2428 O O . VAL A 1 305 ? -4.007 2.619 -5.943 1.00 98.12 305 VAL A O 1
ATOM 2431 N N . HIS A 1 306 ? -2.991 2.483 -3.942 1.00 97.06 306 HIS A N 1
ATOM 2432 C CA . HIS A 1 306 ? -2.419 1.156 -4.174 1.00 97.06 306 HIS A CA 1
ATOM 2433 C C . HIS A 1 306 ? -3.402 0.054 -3.757 1.00 97.06 306 HIS A C 1
ATOM 2435 O O . HIS A 1 306 ? -3.457 -1.005 -4.371 1.00 97.06 306 HIS A O 1
ATOM 2441 N N . GLU A 1 307 ? -4.200 0.334 -2.727 1.00 97.75 307 GLU A N 1
ATOM 2442 C CA . GLU A 1 307 ? -5.094 -0.622 -2.086 1.00 97.75 307 GLU A CA 1
ATOM 2443 C C . GLU A 1 307 ? -6.390 0.070 -1.662 1.00 97.75 307 GLU A C 1
ATOM 2445 O O . GLU A 1 307 ? -6.387 1.246 -1.272 1.00 97.75 307 GLU A O 1
ATOM 2450 N N . VAL A 1 308 ? -7.498 -0.667 -1.705 1.00 98.62 308 VAL A N 1
ATOM 2451 C CA . VAL A 1 308 ? -8.776 -0.230 -1.139 1.00 98.62 308 VAL A CA 1
ATOM 2452 C C . VAL A 1 308 ? -9.194 -1.201 -0.044 1.00 98.62 308 VAL A C 1
ATOM 2454 O O . VAL A 1 308 ? -9.448 -2.374 -0.302 1.00 98.62 308 VAL A O 1
ATOM 2457 N N . GLN A 1 309 ? -9.306 -0.697 1.183 1.00 98.56 309 GLN A N 1
ATOM 2458 C CA . GLN A 1 309 ? -9.887 -1.433 2.296 1.00 98.56 309 GLN A CA 1
ATOM 2459 C C . GLN A 1 309 ? -11.379 -1.105 2.385 1.00 98.56 309 GLN A C 1
ATOM 2461 O O . GLN A 1 309 ? -11.774 0.013 2.734 1.00 98.56 309 GLN A O 1
ATOM 2466 N N . LEU A 1 310 ? -12.220 -2.086 2.065 1.00 98.62 310 LEU A N 1
ATOM 2467 C CA . LEU A 1 310 ? -13.665 -1.957 2.158 1.00 98.62 310 LEU A CA 1
ATOM 2468 C C . LEU A 1 310 ? -14.146 -2.294 3.562 1.00 98.62 310 LEU A C 1
ATOM 2470 O O . LEU A 1 310 ? -13.819 -3.332 4.137 1.00 98.62 310 LEU A O 1
ATOM 2474 N N . SER A 1 311 ? -14.986 -1.421 4.101 1.00 98.19 311 SER A N 1
ATOM 2475 C CA . SER A 1 311 ? -15.696 -1.721 5.332 1.00 98.19 311 SER A CA 1
ATOM 2476 C C . SER A 1 311 ? -16.853 -2.684 5.066 1.00 98.19 311 SER A C 1
ATOM 2478 O O . SER A 1 311 ? -17.861 -2.288 4.474 1.00 98.19 311 SER A O 1
ATOM 2480 N N . LEU A 1 312 ? -16.741 -3.925 5.537 1.00 98.12 312 LEU A N 1
ATOM 2481 C CA . LEU A 1 312 ? -17.768 -4.948 5.378 1.00 98.12 312 LEU A CA 1
ATOM 2482 C C . LEU A 1 312 ? -17.979 -5.662 6.715 1.00 98.12 312 LEU A C 1
ATOM 2484 O O . LEU A 1 312 ? -17.168 -6.482 7.115 1.00 98.12 312 LEU A O 1
ATOM 2488 N N . ASP A 1 313 ? -19.063 -5.356 7.427 1.00 97.62 313 ASP A N 1
ATOM 2489 C CA . ASP A 1 313 ? -19.256 -5.832 8.806 1.00 97.62 313 ASP A CA 1
ATOM 2490 C C . ASP A 1 313 ? -20.077 -7.125 8.940 1.00 97.62 313 ASP A C 1
ATOM 2492 O O . ASP A 1 313 ? -20.817 -7.295 9.902 1.00 97.62 313 ASP A O 1
ATOM 2496 N N . GLY A 1 314 ? -19.977 -8.040 7.981 1.00 97.19 314 GLY A N 1
ATOM 2497 C CA . GLY A 1 314 ? -20.728 -9.296 7.988 1.00 97.19 314 GLY A CA 1
ATOM 2498 C C . GLY A 1 314 ? -21.167 -9.722 6.594 1.00 97.19 314 GLY A C 1
ATOM 2499 O O . GLY A 1 314 ? -20.824 -9.092 5.585 1.00 97.19 314 GLY A O 1
ATOM 2500 N N . LEU A 1 315 ? -21.976 -10.777 6.555 1.00 97.94 315 LEU A N 1
ATOM 2501 C CA . LEU A 1 315 ? -22.831 -11.067 5.409 1.00 97.94 315 LEU A CA 1
ATOM 2502 C C . LEU A 1 315 ? -23.994 -10.057 5.386 1.00 97.94 315 LEU A C 1
ATOM 2504 O O . LEU A 1 315 ? -24.037 -9.123 6.190 1.00 97.94 315 LEU A O 1
ATOM 2508 N N . GLU A 1 316 ? -24.921 -10.195 4.436 1.00 98.31 316 GLU A N 1
ATOM 2509 C CA . GLU A 1 316 ? -25.981 -9.200 4.219 1.00 98.31 316 GLU A CA 1
ATOM 2510 C C . GLU A 1 316 ? -26.734 -8.800 5.505 1.00 98.31 316 GLU A C 1
ATOM 2512 O O . GLU A 1 316 ? -26.810 -7.598 5.773 1.00 98.31 316 GLU A O 1
ATOM 2517 N N . PRO A 1 317 ? -27.206 -9.732 6.362 1.00 98.00 317 PRO A N 1
ATOM 2518 C CA . PRO A 1 317 ? -27.938 -9.365 7.574 1.00 98.00 317 PRO A CA 1
ATOM 2519 C C . PRO A 1 317 ? -27.085 -8.604 8.598 1.00 98.00 317 PRO A C 1
ATOM 2521 O O . PRO A 1 317 ? -27.510 -7.547 9.075 1.00 98.00 317 PRO A O 1
ATOM 2524 N N . GLY A 1 318 ? -25.895 -9.115 8.939 1.00 97.50 318 GLY A N 1
ATOM 2525 C CA . GLY A 1 318 ? -24.988 -8.480 9.897 1.00 97.50 318 GLY A CA 1
ATOM 2526 C C . GLY A 1 318 ? -24.535 -7.092 9.444 1.00 97.50 318 GLY A C 1
ATOM 2527 O O . GLY A 1 318 ? -24.656 -6.116 10.191 1.00 97.50 318 GLY A O 1
ATOM 2528 N N . HIS A 1 319 ? -24.113 -6.976 8.184 1.00 98.38 319 HIS A N 1
ATOM 2529 C CA . HIS A 1 319 ? -23.651 -5.717 7.610 1.00 98.38 319 HIS A CA 1
ATOM 2530 C C . HIS A 1 319 ? -24.756 -4.655 7.566 1.00 98.38 319 HIS A C 1
ATOM 2532 O O . HIS A 1 319 ? -24.566 -3.530 8.042 1.00 98.38 319 HIS A O 1
ATOM 2538 N N . ASP A 1 320 ? -25.925 -4.997 7.018 1.00 98.44 320 ASP A N 1
ATOM 2539 C CA . ASP A 1 320 ? -27.017 -4.039 6.839 1.00 98.44 320 ASP A CA 1
ATOM 2540 C C . ASP A 1 320 ? -27.635 -3.609 8.176 1.00 98.44 320 ASP A C 1
ATOM 2542 O O . ASP A 1 320 ? -28.053 -2.455 8.314 1.00 98.44 320 ASP A O 1
ATOM 2546 N N . LEU A 1 321 ? -27.638 -4.482 9.194 1.00 97.06 321 LEU A N 1
ATOM 2547 C CA . LEU A 1 321 ? -28.028 -4.118 10.562 1.00 97.06 321 LEU A CA 1
ATOM 2548 C C . LEU A 1 321 ? -27.188 -2.949 11.098 1.00 97.06 321 LEU A C 1
ATOM 2550 O O . LEU A 1 321 ? -27.676 -2.119 11.874 1.00 97.06 321 LEU A O 1
ATOM 2554 N N . LEU A 1 322 ? -25.918 -2.902 10.702 1.00 95.62 322 LEU A N 1
ATOM 2555 C CA . LEU A 1 322 ? -24.936 -1.972 11.226 1.00 95.62 322 LEU A CA 1
ATOM 2556 C C . LEU A 1 322 ? -24.810 -0.692 10.391 1.00 95.62 322 LEU A C 1
ATOM 2558 O O . LEU A 1 322 ? -24.678 0.402 10.958 1.00 95.62 322 LEU A O 1
ATOM 2562 N N . ARG A 1 323 ? -24.833 -0.834 9.060 1.00 96.75 323 ARG A N 1
ATOM 2563 C CA . ARG A 1 323 ? -24.548 0.230 8.080 1.00 96.75 323 ARG A CA 1
ATOM 2564 C C . ARG A 1 323 ? -25.766 0.727 7.306 1.00 96.75 323 ARG A C 1
ATOM 2566 O O . ARG A 1 323 ? -25.703 1.805 6.716 1.00 96.75 323 ARG A O 1
ATOM 2573 N N . GLY A 1 324 ? -26.881 0.007 7.381 1.00 97.44 324 GLY A N 1
ATOM 2574 C CA . GLY A 1 324 ? -28.154 0.351 6.757 1.00 97.44 324 GLY A CA 1
ATOM 2575 C C . GLY A 1 324 ? -28.553 -0.617 5.632 1.00 97.44 324 GLY A C 1
ATOM 2576 O O . GLY A 1 324 ? -27.682 -1.193 4.983 1.00 97.44 324 GLY A O 1
ATOM 2577 N N . PRO A 1 325 ? -29.860 -0.782 5.353 1.00 98.00 325 PRO A N 1
ATOM 2578 C CA . PRO A 1 325 ? -30.347 -1.733 4.353 1.00 98.00 325 PRO A CA 1
ATOM 2579 C C . PRO A 1 325 ? -29.798 -1.507 2.937 1.00 98.00 325 PRO A C 1
ATOM 2581 O O . PRO A 1 325 ? -29.775 -0.380 2.431 1.00 98.00 325 PRO A O 1
ATOM 2584 N N . GLY A 1 326 ? -29.428 -2.599 2.270 1.00 97.81 326 GLY A N 1
ATOM 2585 C CA . GLY A 1 326 ? -28.930 -2.639 0.899 1.00 97.81 326 GLY A CA 1
ATOM 2586 C C . GLY A 1 326 ? -27.510 -2.099 0.726 1.00 97.81 326 GLY A C 1
ATOM 2587 O O . GLY A 1 326 ? -27.117 -1.807 -0.410 1.00 97.81 326 GLY A O 1
ATOM 2588 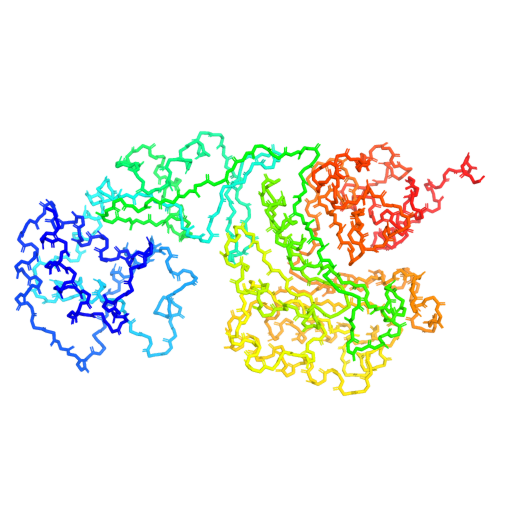N N . THR A 1 327 ? -26.755 -1.913 1.813 1.00 98.38 327 THR A N 1
ATOM 2589 C CA . THR A 1 327 ? -25.365 -1.442 1.739 1.00 98.38 327 THR A CA 1
ATOM 2590 C C . THR A 1 327 ? -24.414 -2.593 1.450 1.00 98.38 327 THR A C 1
ATOM 2592 O O . THR A 1 327 ? -23.547 -2.426 0.594 1.00 98.38 327 THR A O 1
ATOM 2595 N N . TRP A 1 328 ? -24.672 -3.783 2.002 1.00 98.62 328 TRP A N 1
ATOM 2596 C CA . TRP A 1 328 ? -23.868 -4.980 1.755 1.00 98.62 328 TRP A CA 1
ATOM 2597 C C . TRP A 1 328 ? -23.730 -5.280 0.264 1.00 98.62 328 TRP A C 1
ATOM 2599 O O . TRP A 1 328 ? -22.621 -5.326 -0.266 1.00 98.62 328 TRP A O 1
ATOM 2609 N N . LYS A 1 329 ? -24.863 -5.393 -0.441 1.00 98.38 329 LYS A N 1
ATOM 2610 C CA . LYS A 1 329 ? -24.882 -5.718 -1.872 1.00 98.38 329 LYS A CA 1
ATOM 2611 C C . LYS A 1 329 ? -24.072 -4.716 -2.692 1.00 98.38 329 LYS A C 1
ATOM 2613 O O . LYS A 1 329 ? -23.275 -5.108 -3.535 1.00 98.38 329 LYS A O 1
ATOM 2618 N N . LYS A 1 330 ? -24.241 -3.419 -2.415 1.00 98.38 330 LYS A N 1
ATOM 2619 C CA . LYS A 1 330 ? -23.491 -2.364 -3.106 1.00 98.38 330 LYS A CA 1
ATOM 2620 C C . LYS A 1 330 ? -21.996 -2.510 -2.850 1.00 98.38 330 LYS A C 1
ATOM 2622 O O . LYS A 1 330 ? -21.226 -2.461 -3.798 1.00 98.38 330 LYS A O 1
ATOM 2627 N N . THR A 1 331 ? -21.585 -2.710 -1.602 1.00 98.38 331 THR A N 1
ATOM 2628 C CA . THR A 1 331 ? -20.170 -2.858 -1.248 1.00 98.38 331 THR A CA 1
ATOM 2629 C C . THR A 1 331 ? -19.549 -4.095 -1.901 1.00 98.38 331 THR A C 1
ATOM 2631 O O . THR A 1 331 ? -18.452 -3.991 -2.444 1.00 98.38 331 THR A O 1
ATOM 2634 N N . VAL A 1 332 ? -20.262 -5.226 -1.952 1.00 98.44 332 VAL A N 1
ATOM 2635 C CA . VAL A 1 332 ? -19.812 -6.445 -2.651 1.00 98.44 332 VAL A CA 1
ATOM 2636 C C . VAL A 1 332 ? -19.694 -6.232 -4.162 1.00 98.44 332 VAL A C 1
ATOM 2638 O O . VAL A 1 332 ? -18.672 -6.590 -4.747 1.00 98.44 332 VAL A O 1
ATOM 2641 N N . ASP A 1 333 ? -20.674 -5.581 -4.795 1.00 98.31 333 ASP A N 1
ATOM 2642 C CA . ASP A 1 333 ? -20.606 -5.253 -6.226 1.00 98.31 333 ASP A CA 1
ATOM 2643 C C . ASP A 1 333 ? -19.384 -4.362 -6.533 1.00 98.31 333 ASP A C 1
ATOM 2645 O O . ASP A 1 333 ? -18.750 -4.481 -7.583 1.00 98.31 333 ASP A O 1
ATOM 2649 N N . ARG A 1 334 ? -19.034 -3.446 -5.619 1.00 98.19 334 ARG A N 1
ATOM 2650 C CA . ARG A 1 334 ? -17.861 -2.569 -5.761 1.00 98.19 334 ARG A CA 1
ATOM 2651 C C . ARG A 1 334 ? -16.541 -3.289 -5.492 1.00 98.19 334 ARG A C 1
ATOM 2653 O O . ARG A 1 334 ? -15.570 -2.999 -6.183 1.00 98.19 334 ARG A O 1
ATOM 2660 N N . MET A 1 335 ? -16.513 -4.242 -4.561 1.00 98.50 335 MET A N 1
ATOM 2661 C CA . MET A 1 335 ? -15.367 -5.128 -4.320 1.00 98.50 335 MET A CA 1
ATOM 2662 C C . MET A 1 335 ? -14.952 -5.844 -5.610 1.00 98.50 335 MET A C 1
ATOM 2664 O O . MET A 1 335 ? -13.801 -5.756 -6.026 1.00 98.50 335 MET A O 1
ATOM 2668 N N . GLN A 1 336 ? -15.918 -6.453 -6.301 1.00 98.00 336 GLN A N 1
ATOM 2669 C CA . GLN A 1 336 ? -15.679 -7.157 -7.564 1.00 98.00 336 GLN A CA 1
ATOM 2670 C C . GLN A 1 336 ? -15.203 -6.215 -8.679 1.00 98.00 336 GLN A C 1
ATOM 2672 O O . GLN A 1 336 ? -14.316 -6.567 -9.460 1.00 98.00 336 GLN A O 1
ATOM 2677 N N . ALA A 1 337 ? -15.765 -5.003 -8.752 1.00 98.38 337 ALA A N 1
ATOM 2678 C CA . ALA A 1 337 ? -15.353 -3.996 -9.730 1.00 98.38 337 ALA A CA 1
ATOM 2679 C C . ALA A 1 337 ? -13.906 -3.518 -9.502 1.00 98.38 337 ALA A C 1
ATOM 2681 O O . ALA A 1 337 ? -13.150 -3.386 -10.461 1.00 98.38 337 ALA A O 1
ATOM 2682 N N . LEU A 1 338 ? -13.503 -3.308 -8.244 1.00 98.44 338 LEU A N 1
ATOM 2683 C CA . LEU A 1 338 ? -12.124 -2.963 -7.878 1.00 98.44 338 LEU A CA 1
ATOM 2684 C C . LEU A 1 338 ? -11.139 -4.071 -8.266 1.00 98.44 338 LEU A C 1
ATOM 2686 O O . LEU A 1 338 ? -10.124 -3.788 -8.899 1.00 98.44 338 LEU A O 1
ATOM 2690 N N . GLN A 1 339 ? -11.458 -5.325 -7.936 1.00 96.50 339 GLN A N 1
ATOM 2691 C CA . GLN A 1 339 ? -10.622 -6.479 -8.284 1.00 96.50 339 GLN A CA 1
ATOM 2692 C C . GLN A 1 339 ? -10.488 -6.635 -9.803 1.00 96.50 339 GLN A C 1
ATOM 2694 O O . GLN A 1 339 ? -9.388 -6.818 -10.316 1.00 96.50 339 GLN A O 1
ATOM 2699 N N . SER A 1 340 ? -11.590 -6.462 -10.540 1.00 94.88 340 SER A N 1
ATOM 2700 C CA . SER A 1 340 ? -11.585 -6.486 -12.011 1.00 94.88 340 SER A CA 1
ATOM 2701 C C . SER A 1 340 ? -10.748 -5.354 -12.619 1.00 94.88 340 SER A C 1
ATOM 2703 O O . SER A 1 340 ? -10.194 -5.512 -13.703 1.00 94.88 340 SER A O 1
ATOM 2705 N N . ALA A 1 341 ? -10.635 -4.219 -11.923 1.00 94.44 341 ALA A N 1
ATOM 2706 C CA . ALA A 1 341 ? -9.770 -3.103 -12.298 1.00 94.44 341 ALA A CA 1
ATOM 2707 C C . ALA A 1 341 ? -8.305 -3.278 -11.838 1.00 94.44 341 ALA A C 1
ATOM 2709 O O . ALA A 1 341 ? -7.477 -2.408 -12.106 1.00 94.44 341 ALA A O 1
ATOM 2710 N N . GLY A 1 342 ? -7.968 -4.395 -11.182 1.00 92.12 342 GLY A N 1
ATOM 2711 C CA . GLY A 1 342 ? -6.608 -4.740 -10.767 1.00 92.12 342 GLY A CA 1
ATOM 2712 C C . GLY A 1 342 ? -6.155 -4.127 -9.441 1.00 92.12 342 GLY A C 1
ATOM 2713 O O . GLY A 1 342 ? -4.955 -4.130 -9.168 1.00 92.12 342 GLY A O 1
ATOM 2714 N N . PHE A 1 343 ? -7.074 -3.598 -8.626 1.00 95.56 343 PHE A N 1
ATOM 2715 C CA . PHE A 1 343 ? -6.745 -3.114 -7.285 1.00 95.56 343 PHE A CA 1
ATOM 2716 C C . PHE A 1 343 ? -6.574 -4.267 -6.302 1.00 95.56 343 PHE A C 1
ATOM 2718 O O . PHE A 1 343 ? -7.332 -5.238 -6.321 1.00 95.56 343 PHE A O 1
ATOM 2725 N N . GLU A 1 344 ? -5.637 -4.104 -5.371 1.00 95.00 344 GLU A N 1
ATOM 2726 C CA . GLU A 1 344 ? -5.625 -4.912 -4.160 1.00 95.00 344 GLU A CA 1
ATOM 2727 C C . GLU A 1 344 ? -6.788 -4.486 -3.266 1.00 95.00 344 GLU A C 1
ATOM 2729 O O . GLU A 1 344 ? -6.973 -3.296 -2.980 1.00 95.00 344 GLU A O 1
ATOM 2734 N N . VAL A 1 345 ? -7.586 -5.465 -2.844 1.00 97.81 345 VAL A N 1
ATOM 2735 C CA . VAL A 1 345 ? -8.750 -5.225 -1.998 1.00 97.81 345 VAL A CA 1
ATOM 2736 C C . VAL A 1 345 ? -8.581 -5.951 -0.681 1.00 97.81 345 VAL A C 1
ATOM 2738 O O . VAL A 1 345 ? -8.373 -7.163 -0.655 1.00 97.81 345 VAL A O 1
ATOM 2741 N N . SER A 1 346 ? -8.720 -5.193 0.398 1.00 97.88 346 SER A N 1
ATOM 2742 C CA . SER A 1 346 ? -8.744 -5.686 1.771 1.00 97.88 346 SER A CA 1
ATOM 2743 C C . SER A 1 346 ? -10.117 -5.420 2.381 1.00 97.88 346 SER A C 1
ATOM 2745 O O . SER A 1 346 ? -10.867 -4.561 1.913 1.00 97.88 346 SER A O 1
ATOM 2747 N N . VAL A 1 347 ? -10.462 -6.136 3.443 1.00 98.31 347 VAL A N 1
ATOM 2748 C CA . VAL A 1 347 ? -11.727 -5.963 4.160 1.00 98.31 347 VAL A CA 1
ATOM 2749 C C . VAL A 1 347 ? -11.461 -5.691 5.633 1.00 98.31 347 VAL A C 1
ATOM 2751 O O . VAL A 1 347 ? -10.626 -6.345 6.250 1.00 98.31 347 VAL A O 1
ATOM 2754 N N . ALA A 1 348 ? -12.193 -4.739 6.205 1.00 97.31 348 ALA A N 1
ATOM 2755 C CA . ALA A 1 348 ? -12.241 -4.515 7.645 1.00 97.31 348 ALA A CA 1
ATOM 2756 C C . ALA A 1 348 ? -13.649 -4.783 8.182 1.00 97.31 348 ALA A C 1
ATOM 2758 O O . ALA A 1 348 ? -14.642 -4.327 7.606 1.00 97.31 348 ALA A O 1
ATOM 2759 N N . THR A 1 349 ? -13.709 -5.501 9.301 1.00 97.50 349 THR A N 1
ATOM 2760 C CA . THR A 1 349 ? -14.938 -5.931 9.965 1.00 97.50 349 THR A CA 1
ATOM 2761 C C . THR A 1 349 ? -14.851 -5.645 11.458 1.00 97.50 349 THR A C 1
ATOM 2763 O O . THR A 1 349 ? -13.945 -6.110 12.149 1.00 97.50 349 THR A O 1
ATOM 2766 N N . MET A 1 350 ? -15.842 -4.927 11.973 1.00 95.75 350 MET A N 1
ATOM 2767 C CA . MET A 1 350 ? -16.089 -4.771 13.399 1.00 95.75 350 MET A CA 1
ATOM 2768 C C . MET A 1 350 ? -16.978 -5.915 13.878 1.00 95.75 350 MET A C 1
ATOM 2770 O O . MET A 1 350 ? -18.087 -6.115 13.377 1.00 95.75 350 MET A O 1
ATOM 2774 N N . ILE A 1 351 ? -16.508 -6.674 14.864 1.00 96.62 351 ILE A N 1
ATOM 2775 C CA . ILE A 1 351 ? -17.299 -7.751 15.465 1.00 96.62 351 ILE A CA 1
ATOM 2776 C C . ILE A 1 351 ? -18.460 -7.136 16.256 1.00 96.62 351 ILE A C 1
ATOM 2778 O O . ILE A 1 351 ? -18.256 -6.282 17.121 1.00 96.62 351 ILE A O 1
ATOM 2782 N N . HIS A 1 352 ? -19.684 -7.587 15.982 1.00 96.50 352 HIS A N 1
ATOM 2783 C CA . HIS A 1 352 ? -20.882 -7.157 16.698 1.00 96.50 352 HIS A CA 1
ATOM 2784 C C . HIS A 1 352 ? -21.894 -8.299 16.828 1.00 96.50 352 HIS A C 1
ATOM 2786 O O . HIS A 1 352 ? -21.849 -9.295 16.112 1.00 96.50 352 HIS A O 1
ATOM 2792 N N . ARG A 1 353 ? -22.877 -8.142 17.720 1.00 96.00 353 ARG A N 1
ATOM 2793 C CA . ARG A 1 353 ? -23.854 -9.191 18.064 1.00 96.00 353 ARG A CA 1
ATOM 2794 C C . ARG A 1 353 ? -24.586 -9.795 16.860 1.00 96.00 353 ARG A C 1
ATOM 2796 O O . ARG A 1 353 ? -24.998 -10.947 16.912 1.00 96.00 353 ARG A O 1
ATOM 2803 N N . GLY A 1 354 ? -24.755 -9.013 15.796 1.00 95.81 354 GLY A N 1
ATOM 2804 C CA . GLY A 1 354 ? -25.467 -9.416 14.585 1.00 95.81 354 GLY A CA 1
ATOM 2805 C C . GLY A 1 354 ? -24.636 -10.218 13.585 1.00 95.81 354 GLY A C 1
ATOM 2806 O O . GLY A 1 354 ? -25.240 -10.899 12.770 1.00 95.81 354 GLY A O 1
ATOM 2807 N N . ASN A 1 355 ? -23.299 -10.173 13.645 1.00 97.19 355 ASN A N 1
ATOM 2808 C CA . ASN A 1 355 ? -22.437 -10.852 12.670 1.00 97.19 355 ASN A CA 1
ATOM 2809 C C . ASN A 1 355 ? -21.649 -12.039 13.240 1.00 97.19 355 ASN A C 1
ATOM 2811 O O . ASN A 1 355 ? -21.084 -12.799 12.462 1.00 97.19 355 ASN A O 1
ATOM 2815 N N . VAL A 1 356 ? -21.631 -12.257 14.563 1.00 96.81 356 VAL A N 1
ATOM 2816 C CA . VAL A 1 356 ? -20.824 -13.330 15.192 1.00 96.81 356 VAL A CA 1
ATOM 2817 C C . VAL A 1 356 ? -21.061 -14.719 14.586 1.00 96.81 356 VAL A C 1
ATOM 2819 O O . VAL A 1 356 ? -20.122 -15.496 14.436 1.00 96.81 356 VAL A O 1
ATOM 2822 N N . ALA A 1 357 ? -22.303 -15.029 14.201 1.00 96.69 357 ALA A N 1
ATOM 2823 C CA . ALA A 1 357 ? -22.659 -16.309 13.587 1.00 96.69 357 ALA A CA 1
ATOM 2824 C C . ALA A 1 357 ? -22.231 -16.417 12.109 1.00 96.69 357 ALA A C 1
ATOM 2826 O O . ALA A 1 357 ? -22.186 -17.518 11.567 1.00 96.69 357 ALA A O 1
ATOM 2827 N N . GLU A 1 358 ? -21.905 -15.293 11.471 1.00 97.88 358 GLU A N 1
ATOM 2828 C CA . GLU A 1 358 ? -21.575 -15.180 10.047 1.00 97.88 358 GLU A CA 1
ATOM 2829 C C . GLU A 1 358 ? -20.060 -15.247 9.790 1.00 97.88 358 GLU A C 1
ATOM 2831 O O . GLU A 1 358 ? -19.637 -15.634 8.703 1.00 97.88 358 GLU A O 1
ATOM 2836 N N . LEU A 1 359 ? -19.219 -14.913 10.780 1.00 97.81 359 LEU A N 1
ATOM 2837 C CA . LEU A 1 359 ? -17.774 -14.699 10.586 1.00 97.81 359 LEU A CA 1
ATOM 2838 C C . LEU A 1 359 ? -17.040 -15.914 9.991 1.00 97.81 359 LEU A C 1
ATOM 2840 O O . LEU A 1 359 ? -16.171 -15.758 9.137 1.00 97.81 359 LEU A O 1
ATOM 2844 N N . ALA A 1 360 ? -17.392 -17.139 10.387 1.00 97.56 360 ALA A N 1
ATOM 2845 C CA . ALA A 1 360 ? -16.751 -18.345 9.849 1.00 97.56 360 ALA A CA 1
ATOM 2846 C C . ALA A 1 360 ? -17.113 -18.610 8.374 1.00 97.56 360 ALA A C 1
ATOM 2848 O O . ALA A 1 360 ? -16.324 -19.170 7.609 1.00 97.56 360 ALA A O 1
ATOM 2849 N N . GLU A 1 361 ? -18.322 -18.239 7.957 1.00 98.06 361 GLU A N 1
ATOM 2850 C CA . GLU A 1 361 ? -18.729 -18.288 6.554 1.00 98.06 361 GLU A CA 1
ATOM 2851 C C . GLU A 1 361 ? -18.080 -17.155 5.761 1.00 98.06 361 GLU A C 1
ATOM 2853 O O . GLU A 1 361 ? -17.493 -17.407 4.710 1.00 98.06 361 GLU A O 1
ATOM 2858 N N . MET A 1 362 ? -18.085 -15.948 6.323 1.00 97.81 362 MET A N 1
ATOM 2859 C CA . MET A 1 362 ? -17.440 -14.773 5.752 1.00 97.81 362 MET A CA 1
ATOM 2860 C C . MET A 1 362 ? -15.944 -15.001 5.493 1.00 97.81 362 MET A C 1
ATOM 2862 O O . MET A 1 362 ? -15.481 -14.690 4.402 1.00 97.81 362 MET A O 1
ATOM 2866 N N . SER A 1 363 ? -15.212 -15.631 6.423 1.00 97.69 363 SER A N 1
ATOM 2867 C CA . SER A 1 363 ? -13.796 -15.998 6.239 1.00 97.69 363 SER A CA 1
ATOM 2868 C C . SER A 1 363 ? -13.575 -16.818 4.967 1.00 97.69 363 SER A C 1
ATOM 2870 O O . SER A 1 363 ? -12.732 -16.488 4.134 1.00 97.69 363 SER A O 1
ATOM 2872 N N . ARG A 1 364 ? -14.381 -17.874 4.782 1.00 98.00 364 ARG A N 1
ATOM 2873 C CA . ARG A 1 364 ? -14.285 -18.769 3.620 1.00 98.00 364 ARG A CA 1
ATOM 2874 C C . ARG A 1 364 ? -14.640 -18.046 2.329 1.00 98.00 364 ARG A C 1
ATOM 2876 O O . ARG A 1 364 ? -13.963 -18.236 1.325 1.00 98.00 364 ARG A O 1
ATOM 2883 N N . TRP A 1 365 ? -15.682 -17.221 2.361 1.00 98.12 365 TRP A N 1
ATOM 2884 C CA . TRP A 1 365 ? -16.111 -16.448 1.203 1.00 98.12 365 TRP A CA 1
ATOM 2885 C C . TRP A 1 365 ? -15.062 -15.409 0.781 1.00 98.12 365 TRP A C 1
ATOM 2887 O O . TRP A 1 365 ? -14.747 -15.334 -0.402 1.00 98.12 365 TRP A O 1
ATOM 2897 N N . LEU A 1 366 ? -14.461 -14.671 1.718 1.00 97.88 366 LEU A N 1
ATOM 2898 C CA . LEU A 1 366 ? -13.430 -13.674 1.408 1.00 97.88 366 LEU A CA 1
ATOM 2899 C C . LEU A 1 366 ? -12.147 -14.309 0.851 1.00 97.88 366 LEU A C 1
ATOM 2901 O O . LEU A 1 366 ? -11.562 -13.765 -0.082 1.00 97.88 366 LEU A O 1
ATOM 2905 N N . GLN A 1 367 ? -11.744 -15.481 1.359 1.00 96.56 367 GLN A N 1
ATOM 2906 C CA . GLN A 1 367 ? -10.628 -16.244 0.784 1.00 96.56 367 GLN A CA 1
ATOM 2907 C C . GLN A 1 367 ? -10.937 -16.715 -0.644 1.00 96.56 367 GLN A C 1
ATOM 2909 O O . GLN A 1 367 ? -10.095 -16.596 -1.528 1.00 96.56 367 GLN A O 1
ATOM 2914 N N . GLN A 1 368 ? -12.150 -17.224 -0.891 1.00 97.19 368 GLN A N 1
ATOM 2915 C CA . GLN A 1 368 ? -12.593 -17.623 -2.235 1.00 97.19 368 GLN A CA 1
ATOM 2916 C C . GLN A 1 368 ? -12.706 -16.440 -3.197 1.00 97.19 368 GLN A C 1
ATOM 2918 O O . GLN A 1 368 ? -12.505 -16.606 -4.395 1.00 97.19 368 GLN A O 1
ATOM 2923 N N . ALA A 1 369 ? -13.044 -15.263 -2.675 1.00 96.38 369 ALA A N 1
ATOM 2924 C CA . ALA A 1 369 ? -13.101 -14.023 -3.429 1.00 96.38 369 ALA A CA 1
ATOM 2925 C C . ALA A 1 369 ? -11.715 -13.398 -3.655 1.00 96.38 369 ALA A C 1
ATOM 2927 O O . ALA A 1 369 ? -11.663 -12.313 -4.218 1.00 96.38 369 ALA A O 1
ATOM 2928 N N . GLU A 1 370 ? -10.620 -14.035 -3.220 1.00 95.06 370 GLU A N 1
ATOM 2929 C CA . GLU A 1 370 ? -9.244 -13.538 -3.382 1.00 95.06 370 GLU A CA 1
ATOM 2930 C C . GLU A 1 370 ? -9.037 -12.128 -2.795 1.00 95.06 370 GLU A C 1
ATOM 2932 O O . GLU A 1 370 ? -8.326 -11.287 -3.346 1.00 95.06 370 GLU A O 1
ATOM 2937 N N . VAL A 1 371 ? -9.680 -11.848 -1.658 1.00 96.44 371 VAL A N 1
ATOM 2938 C CA . VAL A 1 371 ? -9.379 -10.655 -0.855 1.00 96.44 371 VAL A CA 1
ATOM 2939 C C . VAL A 1 371 ? -7.967 -10.795 -0.286 1.00 96.44 371 VAL A C 1
ATOM 2941 O O . VAL A 1 371 ? -7.591 -11.866 0.186 1.00 96.44 371 VAL A O 1
ATOM 2944 N N . ARG A 1 372 ? -7.180 -9.715 -0.334 1.00 93.81 372 ARG A N 1
ATOM 2945 C CA . ARG A 1 372 ? -5.774 -9.707 0.098 1.00 93.81 372 ARG A CA 1
ATOM 2946 C C . ARG A 1 372 ? -5.659 -9.903 1.609 1.00 93.81 372 ARG A C 1
ATOM 2948 O O . ARG A 1 372 ? -4.939 -10.784 2.073 1.00 93.81 372 ARG A O 1
ATOM 2955 N N . GLU A 1 373 ? -6.381 -9.084 2.368 1.00 94.81 373 GLU A N 1
ATOM 2956 C CA . GLU A 1 373 ? -6.345 -9.071 3.832 1.00 94.81 373 GLU A CA 1
ATOM 2957 C C . GLU A 1 373 ? -7.759 -8.929 4.394 1.00 94.81 373 GLU A C 1
ATOM 2959 O O . GLU A 1 373 ? -8.581 -8.178 3.864 1.00 94.81 373 GLU A O 1
ATOM 2964 N N . TRP A 1 374 ? -8.043 -9.626 5.493 1.00 96.88 374 TRP A N 1
ATOM 2965 C CA . TRP A 1 374 ? -9.279 -9.475 6.245 1.00 96.88 374 TRP A CA 1
ATOM 2966 C C . TRP A 1 374 ? -8.993 -9.209 7.720 1.00 96.88 374 TRP A C 1
ATOM 2968 O O . TRP A 1 374 ? -8.582 -10.099 8.468 1.00 96.88 374 TRP A O 1
ATOM 2978 N N . ASN A 1 375 ? -9.269 -7.971 8.122 1.00 93.88 375 ASN A N 1
ATOM 2979 C CA . ASN A 1 375 ? -9.022 -7.451 9.456 1.00 93.88 375 ASN A CA 1
ATOM 2980 C C . ASN A 1 375 ? -10.297 -7.528 10.289 1.00 93.88 375 ASN A C 1
ATOM 2982 O O . ASN A 1 375 ? -11.302 -6.888 9.970 1.00 93.88 375 ASN A O 1
ATOM 2986 N N . LEU A 1 376 ? -10.231 -8.288 11.379 1.00 93.75 376 LEU A N 1
ATOM 2987 C CA . LEU A 1 376 ? -11.273 -8.351 12.395 1.00 93.75 376 LEU A CA 1
ATOM 2988 C C . LEU A 1 376 ? -10.832 -7.563 13.620 1.00 93.75 376 LEU A C 1
ATOM 2990 O O . LEU A 1 376 ? -9.793 -7.861 14.205 1.00 93.75 376 LEU A O 1
ATOM 2994 N N . ASP A 1 377 ? -11.642 -6.592 14.029 1.00 91.44 377 ASP A N 1
ATOM 2995 C CA . ASP A 1 377 ? -11.399 -5.839 15.257 1.00 91.44 377 ASP A CA 1
ATOM 2996 C C . ASP A 1 377 ? -12.633 -5.838 16.161 1.00 91.44 377 ASP A C 1
ATOM 2998 O O . ASP A 1 377 ? -13.776 -6.059 15.742 1.00 91.44 377 ASP A O 1
ATOM 3002 N N . ILE A 1 378 ? -12.379 -5.606 17.442 1.00 91.19 378 ILE A N 1
ATOM 3003 C CA . ILE A 1 378 ? -13.397 -5.508 18.476 1.00 91.19 378 ILE A CA 1
ATOM 3004 C C . ILE A 1 378 ? -13.589 -4.025 18.777 1.00 91.19 378 ILE A C 1
ATOM 3006 O O . ILE A 1 378 ? -12.671 -3.383 19.310 1.00 91.19 378 ILE A O 1
ATOM 3010 N N . PRO A 1 379 ? -14.768 -3.465 18.461 1.00 88.25 379 PRO A N 1
ATOM 3011 C CA . PRO A 1 379 ? -14.985 -2.043 18.603 1.00 88.25 379 PRO A CA 1
ATOM 3012 C C . PRO A 1 379 ? -14.963 -1.636 20.081 1.00 88.25 379 PRO A C 1
ATOM 3014 O O . PRO A 1 379 ? -15.508 -2.308 20.960 1.00 88.25 379 PRO A O 1
ATOM 3017 N N . CYS A 1 380 ? -14.331 -0.497 20.356 1.00 86.44 380 CYS A N 1
ATOM 3018 C CA . CYS A 1 380 ? -14.374 0.123 21.676 1.00 86.44 380 CYS A CA 1
ATOM 3019 C C . CYS A 1 380 ? -15.747 0.776 21.897 1.00 86.44 380 CYS A C 1
ATOM 3021 O O . CYS A 1 380 ? -16.334 1.302 20.954 1.00 86.44 380 CYS A O 1
ATOM 3023 N N . LEU A 1 381 ? -16.245 0.787 23.139 1.00 88.38 381 LEU A N 1
ATOM 3024 C CA . LEU A 1 381 ? -17.477 1.493 23.516 1.00 88.38 381 LEU A CA 1
ATOM 3025 C C . LEU A 1 381 ? -17.272 3.017 23.447 1.00 88.38 381 LEU A C 1
ATOM 3027 O O . LEU A 1 381 ? -17.060 3.682 24.457 1.00 88.38 381 LEU A O 1
ATOM 3031 N N . SER A 1 382 ? -17.305 3.564 22.238 1.00 88.69 382 SER A N 1
ATOM 3032 C CA . SER A 1 382 ? -17.139 4.986 21.944 1.00 88.69 382 SER A CA 1
ATOM 3033 C C . SER A 1 382 ? -18.076 5.425 20.818 1.00 88.69 382 SER A C 1
ATOM 3035 O O . SER A 1 382 ? -18.688 4.601 20.130 1.00 88.69 382 SER A O 1
ATOM 3037 N N . GLY A 1 383 ? -18.223 6.743 20.653 1.00 91.50 383 GLY A N 1
ATOM 3038 C CA . GLY A 1 383 ? -19.094 7.326 19.635 1.00 91.50 383 GLY A CA 1
ATOM 3039 C C . GLY A 1 383 ? -20.513 6.758 19.705 1.00 91.50 383 GLY A C 1
ATOM 3040 O O . GLY A 1 383 ? -21.096 6.644 20.782 1.00 91.50 383 GLY A O 1
ATOM 3041 N N . ARG A 1 384 ? -21.059 6.349 18.556 1.00 94.12 384 ARG A N 1
ATOM 3042 C CA . ARG A 1 384 ? -22.430 5.818 18.479 1.00 94.12 384 ARG A CA 1
ATOM 3043 C C . ARG A 1 384 ? -22.583 4.421 19.070 1.00 94.12 384 ARG A C 1
ATOM 3045 O O . ARG A 1 384 ? -23.692 4.065 19.467 1.00 94.12 384 ARG A O 1
ATOM 3052 N N . LEU A 1 385 ? -21.503 3.641 19.188 1.00 93.75 385 LEU A N 1
ATOM 3053 C CA . LEU A 1 385 ? -21.594 2.319 19.812 1.00 93.75 385 LEU A CA 1
ATOM 3054 C C . LEU A 1 385 ? -21.963 2.420 21.298 1.00 93.75 385 LEU A C 1
ATOM 3056 O O . LEU A 1 385 ? -22.691 1.569 21.800 1.00 93.75 385 LEU A O 1
ATOM 3060 N N . ALA A 1 386 ? -21.533 3.485 21.983 1.00 92.00 386 ALA A N 1
ATOM 3061 C CA . ALA A 1 386 ? -21.895 3.737 23.380 1.00 92.00 386 ALA A CA 1
ATOM 3062 C C . ALA A 1 386 ? -23.418 3.873 23.591 1.00 92.00 386 ALA A C 1
ATOM 3064 O O . ALA A 1 386 ? -23.923 3.540 24.665 1.00 92.00 386 ALA A O 1
ATOM 3065 N N . GLU A 1 387 ? -24.149 4.303 22.558 1.00 93.25 387 GLU A N 1
ATOM 3066 C CA . GLU A 1 387 ? -25.613 4.423 22.534 1.00 93.25 387 GLU A CA 1
ATOM 3067 C C . GLU A 1 387 ? -26.315 3.169 21.972 1.00 93.25 387 GLU A C 1
ATOM 3069 O O . GLU A 1 387 ? -27.529 3.034 22.093 1.00 93.25 387 GLU A O 1
ATOM 3074 N N . ASN A 1 388 ? -25.567 2.243 21.360 1.00 93.75 388 ASN A N 1
ATOM 3075 C CA . ASN A 1 388 ? -26.070 1.034 20.693 1.00 93.75 388 ASN A CA 1
ATOM 3076 C C . ASN A 1 388 ? -25.427 -0.231 21.287 1.00 93.75 388 ASN A C 1
ATOM 3078 O O . ASN A 1 388 ? -24.890 -1.081 20.572 1.00 93.75 388 ASN A O 1
ATOM 3082 N N . GLN A 1 389 ? -25.448 -0.349 22.616 1.00 92.75 389 GLN A N 1
ATOM 3083 C CA . GLN A 1 389 ? -24.781 -1.439 23.340 1.00 92.75 389 GLN A CA 1
ATOM 3084 C C . GLN A 1 389 ? -25.400 -2.821 23.074 1.00 92.75 389 GLN A C 1
ATOM 3086 O O . GLN A 1 389 ? -24.756 -3.831 23.337 1.00 92.75 389 GLN A O 1
ATOM 3091 N N . ASP A 1 390 ? -26.601 -2.889 22.489 1.00 93.88 390 ASP A N 1
ATOM 3092 C CA . ASP A 1 390 ? -27.206 -4.133 21.994 1.00 93.88 390 ASP A CA 1
ATOM 3093 C C . ASP A 1 390 ? -26.334 -4.839 20.942 1.00 93.88 390 ASP A C 1
ATOM 3095 O O . ASP A 1 390 ? -26.368 -6.063 20.811 1.00 93.88 390 ASP A O 1
ATOM 3099 N N . LEU A 1 391 ? -25.521 -4.070 20.215 1.00 93.31 391 LEU A N 1
ATOM 3100 C CA . LEU A 1 391 ? -24.581 -4.581 19.223 1.00 93.31 391 LEU A CA 1
ATOM 3101 C C . LEU A 1 391 ? -23.253 -5.024 19.837 1.00 93.31 391 LEU A C 1
ATOM 3103 O O . LEU A 1 391 ? -22.491 -5.729 19.175 1.00 93.31 391 LEU A O 1
ATOM 3107 N N . TRP A 1 392 ? -22.952 -4.619 21.068 1.00 94.25 392 TRP A N 1
ATOM 3108 C CA . TRP A 1 392 ? -21.659 -4.881 21.675 1.00 94.25 392 TRP A CA 1
ATOM 3109 C C . TRP A 1 392 ? -21.522 -6.347 22.110 1.00 94.25 392 TRP A C 1
ATOM 3111 O O . TRP A 1 392 ? -22.471 -7.010 22.550 1.00 94.25 392 TRP A O 1
ATOM 3121 N N . VAL A 1 393 ? -20.309 -6.868 21.942 1.00 93.00 393 VAL A N 1
ATOM 3122 C CA . VAL A 1 393 ? -19.939 -8.239 22.285 1.00 93.00 393 VAL A CA 1
ATOM 3123 C C . VAL A 1 393 ? -18.832 -8.177 23.320 1.00 93.00 393 VAL A C 1
ATOM 3125 O O . VAL A 1 393 ? -17.858 -7.445 23.150 1.00 93.00 393 VAL A O 1
ATOM 3128 N N . GLU A 1 394 ? -18.994 -8.954 24.387 1.00 89.88 394 GLU A N 1
ATOM 3129 C CA . GLU A 1 394 ? -18.000 -9.049 25.448 1.00 89.88 394 GLU A CA 1
ATOM 3130 C C . GLU A 1 394 ? -16.644 -9.482 24.864 1.00 89.88 394 GLU A C 1
ATOM 3132 O O . GLU A 1 394 ? -16.601 -10.429 24.068 1.00 89.88 394 GLU A O 1
ATOM 3137 N N . PRO A 1 395 ? -15.521 -8.857 25.263 1.00 85.19 395 PRO A N 1
ATOM 3138 C CA . PRO A 1 395 ? -14.189 -9.191 24.767 1.00 85.19 395 PRO A CA 1
ATOM 3139 C C . PRO A 1 395 ? -13.860 -10.684 24.817 1.00 85.19 395 PRO A C 1
ATOM 3141 O O . PRO A 1 395 ? -13.263 -11.214 23.886 1.00 85.19 395 PRO A O 1
ATOM 3144 N N . THR A 1 396 ? -14.284 -11.381 25.873 1.00 86.69 396 THR A N 1
ATOM 3145 C CA . THR A 1 396 ? -14.048 -12.823 26.058 1.00 86.69 396 THR A CA 1
ATOM 3146 C C . THR A 1 396 ? -14.819 -13.701 25.078 1.00 86.69 396 THR A C 1
ATOM 3148 O O . THR A 1 396 ? -14.390 -14.811 24.756 1.00 86.69 396 THR A O 1
ATOM 3151 N N . GLU A 1 397 ? -15.957 -13.218 24.589 1.00 91.62 397 GLU A N 1
ATOM 3152 C CA . GLU A 1 397 ? -16.736 -13.867 23.545 1.00 91.62 397 GLU A CA 1
ATOM 3153 C C . GLU A 1 397 ? -16.153 -13.539 22.166 1.00 91.62 397 GLU A C 1
ATOM 3155 O O . GLU A 1 397 ? -15.885 -14.453 21.387 1.00 91.62 397 GLU A O 1
ATOM 3160 N N . ALA A 1 398 ? -15.894 -12.257 21.895 1.00 91.25 398 ALA A N 1
ATOM 3161 C CA . ALA A 1 398 ? -15.439 -11.771 20.596 1.00 91.25 398 ALA A CA 1
ATOM 3162 C C . ALA A 1 398 ? -13.999 -12.191 20.243 1.00 91.25 398 ALA A C 1
ATOM 3164 O O . ALA A 1 398 ? -13.714 -12.482 19.082 1.00 91.25 398 ALA A O 1
ATOM 3165 N N . ALA A 1 399 ? -13.093 -12.286 21.225 1.00 90.94 399 ALA A N 1
ATOM 3166 C CA . ALA A 1 399 ? -11.685 -12.625 20.991 1.00 90.94 399 ALA A CA 1
ATOM 3167 C C . ALA A 1 399 ? -11.487 -13.982 20.294 1.00 90.94 399 ALA A C 1
ATOM 3169 O O . ALA A 1 399 ? -10.508 -14.161 19.576 1.00 90.94 399 ALA A O 1
ATOM 3170 N N . LYS A 1 400 ? -12.442 -14.910 20.446 1.00 91.19 400 LYS A N 1
ATOM 3171 C CA . LYS A 1 400 ? -12.435 -16.241 19.810 1.00 91.19 400 LYS A CA 1
ATOM 3172 C C . LYS A 1 400 ? -12.496 -16.187 18.284 1.00 91.19 400 LYS A C 1
ATOM 3174 O O . LYS A 1 400 ? -12.188 -17.178 17.632 1.00 91.19 400 LYS A O 1
ATOM 3179 N N . PHE A 1 401 ? -12.938 -15.062 17.725 1.00 93.56 401 PHE A N 1
ATOM 3180 C CA . PHE A 1 401 ? -13.110 -14.891 16.287 1.00 93.56 401 PHE A CA 1
ATOM 3181 C C . PHE A 1 401 ? -11.947 -14.148 15.627 1.00 93.56 401 PHE A C 1
ATOM 3183 O O . PHE A 1 401 ? -11.868 -14.158 14.405 1.00 93.56 401 PHE A O 1
ATOM 3190 N N . LEU A 1 402 ? -11.039 -13.531 16.395 1.00 90.81 402 LEU A N 1
ATOM 3191 C CA . LEU A 1 402 ? -9.924 -12.751 15.838 1.00 90.81 402 LEU A CA 1
ATOM 3192 C C . LEU A 1 402 ? -9.026 -13.591 14.917 1.00 90.81 402 LEU A C 1
ATOM 3194 O O . LEU A 1 402 ? -8.553 -13.090 13.902 1.00 90.81 402 LEU A O 1
ATOM 3198 N N . ASP A 1 403 ? -8.862 -14.881 15.221 1.00 90.12 403 ASP A N 1
ATOM 3199 C CA . ASP A 1 403 ? -8.041 -15.808 14.431 1.00 90.12 403 ASP A CA 1
ATOM 3200 C C . ASP A 1 403 ? -8.704 -16.257 13.111 1.00 90.12 403 ASP A C 1
ATOM 3202 O O . ASP A 1 403 ? -8.108 -17.017 12.352 1.00 90.12 403 ASP A O 1
ATOM 3206 N N . LEU A 1 404 ? -9.934 -15.809 12.815 1.00 94.25 404 LEU A N 1
ATOM 3207 C CA . LEU A 1 404 ? -10.574 -16.030 11.510 1.00 94.25 404 LEU A CA 1
ATOM 3208 C C . LEU A 1 404 ? -10.085 -15.053 10.431 1.00 94.25 404 LEU A C 1
ATOM 3210 O O . LEU A 1 404 ? -10.288 -15.324 9.241 1.00 94.25 404 LEU A O 1
ATOM 3214 N N . GLY A 1 405 ? -9.499 -13.923 10.843 1.00 92.88 405 GLY A N 1
ATOM 3215 C CA . GLY A 1 405 ? -8.891 -12.938 9.954 1.00 92.88 405 GLY A CA 1
ATOM 3216 C C . GLY A 1 405 ? -7.623 -13.480 9.296 1.00 92.88 405 GLY A C 1
ATOM 3217 O O . GLY A 1 405 ? -7.021 -14.446 9.765 1.00 92.88 405 GLY A O 1
ATOM 3218 N N . PHE A 1 406 ? -7.209 -12.869 8.191 1.00 93.50 406 PHE A N 1
ATOM 3219 C CA . PHE A 1 406 ? -6.037 -13.306 7.427 1.00 93.50 406 PHE A CA 1
ATOM 3220 C C . PHE A 1 406 ? -5.357 -12.126 6.725 1.00 93.50 406 PHE A C 1
ATOM 3222 O O . PHE A 1 406 ? -5.896 -11.026 6.682 1.00 93.50 406 PHE A O 1
ATOM 3229 N N . GLY A 1 407 ? -4.164 -12.350 6.171 1.00 79.25 407 GLY A N 1
ATOM 3230 C CA . GLY A 1 407 ? -3.407 -11.321 5.445 1.00 79.25 407 GLY A CA 1
ATOM 3231 C C . GLY A 1 407 ? -2.479 -10.466 6.313 1.00 79.25 407 GLY A C 1
ATOM 3232 O O . GLY A 1 407 ? -1.694 -9.701 5.776 1.00 79.25 407 GLY A O 1
ATOM 3233 N N . GLY A 1 408 ? -2.486 -10.668 7.636 1.00 63.44 408 GLY A N 1
ATOM 3234 C CA . GLY A 1 408 ? -1.451 -10.157 8.538 1.00 63.44 408 GLY A CA 1
ATOM 3235 C C . GLY A 1 408 ? -1.473 -8.640 8.732 1.00 63.44 408 GLY A C 1
ATOM 3236 O O . GLY A 1 408 ? -0.570 -7.943 8.292 1.00 63.44 408 GLY A O 1
ATOM 3237 N N . SER A 1 409 ? -2.436 -8.126 9.499 1.00 52.06 409 SER A N 1
ATOM 3238 C CA . SER A 1 409 ? -2.430 -6.744 10.003 1.00 52.06 409 SER A CA 1
ATOM 3239 C C . SER A 1 409 ? -1.701 -6.596 11.336 1.00 52.06 409 SER A C 1
ATOM 3241 O O . SER A 1 409 ? -2.105 -5.795 12.186 1.00 52.06 409 SER A O 1
ATOM 3243 N N . ASP A 1 410 ? -0.663 -7.390 11.587 1.00 47.19 410 ASP A N 1
ATOM 3244 C CA . ASP A 1 410 ? 0.141 -7.142 12.771 1.00 47.19 410 ASP A CA 1
ATOM 3245 C C . ASP A 1 410 ? 0.914 -5.858 12.506 1.00 47.19 410 ASP A C 1
ATOM 3247 O O . ASP A 1 410 ? 1.808 -5.803 11.662 1.00 47.19 410 ASP A O 1
ATOM 3251 N N . HIS A 1 411 ? 0.532 -4.788 13.207 1.00 51.50 411 HIS A N 1
ATOM 3252 C CA . HIS A 1 411 ? 1.334 -3.583 13.337 1.00 51.50 411 HIS A CA 1
ATOM 3253 C C . HIS A 1 411 ? 2.720 -4.017 13.810 1.00 51.50 411 HIS A C 1
ATOM 3255 O O . HIS A 1 411 ? 2.927 -4.148 15.014 1.00 51.50 411 HIS A O 1
ATOM 3261 N N . GLY A 1 412 ? 3.625 -4.291 12.864 1.00 46.44 412 GLY A N 1
ATOM 3262 C CA . GLY A 1 412 ? 4.927 -4.899 13.096 1.00 46.44 412 GLY A CA 1
ATOM 3263 C C . GLY A 1 412 ? 5.736 -4.050 14.058 1.00 46.44 412 GLY A C 1
ATOM 3264 O O . GLY A 1 412 ? 6.472 -3.154 13.652 1.00 46.44 412 GLY A O 1
ATOM 3265 N N . ALA A 1 413 ? 5.540 -4.285 15.350 1.00 49.28 413 ALA A N 1
ATOM 3266 C CA . ALA A 1 413 ? 6.292 -3.670 16.411 1.00 49.28 413 ALA A CA 1
ATOM 3267 C C . ALA A 1 413 ? 7.552 -4.511 16.537 1.00 49.28 413 ALA A C 1
ATOM 3269 O O . ALA A 1 413 ? 7.539 -5.618 17.076 1.00 49.28 413 ALA A O 1
ATOM 3270 N N . THR A 1 414 ? 8.641 -4.005 15.974 1.00 55.12 414 THR A N 1
ATOM 3271 C CA . THR A 1 414 ? 9.960 -4.564 16.241 1.00 55.12 414 THR A CA 1
ATOM 3272 C C . THR A 1 414 ? 10.388 -4.139 17.649 1.00 55.12 414 THR A C 1
ATOM 3274 O O . THR A 1 414 ? 10.017 -3.064 18.127 1.00 55.12 414 THR A O 1
ATOM 3277 N N . GLY A 1 415 ? 11.157 -4.980 18.343 1.00 65.44 415 GLY A N 1
ATOM 3278 C CA . GLY A 1 415 ? 11.676 -4.703 19.690 1.00 65.44 415 GLY A CA 1
ATOM 3279 C C . GLY A 1 415 ? 10.657 -4.811 20.835 1.00 65.44 415 GLY A C 1
ATOM 3280 O O . GLY A 1 415 ? 9.507 -5.189 20.646 1.00 65.44 415 GLY A O 1
ATOM 3281 N N . ASP A 1 416 ? 11.089 -4.477 22.050 1.00 82.19 416 ASP A N 1
ATOM 3282 C CA . ASP A 1 416 ? 10.349 -4.736 23.295 1.00 82.19 416 ASP A CA 1
ATOM 3283 C C . ASP A 1 416 ? 9.388 -3.605 23.690 1.00 82.19 416 ASP A C 1
ATOM 3285 O O . ASP A 1 416 ? 9.444 -3.061 24.790 1.00 82.19 416 ASP A O 1
ATOM 3289 N N . PHE A 1 417 ? 8.466 -3.238 22.797 1.00 85.81 417 PHE A N 1
ATOM 3290 C CA . PHE A 1 417 ? 7.524 -2.133 23.022 1.00 85.81 417 PHE A CA 1
ATOM 3291 C C . PHE A 1 417 ? 6.067 -2.526 22.787 1.00 85.81 417 PHE A C 1
ATOM 3293 O O . PHE A 1 417 ? 5.760 -3.465 22.053 1.00 85.81 417 PHE A O 1
ATOM 3300 N N . ALA A 1 418 ? 5.168 -1.775 23.422 1.00 83.31 418 ALA A N 1
ATOM 3301 C CA . ALA A 1 418 ? 3.734 -2.001 23.352 1.00 83.31 418 ALA A CA 1
ATOM 3302 C C . ALA A 1 418 ? 3.111 -1.573 22.008 1.00 83.31 418 ALA A C 1
ATOM 3304 O O . ALA A 1 418 ? 3.671 -0.768 21.258 1.00 83.31 418 ALA A O 1
ATOM 3305 N N . CYS A 1 419 ? 1.902 -2.075 21.740 1.00 72.12 419 CYS A N 1
ATOM 3306 C CA . CYS A 1 419 ? 1.124 -1.790 20.532 1.00 72.12 419 CYS A CA 1
ATOM 3307 C C . CYS A 1 419 ? 0.964 -0.282 20.222 1.00 72.12 419 CYS A C 1
ATOM 3309 O O . CYS A 1 419 ? 0.823 0.576 21.109 1.00 72.12 419 CYS A O 1
ATOM 3311 N N . GLY A 1 420 ? 0.927 0.031 18.921 1.00 76.25 420 GLY A N 1
ATOM 3312 C CA . GLY A 1 420 ? 0.837 1.397 18.396 1.00 76.25 420 GLY A CA 1
ATOM 3313 C C . GLY A 1 420 ? 2.173 2.141 18.411 1.00 76.25 420 GLY A C 1
ATOM 3314 O O . GLY A 1 420 ? 2.180 3.366 18.460 1.00 76.25 420 GLY A O 1
ATOM 3315 N N . ARG A 1 421 ? 3.304 1.417 18.413 1.00 84.94 421 ARG A N 1
ATOM 3316 C CA . ARG A 1 421 ? 4.649 2.012 18.414 1.00 84.94 421 ARG A CA 1
ATOM 3317 C C . ARG A 1 421 ? 4.940 2.847 17.169 1.00 84.94 421 ARG A C 1
ATOM 3319 O O . ARG A 1 421 ? 5.656 3.829 17.288 1.00 84.94 421 ARG A O 1
ATOM 3326 N N . HIS A 1 422 ? 4.422 2.438 16.014 1.00 91.44 422 HIS A N 1
ATOM 3327 C CA . HIS A 1 422 ? 4.763 3.002 14.703 1.00 91.44 422 HIS A CA 1
ATOM 3328 C C . HIS A 1 422 ? 3.557 3.633 13.990 1.00 91.44 422 HIS A C 1
ATOM 3330 O O . HIS A 1 422 ? 3.573 3.756 12.766 1.00 91.44 422 HIS A O 1
ATOM 3336 N N . LEU A 1 423 ? 2.502 3.972 14.739 1.00 93.00 423 LEU A N 1
ATOM 3337 C CA . LEU A 1 423 ? 1.237 4.493 14.225 1.00 93.00 423 LEU A CA 1
ATOM 3338 C C . LEU A 1 423 ? 0.931 5.850 14.865 1.00 93.00 423 LEU A C 1
ATOM 3340 O O . LEU A 1 423 ? 1.063 5.999 16.080 1.00 93.00 423 LEU A O 1
ATOM 3344 N N . ALA A 1 424 ? 0.479 6.793 14.044 1.00 95.94 424 ALA A N 1
ATOM 3345 C CA . ALA A 1 424 ? -0.144 8.041 14.467 1.00 95.94 424 ALA A CA 1
ATOM 3346 C C . ALA A 1 424 ? -1.400 8.301 13.628 1.00 95.94 424 ALA A C 1
ATOM 3348 O O . ALA A 1 424 ? -1.536 7.774 12.521 1.00 95.94 424 ALA A O 1
ATOM 3349 N N . ALA A 1 425 ? -2.292 9.142 14.145 1.00 97.19 425 ALA A N 1
ATOM 3350 C CA . ALA A 1 425 ? -3.439 9.649 13.408 1.00 97.19 425 ALA A CA 1
ATOM 3351 C C . ALA A 1 425 ? -3.416 11.174 13.328 1.00 97.19 425 ALA A C 1
ATOM 3353 O O . ALA A 1 425 ? -3.032 11.861 14.278 1.00 97.19 425 ALA A O 1
ATOM 3354 N N . VAL A 1 426 ? -3.890 11.694 12.205 1.00 98.44 426 VAL A N 1
ATOM 3355 C CA . VAL A 1 426 ? -4.176 13.110 11.993 1.00 98.44 426 VAL A CA 1
ATOM 3356 C C . VAL A 1 426 ? -5.675 13.239 11.775 1.00 98.44 426 VAL A C 1
ATOM 3358 O O . VAL A 1 426 ? -6.217 12.665 10.835 1.00 98.44 426 VAL A O 1
ATOM 3361 N N . LEU A 1 427 ? -6.341 13.969 12.665 1.00 97.25 427 LEU A N 1
ATOM 3362 C CA . LEU A 1 427 ? -7.788 14.157 12.666 1.00 97.25 427 LEU A CA 1
ATOM 3363 C C . LEU A 1 427 ? -8.212 15.299 11.721 1.00 97.25 427 LEU A C 1
ATOM 3365 O O . LEU A 1 427 ? -7.409 16.204 11.464 1.00 97.25 427 LEU A O 1
ATOM 3369 N N . PRO A 1 428 ? -9.494 15.363 11.305 1.00 96.50 428 PRO A N 1
ATOM 3370 C CA . PRO A 1 428 ? -9.974 16.381 10.361 1.00 96.50 428 PRO A CA 1
ATOM 3371 C C . PRO A 1 428 ? -9.838 17.833 10.852 1.00 96.50 428 PRO A C 1
ATOM 3373 O O . PRO A 1 428 ? -9.828 18.772 10.063 1.00 96.50 428 PRO A O 1
ATOM 3376 N N . ASN A 1 429 ? -9.698 18.035 12.165 1.00 95.25 429 ASN A N 1
ATOM 3377 C CA . ASN A 1 429 ? -9.464 19.335 12.802 1.00 95.25 429 ASN A CA 1
ATOM 3378 C C . ASN A 1 429 ? -7.966 19.668 12.998 1.00 95.25 429 ASN A C 1
ATOM 3380 O O . ASN A 1 429 ? -7.612 20.462 13.884 1.00 95.25 429 ASN A O 1
ATOM 3384 N N . ALA A 1 430 ? -7.092 19.019 12.221 1.00 97.12 430 ALA A N 1
ATOM 3385 C CA . ALA A 1 430 ? -5.636 19.145 12.257 1.00 97.12 430 ALA A CA 1
ATOM 3386 C C . ALA A 1 430 ? -4.981 18.759 13.598 1.00 97.12 430 ALA A C 1
ATOM 3388 O O . ALA A 1 430 ? -3.852 19.164 13.877 1.00 97.12 430 ALA A O 1
ATOM 3389 N N . THR A 1 431 ? -5.674 18.001 14.453 1.00 97.75 431 THR A N 1
ATOM 3390 C CA . THR A 1 431 ? -5.081 17.393 15.652 1.00 97.75 431 THR A CA 1
ATOM 3391 C C . THR A 1 431 ? -4.260 16.166 15.277 1.00 97.75 431 THR A C 1
ATOM 3393 O O . THR A 1 431 ? -4.759 15.288 14.584 1.00 97.75 431 THR A O 1
ATOM 3396 N N . VAL A 1 432 ? -3.043 16.067 15.808 1.00 98.25 432 VAL A N 1
ATOM 3397 C CA . VAL A 1 432 ? -2.233 14.845 15.766 1.00 98.25 432 VAL A CA 1
ATOM 3398 C C . VAL A 1 432 ? -2.452 14.064 17.060 1.00 98.25 432 VAL A C 1
ATOM 3400 O O . VAL A 1 432 ? -2.417 14.645 18.145 1.00 98.25 432 VAL A O 1
ATOM 3403 N N . ALA A 1 433 ? -2.671 12.757 16.965 1.00 95.88 433 ALA A N 1
ATOM 3404 C CA . ALA A 1 433 ? -2.889 11.856 18.095 1.00 95.88 433 ALA A CA 1
ATOM 3405 C C . ALA A 1 433 ? -2.209 10.497 17.858 1.00 95.88 433 ALA A C 1
ATOM 3407 O O . ALA A 1 433 ? -1.763 10.195 16.753 1.00 95.88 433 ALA A O 1
ATOM 3408 N N . LYS A 1 434 ? -2.148 9.649 18.893 1.00 92.25 434 LYS A N 1
ATOM 3409 C CA . LYS A 1 434 ? -1.589 8.289 18.774 1.00 92.25 434 LYS A CA 1
ATOM 3410 C C . LYS A 1 434 ? -2.378 7.409 17.788 1.00 92.25 434 LYS A C 1
ATOM 3412 O O . LYS A 1 434 ? -1.793 6.660 17.020 1.00 92.25 434 LYS A O 1
ATOM 3417 N N . CYS A 1 435 ? -3.703 7.474 17.824 1.00 91.00 435 CYS A N 1
ATOM 3418 C CA . CYS A 1 435 ? -4.600 6.894 16.818 1.00 91.00 435 CYS A CA 1
ATOM 3419 C C . CYS A 1 435 ? -5.960 7.605 16.887 1.00 91.00 435 CYS A C 1
ATOM 3421 O O . CYS A 1 435 ? -6.164 8.420 17.795 1.00 91.00 435 CYS A O 1
ATOM 3423 N N . GLY A 1 436 ? -6.904 7.276 15.996 1.00 89.06 436 GLY A N 1
ATOM 3424 C CA . GLY A 1 436 ? -8.243 7.880 15.977 1.00 89.06 436 GLY A CA 1
ATOM 3425 C C . GLY A 1 436 ? -9.025 7.818 17.303 1.00 89.06 436 GLY A C 1
ATOM 3426 O O . GLY A 1 436 ? -9.894 8.654 17.543 1.00 89.06 436 GLY A O 1
ATOM 3427 N N . LEU A 1 437 ? -8.693 6.885 18.205 1.00 88.94 437 LEU A N 1
ATOM 3428 C CA . LEU A 1 437 ? -9.318 6.772 19.532 1.00 88.94 437 LEU A CA 1
ATOM 3429 C C . LEU A 1 437 ? -8.751 7.762 20.567 1.00 88.94 437 LEU A C 1
ATOM 3431 O O . LEU A 1 437 ? -9.439 8.111 21.520 1.00 88.94 437 LEU A O 1
ATOM 3435 N N . TYR A 1 438 ? -7.530 8.274 20.382 1.00 89.94 438 TYR A N 1
ATOM 3436 C CA . TYR A 1 438 ? -6.870 9.209 21.311 1.00 89.94 438 TYR A CA 1
ATOM 3437 C C . TYR A 1 438 ? -7.200 10.683 21.013 1.00 89.94 438 TYR A C 1
ATOM 3439 O O . TYR A 1 438 ? -6.388 11.573 21.262 1.00 89.94 438 TYR A O 1
ATOM 3447 N N . ARG A 1 439 ? -8.400 10.968 20.492 1.00 87.62 439 ARG A N 1
ATOM 3448 C CA . ARG A 1 439 ? -8.831 12.331 20.124 1.00 87.62 439 ARG A CA 1
ATOM 3449 C C . ARG A 1 439 ? -8.786 13.332 21.283 1.00 87.62 439 ARG A C 1
ATOM 3451 O O . ARG A 1 439 ? -8.512 14.508 21.055 1.00 87.62 439 ARG A O 1
ATOM 3458 N N . ASP A 1 440 ? -8.998 12.850 22.506 1.00 89.31 440 ASP A N 1
ATOM 3459 C CA . ASP A 1 440 ? -9.009 13.661 23.731 1.00 89.31 440 ASP A CA 1
ATOM 3460 C C . ASP A 1 440 ? -7.628 13.742 24.410 1.00 89.31 440 ASP A C 1
ATOM 3462 O O . ASP A 1 440 ? -7.465 14.416 25.424 1.00 89.31 440 ASP A O 1
ATOM 3466 N N . GLN A 1 441 ? -6.617 13.071 23.845 1.00 92.00 441 GLN A N 1
ATOM 3467 C CA . GLN A 1 441 ? -5.224 13.089 24.303 1.00 92.00 441 GLN A CA 1
ATOM 3468 C C . GLN A 1 441 ? -4.301 13.444 23.125 1.00 92.00 441 GLN A C 1
ATOM 3470 O O . GLN A 1 441 ? -3.533 12.602 22.647 1.00 92.00 441 GLN A O 1
ATOM 3475 N N . PRO A 1 442 ? -4.407 14.677 22.600 1.00 95.75 442 PRO A N 1
ATOM 3476 C CA . PRO A 1 442 ? -3.661 15.089 21.422 1.00 95.75 442 PRO A CA 1
ATOM 3477 C C . PRO A 1 442 ? -2.157 15.166 21.705 1.00 95.75 442 PRO A C 1
ATOM 3479 O O . PRO A 1 442 ? -1.725 15.607 22.768 1.00 95.75 442 PRO A O 1
ATOM 3482 N N . LEU A 1 443 ? -1.360 14.810 20.702 1.00 96.56 443 LEU A N 1
ATOM 3483 C CA . LEU A 1 443 ? 0.082 15.057 20.667 1.00 96.56 443 LEU A CA 1
ATOM 3484 C C . LEU A 1 443 ? 0.394 16.503 20.251 1.00 96.56 443 LEU A C 1
ATOM 3486 O O . LEU A 1 443 ? 1.440 17.045 20.600 1.00 96.56 443 LEU A O 1
ATOM 3490 N N . GLY A 1 444 ? -0.511 17.150 19.518 1.00 97.50 444 GLY A N 1
ATOM 3491 C CA . GLY A 1 444 ? -0.357 18.531 19.072 1.00 97.50 444 GLY A CA 1
ATOM 3492 C C . GLY A 1 444 ? -1.257 18.865 17.890 1.00 97.50 444 GLY A C 1
ATOM 3493 O O . GLY A 1 444 ? -2.234 18.163 17.609 1.00 97.50 444 GLY A O 1
ATOM 3494 N N . LYS A 1 445 ? -0.921 19.948 17.194 1.00 97.69 445 LYS A N 1
ATOM 3495 C CA . LYS A 1 445 ? -1.549 20.378 15.942 1.00 97.69 445 LYS A CA 1
ATOM 3496 C C . LYS A 1 445 ? -0.571 20.276 14.776 1.00 97.69 445 LYS A C 1
ATOM 3498 O O . LYS A 1 445 ? 0.614 20.535 14.946 1.00 97.69 445 LYS A O 1
ATOM 3503 N N . LEU A 1 446 ? -1.083 20.007 13.572 1.00 96.56 446 LEU A N 1
ATOM 3504 C CA . LEU A 1 446 ? -0.269 19.980 12.344 1.00 96.56 446 LEU A CA 1
ATOM 3505 C C . LEU A 1 446 ? 0.535 21.268 12.124 1.00 96.56 446 LEU A C 1
ATOM 3507 O O . LEU A 1 446 ? 1.639 21.214 11.602 1.00 96.56 446 LEU A O 1
ATOM 3511 N N . SER A 1 447 ? 0.030 22.421 12.575 1.00 96.88 447 SER A N 1
ATOM 3512 C CA . SER A 1 447 ? 0.750 23.700 12.500 1.00 96.88 447 SER A CA 1
ATOM 3513 C C . SER A 1 447 ? 2.088 23.714 13.255 1.00 96.88 447 SER A C 1
ATOM 3515 O O . SER A 1 447 ? 2.887 24.620 13.053 1.00 96.88 447 SER A O 1
ATOM 3517 N N . GLU A 1 448 ? 2.319 22.755 14.154 1.00 97.62 448 GLU A N 1
ATOM 3518 C CA . GLU A 1 448 ? 3.574 22.576 14.896 1.00 97.62 448 GLU A CA 1
ATOM 3519 C C . GLU A 1 448 ? 4.565 21.633 14.177 1.00 97.62 448 GLU A C 1
ATOM 3521 O O . GLU A 1 448 ? 5.716 21.513 14.605 1.00 97.62 448 GLU A O 1
ATOM 3526 N N . GLY A 1 449 ? 4.120 20.971 13.102 1.00 97.62 449 GLY A N 1
ATOM 3527 C CA . GLY A 1 449 ? 4.823 19.919 12.366 1.00 97.62 449 GLY A CA 1
ATOM 3528 C C . GLY A 1 449 ? 4.492 18.509 12.873 1.00 97.62 449 GLY A C 1
ATOM 3529 O O . GLY A 1 449 ? 4.414 18.259 14.082 1.00 97.62 449 GLY A O 1
ATOM 3530 N N . LEU A 1 450 ? 4.319 17.566 11.944 1.00 98.31 450 LEU A N 1
ATOM 3531 C CA . LEU A 1 450 ? 3.997 16.166 12.225 1.00 98.31 450 LEU A CA 1
ATOM 3532 C C . LEU A 1 450 ? 5.102 15.484 13.038 1.00 98.31 450 LEU A C 1
ATOM 3534 O O . LEU A 1 450 ? 4.810 14.823 14.033 1.00 98.31 450 LEU A O 1
ATOM 3538 N N . GLU A 1 451 ? 6.368 15.691 12.667 1.00 97.38 451 GLU A N 1
ATOM 3539 C CA . GLU A 1 451 ? 7.518 15.140 13.394 1.00 97.38 451 GLU A CA 1
ATOM 3540 C C . GLU A 1 451 ? 7.599 15.676 14.830 1.00 97.38 451 GLU A C 1
ATOM 3542 O O . GLU A 1 451 ? 7.789 14.907 15.772 1.00 97.38 451 GLU A O 1
ATOM 3547 N N . THR A 1 452 ? 7.379 16.980 15.020 1.00 97.44 452 THR A N 1
ATOM 3548 C CA . THR A 1 452 ? 7.323 17.603 16.348 1.00 97.44 452 THR A CA 1
ATOM 3549 C C . THR A 1 452 ? 6.243 16.968 17.221 1.00 97.44 452 THR A C 1
ATOM 3551 O O . THR A 1 452 ? 6.480 16.691 18.397 1.00 97.44 452 THR A O 1
ATOM 3554 N N . CYS A 1 453 ? 5.057 16.723 16.657 1.00 97.50 453 CYS A N 1
ATOM 3555 C CA . CYS A 1 453 ? 3.977 16.044 17.367 1.00 97.50 453 CYS A CA 1
ATOM 3556 C C . CYS A 1 453 ? 4.349 14.590 17.682 1.00 97.50 453 CYS A C 1
ATOM 3558 O O . CYS A 1 453 ? 4.139 14.130 18.802 1.00 97.50 453 CYS A O 1
ATOM 3560 N N . TRP A 1 454 ? 4.939 13.879 16.721 1.00 96.00 454 TRP A N 1
ATOM 3561 C CA . TRP A 1 454 ? 5.361 12.489 16.878 1.00 96.00 454 TRP A CA 1
ATOM 3562 C C . TRP A 1 454 ? 6.345 12.302 18.034 1.00 96.00 454 TRP A C 1
ATOM 3564 O O . TRP A 1 454 ? 6.150 11.429 18.875 1.00 96.00 454 TRP A O 1
ATOM 3574 N N . LEU A 1 455 ? 7.346 13.177 18.144 1.00 94.56 455 LEU A N 1
ATOM 3575 C CA . LEU A 1 455 ? 8.367 13.113 19.195 1.00 94.56 455 LEU A CA 1
ATOM 3576 C C . LEU A 1 455 ? 7.822 13.340 20.618 1.00 94.56 455 LEU A C 1
ATOM 3578 O O . LEU A 1 455 ? 8.532 13.086 21.590 1.00 94.56 455 LEU A O 1
ATOM 3582 N N . ARG A 1 456 ? 6.574 13.803 20.768 1.00 95.25 456 ARG A N 1
ATOM 3583 C CA . ARG A 1 456 ? 5.898 13.922 22.074 1.00 95.25 456 ARG A CA 1
ATOM 3584 C C . ARG A 1 456 ? 5.260 12.614 22.530 1.00 95.25 456 ARG A C 1
ATOM 3586 O O . ARG A 1 456 ? 4.877 12.508 23.695 1.00 95.25 456 ARG A O 1
ATOM 3593 N N . LEU A 1 457 ? 5.100 11.638 21.636 1.00 91.38 457 LEU A N 1
ATOM 3594 C CA . LEU A 1 457 ? 4.476 10.372 21.980 1.00 91.38 457 LEU A CA 1
ATOM 3595 C C . LEU A 1 457 ? 5.375 9.577 22.932 1.00 91.38 457 LEU A C 1
ATOM 3597 O O . LEU A 1 457 ? 6.514 9.233 22.620 1.00 91.38 457 LEU A O 1
ATOM 3601 N N . LEU A 1 458 ? 4.830 9.224 24.096 1.00 88.19 458 LEU A N 1
ATOM 3602 C CA . LEU A 1 458 ? 5.495 8.303 25.006 1.00 88.19 458 LEU A CA 1
ATOM 3603 C C . LEU A 1 458 ? 5.320 6.862 24.512 1.00 88.19 458 LEU A C 1
ATOM 3605 O O . LEU A 1 458 ? 4.225 6.295 24.546 1.00 88.19 458 LEU A O 1
ATOM 3609 N N . HIS A 1 459 ? 6.424 6.249 24.095 1.00 87.50 459 HIS A N 1
ATOM 3610 C CA . HIS A 1 459 ? 6.459 4.841 23.712 1.00 87.50 459 HIS A CA 1
ATOM 3611 C C . HIS A 1 459 ? 6.703 3.957 24.938 1.00 87.50 459 HIS A C 1
ATOM 3613 O O . HIS A 1 459 ? 7.743 4.049 25.587 1.00 87.50 459 HIS A O 1
ATOM 3619 N N . LEU A 1 460 ? 5.746 3.081 25.250 1.00 88.94 460 LEU A N 1
ATOM 3620 C CA . LEU A 1 460 ? 5.824 2.192 26.410 1.00 88.94 460 LEU A CA 1
ATOM 3621 C C . LEU A 1 460 ? 6.640 0.938 26.082 1.00 88.94 460 LEU A C 1
ATOM 3623 O O . LEU A 1 460 ? 6.287 0.185 25.173 1.00 88.94 460 LEU A O 1
ATOM 3627 N N . HIS A 1 461 ? 7.709 0.710 26.842 1.00 91.00 461 HIS A N 1
ATOM 3628 C CA . HIS A 1 461 ? 8.468 -0.539 26.815 1.00 91.00 461 HIS A CA 1
ATOM 3629 C C . HIS A 1 461 ? 7.664 -1.664 27.491 1.00 91.00 461 HIS A C 1
ATOM 3631 O O . HIS A 1 461 ? 6.954 -1.419 28.465 1.00 91.00 461 HIS A O 1
ATOM 3637 N N . LEU A 1 462 ? 7.774 -2.909 27.027 1.00 91.12 462 LEU A N 1
ATOM 3638 C CA . LEU A 1 462 ? 7.007 -4.029 27.593 1.00 91.12 462 LEU A CA 1
ATOM 3639 C C . LEU A 1 462 ? 7.322 -4.255 29.076 1.00 91.12 462 LEU A C 1
ATOM 3641 O O . LEU A 1 462 ? 6.430 -4.606 29.838 1.00 91.12 462 LEU A O 1
ATOM 3645 N N . SER A 1 463 ? 8.557 -3.973 29.504 1.00 93.06 463 SER A N 1
ATOM 3646 C CA . SER A 1 463 ? 8.976 -4.127 30.904 1.00 93.06 463 SER A CA 1
ATOM 3647 C C . SER A 1 463 ? 8.285 -3.178 31.886 1.00 93.06 463 SER A C 1
ATOM 3649 O O . SER A 1 463 ? 8.389 -3.403 33.087 1.00 93.06 463 SER A O 1
ATOM 3651 N N . VAL A 1 464 ? 7.661 -2.092 31.412 1.00 92.19 464 VAL A N 1
ATOM 3652 C CA . VAL A 1 464 ? 6.942 -1.152 32.290 1.00 92.19 464 VAL A CA 1
ATOM 3653 C C . VAL A 1 464 ? 5.460 -1.489 32.422 1.00 92.19 464 VAL A C 1
ATOM 3655 O O . VAL A 1 464 ? 4.754 -0.812 33.158 1.00 92.19 464 VAL A O 1
ATOM 3658 N N . LEU A 1 465 ? 4.970 -2.495 31.693 1.00 92.62 465 LEU A N 1
ATOM 3659 C CA . LEU A 1 465 ? 3.581 -2.930 31.786 1.00 92.62 465 LEU A CA 1
ATOM 3660 C C . LEU A 1 465 ? 3.376 -3.787 33.035 1.00 92.62 465 LEU A C 1
ATOM 3662 O O . LEU A 1 465 ? 4.235 -4.595 33.385 1.00 92.62 465 LEU A O 1
ATOM 3666 N N . ASP A 1 466 ? 2.194 -3.708 33.639 1.00 93.56 466 ASP A N 1
ATOM 3667 C CA . ASP A 1 466 ? 1.853 -4.541 34.801 1.00 93.56 466 ASP A CA 1
ATOM 3668 C C . ASP A 1 466 ? 1.853 -6.040 34.437 1.00 93.56 466 ASP A C 1
ATOM 3670 O O . ASP A 1 466 ? 2.165 -6.913 35.246 1.00 93.56 466 ASP A O 1
ATOM 3674 N N . CYS A 1 467 ? 1.562 -6.338 33.167 1.00 92.75 467 CYS A N 1
ATOM 3675 C CA . CYS A 1 467 ? 1.608 -7.676 32.586 1.00 92.75 467 CYS A CA 1
ATOM 3676 C C . CYS A 1 467 ? 2.982 -8.062 32.004 1.00 92.75 467 CYS A C 1
ATOM 3678 O O . CYS A 1 467 ? 3.064 -9.065 31.300 1.00 92.75 467 CYS A O 1
ATOM 3680 N N . ALA A 1 468 ? 4.063 -7.325 32.297 1.00 94.25 468 ALA A N 1
ATOM 3681 C CA . ALA A 1 468 ? 5.423 -7.684 31.872 1.00 94.25 468 ALA A CA 1
ATOM 3682 C C . ALA A 1 468 ? 5.829 -9.142 32.199 1.00 94.25 468 ALA A C 1
ATOM 3684 O O . ALA A 1 468 ? 6.515 -9.748 31.381 1.00 94.25 468 ALA A O 1
ATOM 3685 N N . PRO A 1 469 ? 5.402 -9.755 33.326 1.00 94.44 469 PRO A N 1
ATOM 3686 C CA . PRO A 1 469 ? 5.703 -11.162 33.612 1.00 94.44 469 PRO A CA 1
ATOM 3687 C C . PRO A 1 469 ? 4.883 -12.180 32.799 1.00 94.44 469 PRO A C 1
ATOM 3689 O O . PRO A 1 469 ? 5.093 -13.382 32.952 1.00 94.44 469 PRO A O 1
ATOM 3692 N N . CYS A 1 470 ? 3.903 -11.745 31.998 1.00 94.00 470 CYS A N 1
ATOM 3693 C CA . CYS A 1 470 ? 3.038 -12.641 31.232 1.00 94.00 470 CYS A CA 1
ATOM 3694 C C . CYS A 1 470 ? 3.843 -13.391 30.154 1.00 94.00 470 CYS A C 1
ATOM 3696 O O . CYS A 1 470 ? 4.561 -12.749 29.384 1.00 94.00 470 CYS A O 1
ATOM 3698 N N . PRO A 1 471 ? 3.684 -14.724 30.018 1.00 93.81 471 PRO A N 1
ATOM 3699 C CA . PRO A 1 471 ? 4.427 -15.506 29.026 1.00 93.81 471 PRO A CA 1
ATOM 3700 C C . PRO A 1 471 ? 4.139 -15.086 27.578 1.00 93.81 471 PRO A C 1
ATOM 3702 O O . PRO A 1 471 ? 4.978 -15.294 26.712 1.00 93.81 471 PRO A O 1
ATOM 3705 N N . TYR A 1 472 ? 2.988 -14.456 27.324 1.00 92.50 472 TYR A N 1
ATOM 3706 C CA . TYR A 1 472 ? 2.572 -13.999 25.996 1.00 92.50 472 TYR A CA 1
ATOM 3707 C C . TYR A 1 472 ? 2.833 -12.506 25.754 1.00 92.50 472 TYR A C 1
ATOM 3709 O O . TYR A 1 472 ? 2.383 -11.967 24.747 1.00 92.50 472 TYR A O 1
ATOM 3717 N N . VAL A 1 473 ? 3.511 -11.783 26.659 1.00 90.75 473 VAL A N 1
ATOM 3718 C CA . VAL A 1 473 ? 3.651 -10.316 26.540 1.00 90.75 473 VAL A CA 1
ATOM 3719 C C . VAL A 1 473 ? 4.408 -9.888 25.278 1.00 90.75 473 VAL A C 1
ATOM 3721 O O . VAL A 1 473 ? 4.089 -8.845 24.708 1.00 90.75 473 VAL A O 1
ATOM 3724 N N . HIS A 1 474 ? 5.366 -10.695 24.812 1.00 88.69 474 HIS A N 1
ATOM 3725 C CA . HIS A 1 474 ? 6.128 -10.422 23.590 1.00 88.69 474 HIS A CA 1
ATOM 3726 C C . HIS A 1 474 ? 5.325 -10.723 22.317 1.00 88.69 474 HIS A C 1
ATOM 3728 O O . HIS A 1 474 ? 5.496 -10.008 21.334 1.00 88.69 474 HIS A O 1
ATOM 3734 N N . ASP A 1 475 ? 4.404 -11.688 22.353 1.00 87.75 475 ASP A N 1
ATOM 3735 C CA . ASP A 1 475 ? 3.521 -12.001 21.221 1.00 87.75 475 ASP A CA 1
ATOM 3736 C C . ASP A 1 475 ? 2.351 -11.008 21.153 1.00 87.75 475 ASP A C 1
ATOM 3738 O O . ASP A 1 475 ? 2.044 -10.429 20.118 1.00 87.75 475 ASP A O 1
ATOM 3742 N N . CYS A 1 476 ? 1.726 -10.733 22.300 1.00 87.94 476 CYS A N 1
ATOM 3743 C CA . CYS A 1 476 ? 0.629 -9.779 22.445 1.00 87.94 476 CYS A CA 1
ATOM 3744 C C . CYS A 1 476 ? 1.081 -8.312 22.325 1.00 87.94 476 CYS A C 1
ATOM 3746 O O . CYS A 1 476 ? 0.259 -7.429 22.061 1.00 87.94 476 CYS A O 1
ATOM 3748 N N . ARG A 1 477 ? 2.356 -8.018 22.609 1.00 88.75 477 ARG A N 1
ATOM 3749 C CA . ARG A 1 477 ? 2.910 -6.654 22.727 1.00 88.75 477 ARG A CA 1
ATOM 3750 C C . ARG A 1 477 ? 2.114 -5.770 23.696 1.00 88.75 477 ARG A C 1
ATOM 3752 O O . ARG A 1 477 ? 1.870 -4.590 23.443 1.00 88.75 477 ARG A O 1
ATOM 3759 N N . GLY A 1 478 ? 1.615 -6.365 24.777 1.00 88.50 478 GLY A N 1
ATOM 3760 C CA . GLY A 1 478 ? 0.706 -5.720 25.728 1.00 88.50 478 GLY A CA 1
ATOM 3761 C C . GLY A 1 478 ? -0.699 -5.407 25.186 1.00 88.50 478 GLY A C 1
ATOM 3762 O O . GLY A 1 478 ? -1.571 -5.055 25.967 1.00 88.50 478 GLY A O 1
ATOM 3763 N N . GLY A 1 479 ? -0.976 -5.532 23.889 1.00 88.56 479 GLY A N 1
ATOM 3764 C CA . GLY A 1 479 ? -2.287 -5.225 23.314 1.00 88.56 479 GLY A CA 1
ATOM 3765 C C . GLY A 1 479 ? -2.627 -3.730 23.279 1.00 88.56 479 GLY A C 1
ATOM 3766 O O . GLY A 1 479 ? -1.797 -2.854 23.557 1.00 88.56 479 GLY A O 1
ATOM 3767 N N . CYS A 1 480 ? -3.871 -3.420 22.914 1.00 88.25 480 CYS A N 1
ATOM 3768 C CA . CYS A 1 480 ? -4.337 -2.058 22.693 1.00 88.25 480 CYS A CA 1
ATOM 3769 C C . CYS A 1 480 ? -4.320 -1.243 23.990 1.00 88.25 480 CYS A C 1
ATOM 3771 O O . CYS A 1 480 ? -5.049 -1.513 24.944 1.00 88.25 480 CYS A O 1
ATOM 3773 N N . ARG A 1 481 ? -3.510 -0.179 24.001 1.00 89.00 481 ARG A N 1
ATOM 3774 C CA . ARG A 1 481 ? -3.384 0.719 25.157 1.00 89.00 481 ARG A CA 1
ATOM 3775 C C . ARG A 1 481 ? -4.653 1.528 25.429 1.00 89.00 481 ARG A C 1
ATOM 3777 O O . ARG A 1 481 ? -4.868 1.929 26.566 1.00 89.00 481 ARG A O 1
ATOM 3784 N N . PHE A 1 482 ? -5.506 1.728 24.423 1.00 87.56 482 PHE A N 1
ATOM 3785 C CA . PHE A 1 482 ? -6.801 2.379 24.620 1.00 87.56 482 PHE A CA 1
ATOM 3786 C C . PHE A 1 482 ? -7.771 1.446 25.360 1.00 87.56 482 PHE A C 1
ATOM 3788 O O . PHE A 1 482 ? -8.363 1.847 26.357 1.00 87.56 482 PHE A O 1
ATOM 3795 N N . ARG A 1 483 ? -7.858 0.170 24.946 1.00 87.50 483 ARG A N 1
ATOM 3796 C CA . ARG A 1 483 ? -8.691 -0.849 25.617 1.00 87.50 483 ARG A CA 1
ATOM 3797 C C . ARG A 1 483 ? -8.224 -1.170 27.036 1.00 87.50 483 ARG A C 1
ATOM 3799 O O . ARG A 1 483 ? -9.053 -1.454 27.889 1.00 87.50 483 ARG A O 1
ATOM 3806 N N . ALA A 1 484 ? -6.926 -1.050 27.306 1.00 87.88 484 ALA A N 1
ATOM 3807 C CA . ALA A 1 484 ? -6.363 -1.140 28.654 1.00 87.88 484 ALA A CA 1
ATOM 3808 C C . ALA A 1 484 ? -6.678 0.084 29.552 1.00 87.88 484 ALA A C 1
ATOM 3810 O O . ALA A 1 484 ? -6.104 0.217 30.631 1.00 87.88 484 ALA A O 1
ATOM 3811 N N . GLY A 1 485 ? -7.534 1.015 29.109 1.00 82.38 485 GLY A N 1
ATOM 3812 C CA . GLY A 1 485 ? -7.920 2.204 29.874 1.00 82.38 485 GLY A CA 1
ATOM 3813 C C . GLY A 1 485 ? -6.856 3.303 29.910 1.00 82.38 485 GLY A C 1
ATOM 3814 O O . GLY A 1 485 ? -6.873 4.143 30.803 1.00 82.38 485 GLY A O 1
ATOM 3815 N N . GLY A 1 486 ? -5.896 3.295 28.978 1.00 71.69 486 GLY A N 1
ATOM 3816 C CA . GLY A 1 486 ? -4.799 4.269 28.931 1.00 71.69 486 GLY A CA 1
ATOM 3817 C C . GLY A 1 486 ? -3.686 4.042 29.964 1.00 71.69 486 GLY A C 1
ATOM 3818 O O . GLY A 1 486 ? -2.713 4.793 29.964 1.00 71.69 486 GLY A O 1
ATOM 3819 N N . GLY A 1 487 ? -3.803 3.013 30.811 1.00 78.25 487 GLY A N 1
ATOM 3820 C CA . GLY A 1 487 ? -2.828 2.672 31.847 1.00 78.25 487 GLY A CA 1
ATOM 3821 C C . GLY A 1 487 ? -1.770 1.640 31.429 1.00 78.25 487 GLY A C 1
ATOM 3822 O O . GLY A 1 487 ? -1.626 1.262 30.260 1.00 78.25 487 GLY A O 1
ATOM 3823 N N . LEU A 1 488 ? -1.027 1.160 32.430 1.00 89.25 488 LEU A N 1
ATOM 3824 C CA . LEU A 1 488 ? -0.006 0.109 32.298 1.00 89.25 488 LEU A CA 1
ATOM 3825 C C . LEU A 1 488 ? -0.592 -1.313 32.353 1.00 89.25 488 LEU A C 1
ATOM 3827 O O . LEU A 1 488 ? 0.117 -2.283 32.074 1.00 89.25 488 LEU A O 1
ATOM 3831 N N . GLY A 1 489 ? -1.895 -1.423 32.624 1.00 90.44 489 GLY A N 1
ATOM 3832 C CA . GLY A 1 489 ? -2.610 -2.685 32.752 1.00 90.44 489 GLY A CA 1
ATOM 3833 C C . GLY A 1 489 ? -2.735 -3.489 31.447 1.00 90.44 489 GLY A C 1
ATOM 3834 O O . GLY A 1 489 ? -2.397 -3.012 30.352 1.00 90.44 489 GLY A O 1
ATOM 3835 N N . PRO A 1 490 ? -3.210 -4.740 31.543 1.00 91.38 490 PRO A N 1
ATOM 3836 C CA . PRO A 1 490 ? -3.413 -5.620 30.392 1.00 91.38 490 PRO A CA 1
ATOM 3837 C C . PRO A 1 490 ? -4.591 -5.191 29.493 1.00 91.38 490 PRO A C 1
ATOM 3839 O O . PRO A 1 490 ? -5.574 -4.627 29.967 1.00 91.38 490 PRO A O 1
ATOM 3842 N N . ASP A 1 491 ? -4.513 -5.499 28.191 1.00 91.31 491 ASP A N 1
ATOM 3843 C CA . ASP A 1 491 ? -5.660 -5.401 27.268 1.00 91.31 491 ASP A CA 1
ATOM 3844 C C . ASP A 1 491 ? -6.576 -6.630 27.447 1.00 91.31 491 ASP A C 1
ATOM 3846 O O . ASP A 1 491 ? -6.151 -7.745 27.121 1.00 91.31 491 ASP A O 1
ATOM 3850 N N . PRO A 1 492 ? -7.828 -6.468 27.918 1.00 90.38 492 PRO A N 1
ATOM 3851 C CA . PRO A 1 492 ? -8.722 -7.592 28.195 1.00 90.38 492 PRO A CA 1
ATOM 3852 C C . PRO A 1 492 ? -9.061 -8.425 26.951 1.00 90.38 492 PRO A C 1
ATOM 3854 O O . PRO A 1 492 ? -9.266 -9.632 27.072 1.00 90.38 492 PRO A O 1
ATOM 3857 N N . VAL A 1 493 ? -9.078 -7.820 25.757 1.00 90.38 493 VAL A N 1
ATOM 3858 C CA . VAL A 1 493 ? -9.311 -8.543 24.495 1.00 90.38 493 VAL A CA 1
ATOM 3859 C C . VAL A 1 493 ? -8.175 -9.519 24.220 1.00 90.38 493 VAL A C 1
ATOM 3861 O O . VAL A 1 493 ? -8.405 -10.693 23.937 1.00 90.38 493 VAL A O 1
ATOM 3864 N N . MET A 1 494 ? -6.936 -9.040 24.314 1.00 90.94 494 MET A N 1
ATOM 3865 C CA . MET A 1 494 ? -5.783 -9.882 24.019 1.00 90.94 494 MET A CA 1
ATOM 3866 C C . MET A 1 494 ? -5.574 -10.928 25.107 1.00 90.94 494 MET A C 1
ATOM 3868 O O . MET A 1 494 ? -5.277 -12.076 24.796 1.00 90.94 494 MET A O 1
ATOM 3872 N N . CYS A 1 495 ? -5.805 -10.571 26.372 1.00 92.50 495 CYS A N 1
ATOM 3873 C CA . CYS A 1 495 ? -5.836 -11.543 27.457 1.00 92.50 495 CYS A CA 1
ATOM 3874 C C . CYS A 1 495 ? -6.833 -12.670 27.168 1.00 92.50 495 CYS A C 1
ATOM 3876 O O . CYS A 1 495 ? -6.453 -13.836 27.240 1.00 92.50 495 CYS A O 1
ATOM 3878 N N . ALA A 1 496 ? -8.056 -12.348 26.740 1.00 91.94 496 ALA A N 1
ATOM 3879 C CA . ALA A 1 496 ? -9.035 -13.358 26.356 1.00 91.94 496 ALA A CA 1
ATOM 3880 C C . ALA A 1 496 ? -8.579 -14.233 25.177 1.00 91.94 496 ALA A C 1
ATOM 3882 O O . ALA A 1 496 ? -8.753 -15.450 25.236 1.00 91.94 496 ALA A O 1
ATOM 3883 N N . ARG A 1 497 ? -7.960 -13.641 24.143 1.00 91.38 497 ARG A N 1
ATOM 3884 C CA . ARG A 1 497 ? -7.406 -14.379 22.992 1.00 91.38 497 ARG A CA 1
ATOM 3885 C C . ARG A 1 497 ? -6.374 -15.425 23.429 1.00 91.38 497 ARG A C 1
ATOM 3887 O O . ARG A 1 497 ? -6.396 -16.544 22.935 1.00 91.38 497 ARG A O 1
ATOM 3894 N N . TYR A 1 498 ? -5.518 -15.083 24.394 1.00 91.00 498 TYR A N 1
ATOM 3895 C CA . TYR A 1 498 ? -4.484 -15.977 24.933 1.00 91.00 498 TYR A CA 1
ATOM 3896 C C . TYR A 1 498 ? -4.945 -16.830 26.133 1.00 91.00 498 TYR A C 1
ATOM 3898 O O . TYR A 1 498 ? -4.136 -17.548 26.721 1.00 91.00 498 TYR A O 1
ATOM 3906 N N . GLY A 1 499 ? -6.222 -16.763 26.534 1.00 91.56 499 GLY A N 1
ATOM 3907 C CA . GLY A 1 499 ? -6.740 -17.499 27.696 1.00 91.56 499 GLY A CA 1
ATOM 3908 C C . GLY A 1 499 ? -6.164 -17.040 29.045 1.00 91.56 499 GLY A C 1
ATOM 3909 O O . GLY A 1 499 ? -6.080 -17.826 29.986 1.00 91.56 499 GLY A O 1
ATOM 3910 N N . ILE A 1 500 ? -5.744 -15.780 29.135 1.00 92.62 500 ILE A N 1
ATOM 3911 C CA . ILE A 1 500 ? -5.158 -15.152 30.320 1.00 92.62 500 ILE A CA 1
ATOM 3912 C C . ILE A 1 500 ? -6.235 -14.389 31.096 1.00 92.62 500 ILE A C 1
ATOM 3914 O O . ILE A 1 500 ? -6.965 -13.586 30.521 1.00 92.62 500 ILE A O 1
ATOM 3918 N N . ASP A 1 501 ? -6.298 -14.583 32.416 1.00 89.56 501 ASP A N 1
ATOM 3919 C CA . ASP A 1 501 ? -7.093 -13.726 33.302 1.00 89.56 501 ASP A CA 1
ATOM 3920 C C . ASP A 1 501 ? -6.332 -12.406 33.538 1.00 89.56 501 ASP A C 1
ATOM 3922 O O . ASP A 1 501 ? -5.244 -12.439 34.121 1.00 89.56 501 ASP A O 1
ATOM 3926 N N . PRO A 1 502 ? -6.833 -11.241 33.090 1.00 87.19 502 PRO A N 1
ATOM 3927 C CA . PRO A 1 502 ? -6.131 -9.977 33.286 1.00 87.19 502 PRO A CA 1
ATOM 3928 C C . PRO A 1 502 ? -6.065 -9.546 34.760 1.00 87.19 502 PRO A C 1
ATOM 3930 O O . PRO A 1 502 ? -5.153 -8.804 35.123 1.00 87.19 502 PRO A O 1
ATOM 3933 N N . THR A 1 503 ? -6.980 -10.013 35.622 1.00 85.31 503 THR A N 1
ATOM 3934 C CA . THR A 1 503 ? -7.077 -9.585 37.033 1.00 85.31 503 THR A CA 1
ATOM 3935 C C . THR A 1 503 ? -5.852 -9.960 37.862 1.00 85.31 503 THR A C 1
ATOM 3937 O O . THR A 1 503 ? -5.509 -9.247 38.802 1.00 85.31 503 THR A O 1
ATOM 3940 N N . GLN A 1 504 ? -5.121 -11.003 37.457 1.00 87.88 504 GLN A N 1
ATOM 3941 C CA . GLN A 1 504 ? -3.883 -11.430 38.115 1.00 87.88 504 GLN A CA 1
ATOM 3942 C C . GLN A 1 504 ? -2.733 -10.412 37.989 1.00 87.88 504 GLN A C 1
ATOM 3944 O O . GLN A 1 504 ? -1.766 -10.495 38.742 1.00 87.88 504 GLN A O 1
ATOM 3949 N N . TYR A 1 505 ? -2.824 -9.477 37.036 1.00 83.75 505 TYR A N 1
ATOM 3950 C CA . TYR A 1 505 ? -1.809 -8.449 36.790 1.00 83.75 505 TYR A CA 1
ATOM 3951 C C . TYR A 1 505 ? -2.241 -7.060 37.266 1.00 83.75 505 TYR A C 1
ATOM 3953 O O . TYR A 1 505 ? -1.447 -6.129 37.203 1.00 83.75 505 TYR A O 1
ATOM 3961 N N . PHE A 1 506 ? -3.473 -6.885 37.753 1.00 72.38 506 PHE A N 1
ATOM 3962 C CA . PHE A 1 506 ? -3.885 -5.601 38.311 1.00 72.38 506 PHE A CA 1
ATOM 3963 C C . PHE A 1 506 ? -3.220 -5.385 39.673 1.00 72.38 506 PHE A C 1
ATOM 3965 O O . PHE A 1 506 ? -3.462 -6.123 40.627 1.00 72.38 506 PHE A O 1
ATOM 3972 N N . SER A 1 507 ? -2.402 -4.338 39.777 1.00 54.97 507 SER A N 1
ATOM 3973 C CA . SER A 1 507 ? -1.916 -3.856 41.068 1.00 54.97 507 SER A CA 1
ATOM 3974 C C . SER A 1 507 ? -3.002 -2.994 41.732 1.00 54.97 507 SER A C 1
ATOM 3976 O O . SER A 1 507 ? -3.403 -1.989 41.144 1.00 54.97 507 SER A O 1
ATOM 3978 N N . PRO A 1 508 ? -3.458 -3.299 42.963 1.00 47.56 508 PRO A N 1
ATOM 3979 C CA . PRO A 1 508 ? -4.447 -2.483 43.684 1.00 47.56 508 PRO A CA 1
ATOM 3980 C C . PRO A 1 508 ? -3.963 -1.070 44.058 1.00 47.56 508 PRO A C 1
ATOM 3982 O O . PRO A 1 508 ? -4.691 -0.324 44.702 1.00 47.56 508 PRO A O 1
ATOM 3985 N N . LEU A 1 509 ? -2.715 -0.714 43.738 1.00 40.41 509 LEU A N 1
ATOM 3986 C CA . LEU A 1 509 ? -2.040 0.481 44.250 1.00 40.41 509 LEU A CA 1
ATOM 3987 C C . LEU A 1 509 ? -2.289 1.767 43.437 1.00 40.41 509 LEU A C 1
ATOM 3989 O O . LEU A 1 509 ? -1.780 2.813 43.831 1.00 40.41 509 LEU A O 1
ATOM 3993 N N . TYR A 1 510 ? -3.062 1.718 42.346 1.00 39.78 510 TYR A N 1
ATOM 3994 C CA . TYR A 1 510 ? -3.283 2.868 41.449 1.00 39.78 510 TYR A CA 1
ATOM 3995 C C . TYR A 1 510 ? -4.751 3.070 41.014 1.00 39.78 510 TYR A C 1
ATOM 3997 O O . TYR A 1 510 ? -5.001 3.509 39.893 1.00 39.78 510 TYR A O 1
ATOM 4005 N N . SER A 1 511 ? -5.718 2.748 41.883 1.00 33.38 511 SER A N 1
ATOM 4006 C CA . SER A 1 511 ? -7.143 3.097 41.702 1.00 33.38 511 SER A CA 1
ATOM 4007 C C . SER A 1 511 ? -7.493 4.460 42.283 1.00 33.38 511 SER A C 1
ATOM 4009 O O . SER A 1 511 ? -7.150 4.659 43.474 1.00 33.38 511 SER A O 1
#

pLDDT: mean 90.53, std 10.47, range [33.38, 98.81]

Radius of gyration: 26.44 Å; Cα contacts (8 Å, |Δi|>4): 949; chains: 1; bounding box: 61×44×87 Å